Protein AF-U9UA71-F1 (afdb_monomer)

Nearest PDB structures (foldseek):
  8uw3-assembly1_A  TM=7.602E-01  e=2.898E-14  Homo sapiens
  8gh6-assembly1_A  TM=6.584E-01  e=1.765E-15  Bombyx mori
  8c8j-assembly1_A  TM=6.253E-01  e=2.533E-15  Homo sapiens
  8ibx-assembly1_C  TM=6.126E-01  e=7.474E-13  Bombyx mori
  8sxu-assembly1_A  TM=6.256E-01  e=3.796E-12  Homo sapiens

Secondary structure (DSSP, 8-state):
--------------S-EEE--TTS--EEE--HHHHHHHHHHHHHHHTPPP-PPPGGG-HHHHHHS----TTHHHHHGGGSPPPHHHHHHHHHTS-TTSPP-TT---HHHHHTS-HHHHHHHHHHHHHHHHHT---GGGG--EEEEEE-SS--TT-GGGEEEEEE--HHHHHHHHHHHHHHHHHHHHTT-S---B-SSSTT--SHHHHHHHHHHHHHHHHTT--EEEEEE-BSSPPPBS-SSHHHHHHHHHHHHHHHHHHHHTTT-SEEEEEEE-SBSS-GGG-EEEEEEE-EEEETTEEEE-BSSHHHHHHHHHHHHHHHHHTT--B-TTT-EEEEES--S-GGG-EEEETTTTEEEEBPSSPEEETTEEE-SS--HHHHHHHHHHHHHHHHHHHTTS---HHHHHHHIIIIIIHHHHHHHTT----HHHHHHHHHHHHHHHHHHTT--TTS-HHHHH-TTTT-PPPHHHHHHHHHHHHHHHHHTS-SHHHHHHHHHHHHHHHHTT--S-TTTS-HHHHHTTTTGGGG-HHHHHHHHHHHTT---PPPGGGGGGG--BS-SSBHHHHHHHTT-GGGGGGS---TTS---BGGGGBPGGGPBPPHHHHHHHTT--S-SPPPTTHHHH-

Radius of gyration: 29.02 Å; Cα contacts (8 Å, |Δi|>4): 864; chains: 1; bounding box: 75×70×88 Å

Sequence (627 aa):
LLSTQDVVKEHIIIDRAVISNENESVRLALDPNTIRNHAKDTFAGILRKRNTKPIEKDIFWSNIYRPKGEFTECMANLMDEITLEEWQQTLEQVNINLAPGPSGIGYTIIKHISDKSSSIILKIINLSLKIGVVPDQWKQSLIHPIPKLQKFDYILAITRPIALLNNIRKSVTKLLTNLLSTILTNNKVLRGLNFCGLKGENTAIPLRLMNDIIEDARENGKELWVPNLHRGDGIDQGDAISPLLWRIFYDPLLVAIQQACNQQQGYEMVNTWPLDIQDRSTWQQYSLRVPVIAYMDDTSYLNSSGDKIQVSINIATQFYHFHDVDINGKKSELMVINPKVSRDELYITIGRDNSKVQATDKEIRYLGCYFSSSNLRKRSIKRIKDIIEKFLNPIRRKCITVGHIAYLINHVLISRVVYVAQLMILSENEWNFLFTPVIKLVKQICGLPRSYPTLAIYHQYILEINNPWDQICANQITVFLYLINSNSLASRSIMIRCRTAQLRLAIHDNIFEHDSESLFLGHQEAKSNLSLHNIIIARKLNIIIQQDYINRSTWTISSGNMPIREIFITHRCLNLLRKIGTANSYPLIYASQLMLPYGHIMSWACYRFIAGLSAKGRIAKWFQLLT

InterPro domains:
  IPR000477 Reverse transcriptase domain [PF00078] (234-370)
  IPR000477 Reverse transcriptase domain [PS50878] (127-371)

Organism: Rhizophagus irregularis (strain DAOM 181602 / DAOM 197198 / MUCL 43194) (NCBI:txid747089)

Mean predicted aligned error: 9.26 Å

Foldseek 3Di:
DPPPDPPPQPQDDLQKAWDDDPPDDTDIDRDPVVSVVVLVVVVCVQVPDWPFADQCVDPLLCVLPPDPCPLVVLCVCLLPQDDLVLLLVLLVPDDQPDAAWPVRDTSVNVNPDDSVVSVVLSVLLSVCSVVVHHDPLQVDWDWRWGAAPDDPPNYSLRTDTATRGHVSNQSSLSSSLVSVLVSCVVVVVQVDLAQDSHPPGDPLQLVLLVLLLLLQCQVVLFKKKKKWWAWPHDFHHHHSCRLVVLSVLCRSLVVSQVVVCVVVAFRKQWAWAFLAQVDPVRIDIQMFGDQWHHHRRGIIGMGRDPVSNLVSQVSVQVSCVSRNIFIDLVLMAMAMASDPDDQVSQWHQHHPVRRIHGHDQAWDADPLETDGNDDCQVVLLVVLLVLVCVLCVVVLPDLDDLLVLLCCQAVPSLVSNLVHCLSAQDDLVSQCVSCVVVLVSSCVNVVHDPPPDPVQCCDPVHRVRPRSVVVNLCSNLVSLVVLCPDPGSSVSSLVSLQSLLCLLLLPQAALQQDDQVLLVVCSVVCNSGSSSSSSNSCVVVVNGDDDPPVCRSVRHHDDADAFLSVLCVVVVNSVCSNVPDSQSQNRDNHLCVQADPPGDGNDCLRVCVSSVHHSDDDDRPSSVSSD

pLDDT: mean 85.53, std 10.33, range [21.92, 96.19]

Structure (mmCIF, N/CA/C/O backbone):
data_AF-U9UA71-F1
#
_entry.id   AF-U9UA71-F1
#
loop_
_atom_site.group_PDB
_atom_site.id
_atom_site.type_symbol
_atom_site.label_atom_id
_atom_site.label_alt_id
_atom_site.label_comp_id
_atom_site.label_asym_id
_atom_site.label_entity_id
_atom_site.label_seq_id
_atom_site.pdbx_PDB_ins_code
_atom_site.Cartn_x
_atom_site.Cartn_y
_atom_site.Cartn_z
_atom_site.occupancy
_atom_site.B_iso_or_equiv
_atom_site.auth_seq_id
_atom_site.auth_comp_id
_atom_site.auth_asym_id
_atom_site.auth_atom_id
_atom_site.pdbx_PDB_model_num
ATOM 1 N N . LEU A 1 1 ? 8.269 -6.705 -6.387 1.00 25.73 1 LEU A N 1
ATOM 2 C CA . LEU A 1 1 ? 7.170 -7.683 -6.208 1.00 25.73 1 LEU A CA 1
ATOM 3 C C . LEU A 1 1 ? 6.651 -8.113 -7.578 1.00 25.73 1 LEU A C 1
ATOM 5 O O . LEU A 1 1 ? 5.598 -7.677 -8.024 1.00 25.73 1 LEU A O 1
ATOM 9 N N . LEU A 1 2 ? 7.437 -8.933 -8.282 1.00 21.92 2 LEU A N 1
ATOM 10 C CA . LEU A 1 2 ? 6.939 -9.665 -9.441 1.00 21.92 2 LEU A CA 1
ATOM 11 C C . LEU A 1 2 ? 6.062 -10.784 -8.891 1.00 21.92 2 LEU A C 1
ATOM 13 O O . LEU A 1 2 ? 6.517 -11.613 -8.112 1.00 21.92 2 LEU A O 1
ATOM 17 N N . SER A 1 3 ? 4.790 -10.746 -9.262 1.00 26.94 3 SER A N 1
ATOM 18 C CA . SER A 1 3 ? 3.844 -11.839 -9.101 1.00 26.94 3 SER A CA 1
ATOM 19 C C . SER A 1 3 ? 4.438 -13.105 -9.732 1.00 26.94 3 SER A C 1
ATOM 21 O O . SER A 1 3 ? 4.285 -13.325 -10.932 1.00 26.94 3 SER A O 1
ATOM 23 N N . THR A 1 4 ? 5.083 -13.950 -8.930 1.00 28.92 4 THR A N 1
ATOM 24 C CA . THR A 1 4 ? 5.284 -15.371 -9.224 1.00 28.92 4 THR A CA 1
ATOM 25 C C . THR A 1 4 ? 3.928 -16.059 -9.095 1.00 28.92 4 THR A C 1
ATOM 27 O O . THR A 1 4 ? 3.611 -16.748 -8.131 1.00 28.92 4 THR A O 1
ATOM 30 N N . GLN A 1 5 ? 3.052 -15.785 -10.058 1.00 34.22 5 GLN A N 1
ATOM 31 C CA . GLN A 1 5 ? 2.006 -16.733 -10.377 1.00 34.22 5 GLN A CA 1
ATOM 32 C C . GLN A 1 5 ? 2.647 -17.804 -11.243 1.00 34.22 5 GLN A C 1
ATOM 34 O O . GLN A 1 5 ? 3.275 -17.479 -12.250 1.00 34.22 5 GLN A O 1
ATOM 39 N N . ASP A 1 6 ? 2.451 -19.057 -10.842 1.00 36.44 6 ASP A N 1
ATOM 40 C CA . ASP A 1 6 ? 2.499 -20.227 -11.709 1.00 36.44 6 ASP A CA 1
ATOM 41 C C . ASP A 1 6 ? 1.503 -20.043 -12.863 1.00 36.44 6 ASP A C 1
ATOM 43 O O . ASP A 1 6 ? 0.400 -20.585 -12.880 1.00 36.44 6 ASP A O 1
ATOM 47 N N . VAL A 1 7 ? 1.880 -19.218 -13.828 1.00 38.47 7 VAL A N 1
ATOM 48 C CA . VAL A 1 7 ? 1.491 -19.412 -15.210 1.00 38.47 7 VAL A CA 1
ATOM 49 C C . VAL A 1 7 ? 2.597 -20.329 -15.704 1.00 38.47 7 VAL A C 1
ATOM 51 O O . VAL A 1 7 ? 3.768 -19.942 -15.680 1.00 38.47 7 VAL A O 1
ATOM 54 N N . VAL A 1 8 ? 2.259 -21.570 -16.074 1.00 38.03 8 VAL A N 1
ATOM 55 C CA . VAL A 1 8 ? 3.084 -22.340 -17.020 1.00 38.03 8 VAL A CA 1
ATOM 56 C C . VAL A 1 8 ? 3.591 -21.310 -18.016 1.00 38.03 8 VAL A C 1
ATOM 58 O O . VAL A 1 8 ? 2.751 -20.587 -18.540 1.00 38.03 8 VAL A O 1
ATOM 61 N N . LYS A 1 9 ? 4.908 -21.124 -18.181 1.00 43.19 9 LYS A N 1
ATOM 62 C CA . LYS A 1 9 ? 5.424 -20.206 -19.204 1.00 43.19 9 LYS A CA 1
ATOM 63 C C . LYS A 1 9 ? 4.925 -20.736 -20.547 1.00 43.19 9 LYS A C 1
ATOM 65 O O . LYS A 1 9 ? 5.610 -21.514 -21.200 1.00 43.19 9 LYS A O 1
ATOM 70 N N . GLU A 1 10 ? 3.707 -20.368 -20.924 1.00 49.72 10 GLU A N 1
ATOM 71 C CA . GLU A 1 10 ? 3.218 -20.428 -22.278 1.00 49.72 10 GLU A CA 1
ATOM 72 C C . GLU A 1 10 ? 4.137 -19.453 -22.990 1.00 49.72 10 GLU A C 1
ATOM 74 O O . GLU A 1 10 ? 3.990 -18.233 -22.894 1.00 49.72 10 GLU A O 1
ATOM 79 N N . HIS A 1 11 ? 5.195 -20.001 -23.582 1.00 58.19 11 HIS A N 1
ATOM 80 C CA . HIS A 1 11 ? 5.965 -19.270 -24.559 1.00 58.19 11 HIS A CA 1
ATOM 81 C C . HIS A 1 11 ? 4.956 -18.844 -25.619 1.00 58.19 11 HIS A C 1
ATOM 83 O O . HIS A 1 11 ? 4.398 -19.689 -26.317 1.00 58.19 11 HIS A O 1
ATOM 89 N N . ILE A 1 12 ? 4.654 -17.545 -25.664 1.00 69.31 12 ILE A N 1
ATOM 90 C CA . ILE A 1 12 ? 3.756 -17.002 -26.673 1.00 69.31 12 ILE A CA 1
ATOM 91 C C . ILE A 1 12 ? 4.470 -17.167 -28.005 1.00 69.31 12 ILE A C 1
ATOM 93 O O . ILE A 1 12 ? 5.437 -16.466 -28.302 1.00 69.31 12 ILE A O 1
ATOM 97 N N . ILE A 1 13 ? 3.983 -18.113 -28.795 1.00 74.69 13 ILE A N 1
ATOM 98 C CA . ILE A 1 13 ? 4.335 -18.242 -30.197 1.00 74.69 13 ILE A CA 1
ATOM 99 C C . ILE A 1 13 ? 3.250 -17.483 -30.952 1.00 74.69 13 ILE A C 1
ATOM 101 O O . ILE A 1 13 ? 2.081 -17.861 -30.917 1.00 74.69 13 ILE A O 1
ATOM 105 N N . ILE A 1 14 ? 3.623 -16.379 -31.600 1.00 79.88 14 ILE A N 1
ATOM 106 C CA . ILE A 1 14 ? 2.707 -15.638 -32.473 1.00 79.88 14 ILE A CA 1
ATOM 107 C C . ILE A 1 14 ? 2.703 -16.332 -33.843 1.00 79.88 14 ILE A C 1
ATOM 109 O O . ILE A 1 14 ? 3.270 -15.834 -34.811 1.00 79.88 14 ILE A O 1
ATOM 113 N N . ASP A 1 15 ? 2.111 -17.524 -33.895 1.00 79.69 15 ASP A N 1
ATOM 114 C CA . ASP A 1 15 ? 1.855 -18.283 -35.127 1.00 79.69 15 ASP A CA 1
ATOM 115 C C . ASP A 1 15 ? 0.443 -18.037 -35.681 1.00 79.69 15 ASP A C 1
ATOM 117 O O . ASP A 1 15 ? 0.147 -18.404 -36.816 1.00 79.69 15 ASP A O 1
ATOM 121 N N . ARG A 1 16 ? -0.423 -17.414 -34.871 1.00 84.56 16 ARG A N 1
ATOM 122 C CA . ARG A 1 16 ? -1.832 -17.102 -35.128 1.00 84.56 16 ARG A CA 1
ATOM 123 C C . ARG A 1 16 ? -2.214 -15.817 -34.398 1.00 84.56 16 ARG A C 1
ATOM 125 O O . ARG A 1 16 ? -1.666 -15.530 -33.332 1.00 84.56 16 ARG A O 1
ATOM 132 N N . ALA A 1 17 ? -3.169 -15.060 -34.939 1.00 83.12 17 ALA A N 1
ATOM 133 C CA . ALA A 1 17 ? -3.664 -13.841 -34.295 1.00 83.12 17 ALA A CA 1
ATOM 134 C C . ALA A 1 17 ? -5.162 -13.614 -34.534 1.00 83.12 17 ALA A C 1
ATOM 136 O O . ALA A 1 17 ? -5.637 -13.735 -35.661 1.00 83.12 17 ALA A O 1
ATOM 137 N N . VAL A 1 18 ? -5.905 -13.255 -33.488 1.00 84.50 18 VAL A N 1
ATOM 138 C CA . VAL A 1 18 ? -7.297 -12.801 -33.604 1.00 84.50 18 VAL A CA 1
ATOM 139 C C . VAL A 1 18 ? -7.306 -11.340 -34.041 1.00 84.50 18 VAL A C 1
ATOM 141 O O . VAL A 1 18 ? -6.740 -10.490 -33.359 1.00 84.50 18 VAL A O 1
ATOM 144 N N . ILE A 1 19 ? -7.976 -11.054 -35.157 1.00 82.44 19 ILE A N 1
ATOM 145 C CA . ILE A 1 19 ? -8.118 -9.708 -35.714 1.00 82.44 19 ILE A CA 1
ATOM 146 C C . ILE A 1 19 ? -9.597 -9.320 -35.665 1.00 82.44 19 ILE A C 1
ATOM 148 O O . ILE A 1 19 ? -10.458 -10.048 -36.166 1.00 82.44 19 ILE A O 1
ATOM 152 N N . SER A 1 20 ? -9.881 -8.167 -35.063 1.00 72.38 20 SER A N 1
ATOM 153 C CA . SER A 1 20 ? -11.198 -7.527 -35.062 1.00 72.38 20 SER A CA 1
ATOM 154 C C . SER A 1 20 ? -11.097 -6.182 -35.774 1.00 72.38 20 SER A C 1
ATOM 156 O O . SER A 1 20 ? -10.374 -5.304 -35.302 1.00 72.38 20 SER A O 1
ATOM 158 N N . ASN A 1 21 ? -11.817 -6.020 -36.881 1.00 65.94 21 ASN A N 1
ATOM 159 C CA . ASN A 1 21 ? -12.003 -4.720 -37.525 1.00 65.94 21 ASN A CA 1
ATOM 160 C C . ASN A 1 21 ? -13.296 -4.093 -36.993 1.00 65.94 21 ASN A C 1
ATOM 162 O O . ASN A 1 21 ? -14.248 -4.813 -36.708 1.00 65.94 21 ASN A O 1
ATOM 166 N N . GLU A 1 22 ? -13.356 -2.763 -36.898 1.00 53.44 22 GLU A N 1
ATOM 167 C CA . GLU A 1 22 ? -14.518 -2.040 -36.348 1.00 53.44 22 GLU A CA 1
ATOM 168 C C . GLU A 1 22 ? -15.838 -2.300 -37.114 1.00 53.44 22 GLU A C 1
ATOM 170 O O . GLU A 1 22 ? -16.905 -2.060 -36.561 1.00 53.44 22 GLU A O 1
ATOM 175 N N . ASN A 1 23 ? -15.774 -2.880 -38.326 1.00 51.94 23 ASN A N 1
ATOM 176 C CA . ASN A 1 23 ? -16.919 -3.181 -39.197 1.00 51.94 23 ASN A CA 1
ATOM 177 C C . ASN A 1 23 ? -17.053 -4.667 -39.638 1.00 51.94 23 ASN A C 1
ATOM 179 O O . ASN A 1 23 ? -17.907 -4.958 -40.470 1.00 51.94 23 ASN A O 1
ATOM 183 N N . GLU A 1 24 ? -16.260 -5.622 -39.120 1.00 55.31 24 GLU A N 1
ATOM 184 C CA . GLU A 1 24 ? -16.325 -7.047 -39.537 1.00 55.31 24 GLU A CA 1
ATOM 185 C C . GLU A 1 24 ? -16.278 -8.053 -38.371 1.00 55.31 24 GLU A C 1
ATOM 187 O O . GLU A 1 24 ? -15.798 -7.767 -37.274 1.00 55.31 24 GLU A O 1
ATOM 192 N N . SER A 1 25 ? -16.742 -9.280 -38.647 1.00 59.84 25 SER A N 1
ATOM 193 C CA . SER A 1 25 ? -16.668 -10.446 -37.758 1.00 59.84 25 SER A CA 1
ATOM 194 C C . SER A 1 25 ? -15.237 -10.752 -37.298 1.00 59.84 25 SER A C 1
ATOM 196 O O . SER A 1 25 ? -14.305 -10.766 -38.103 1.00 59.84 25 SER A O 1
ATOM 198 N N . VAL A 1 26 ? -15.081 -11.080 -36.013 1.00 78.44 26 VAL A N 1
ATOM 199 C CA . VAL A 1 26 ? -13.820 -11.540 -35.407 1.00 78.44 26 VAL A CA 1
ATOM 200 C C . VAL A 1 26 ? -13.277 -12.747 -36.179 1.00 78.44 26 VAL A C 1
ATOM 202 O O . VAL A 1 26 ? -13.952 -13.773 -36.264 1.00 78.44 26 VAL A O 1
ATOM 205 N N . ARG A 1 27 ? -12.054 -12.648 -36.719 1.00 85.56 27 ARG A N 1
ATOM 206 C CA . ARG A 1 27 ? -11.415 -13.735 -37.486 1.00 85.56 27 ARG A CA 1
ATOM 207 C C . ARG A 1 27 ? -10.056 -14.128 -36.916 1.00 85.56 27 ARG A C 1
ATOM 209 O O . ARG A 1 27 ? -9.328 -13.289 -36.389 1.00 85.56 27 ARG A O 1
ATOM 216 N N . LEU A 1 28 ? -9.691 -15.401 -37.072 1.00 87.50 28 LEU A N 1
ATOM 217 C CA . LEU A 1 28 ? -8.365 -15.919 -36.729 1.00 87.50 28 LEU A CA 1
ATOM 218 C C . LEU A 1 28 ? -7.468 -15.907 -37.976 1.00 87.50 28 LEU A C 1
ATOM 220 O O . LEU A 1 28 ? -7.750 -16.591 -38.957 1.00 87.50 28 LEU A O 1
ATOM 224 N N . ALA A 1 29 ? -6.393 -15.126 -37.949 1.00 85.50 29 ALA A N 1
ATOM 225 C CA . ALA A 1 29 ? -5.385 -15.097 -38.999 1.00 85.50 29 ALA A CA 1
ATOM 226 C C . ALA A 1 29 ? -4.363 -16.226 -38.804 1.00 85.50 29 ALA A C 1
ATOM 228 O O . ALA A 1 29 ? -3.832 -16.397 -37.706 1.00 85.50 29 ALA A O 1
ATOM 229 N N . LEU A 1 30 ? -4.086 -16.958 -39.888 1.00 87.19 30 LEU A N 1
ATOM 230 C CA . LEU A 1 30 ? -3.078 -18.027 -39.957 1.00 87.19 30 LEU A CA 1
ATOM 231 C C . LEU A 1 30 ? -1.904 -17.670 -40.892 1.00 87.19 30 LEU A C 1
ATOM 233 O O . LEU A 1 30 ? -0.856 -18.303 -40.836 1.00 87.19 30 LEU A O 1
ATOM 237 N N . ASP A 1 31 ? -2.075 -16.669 -41.764 1.00 88.44 31 ASP A N 1
ATOM 238 C CA . ASP A 1 31 ? -1.049 -16.243 -42.721 1.00 88.44 31 ASP A CA 1
ATOM 239 C C . ASP A 1 31 ? 0.079 -15.444 -42.027 1.00 88.44 31 ASP A C 1
ATOM 241 O O . ASP A 1 31 ? -0.206 -14.416 -41.397 1.00 88.44 31 ASP A O 1
ATOM 245 N N . PRO A 1 32 ? 1.359 -15.845 -42.169 1.00 88.19 32 PRO A N 1
ATOM 246 C CA . PRO A 1 32 ? 2.481 -15.196 -41.491 1.00 88.19 32 PRO A CA 1
ATOM 247 C C . PRO A 1 32 ? 2.638 -13.698 -41.782 1.00 88.19 32 PRO A C 1
ATOM 249 O O . PRO A 1 32 ? 3.053 -12.946 -40.897 1.00 88.19 32 PRO A O 1
ATOM 252 N N . ASN A 1 33 ? 2.323 -13.234 -42.996 1.00 88.50 33 ASN A N 1
ATOM 253 C CA . ASN A 1 33 ? 2.463 -11.818 -43.350 1.00 88.50 33 ASN A CA 1
ATOM 254 C C . ASN A 1 33 ? 1.367 -10.971 -42.700 1.00 88.50 33 ASN A C 1
ATOM 256 O O . ASN A 1 33 ? 1.653 -9.925 -42.115 1.00 88.50 33 ASN A O 1
ATOM 260 N N . THR A 1 34 ? 0.131 -11.466 -42.728 1.00 87.31 34 THR A N 1
ATOM 261 C CA . THR A 1 34 ? -1.018 -10.862 -42.049 1.00 87.31 34 THR A CA 1
ATOM 262 C C . THR A 1 34 ? -0.774 -10.766 -40.543 1.00 87.31 34 THR A C 1
ATOM 264 O O . THR A 1 34 ? -0.985 -9.711 -39.947 1.00 87.31 34 THR A O 1
ATOM 267 N N . ILE A 1 35 ? -0.262 -11.840 -39.934 1.00 86.81 35 ILE A N 1
ATOM 268 C CA . ILE A 1 35 ? 0.091 -11.881 -38.510 1.00 86.81 35 ILE A CA 1
ATOM 269 C C . ILE A 1 35 ? 1.199 -10.869 -38.191 1.00 86.81 35 ILE A C 1
ATOM 271 O O . ILE A 1 35 ? 1.078 -10.112 -37.228 1.00 86.81 35 ILE A O 1
ATOM 275 N N . ARG A 1 36 ? 2.265 -10.816 -39.005 1.00 87.19 36 ARG A N 1
ATOM 276 C CA . ARG A 1 36 ? 3.388 -9.884 -38.808 1.00 87.19 36 ARG A CA 1
ATOM 277 C C . ARG A 1 36 ? 2.933 -8.427 -38.868 1.00 87.19 36 ARG A C 1
ATOM 279 O O . ARG A 1 36 ? 3.326 -7.645 -38.003 1.00 87.19 36 ARG A O 1
ATOM 286 N N . ASN A 1 37 ? 2.112 -8.071 -39.855 1.00 88.38 37 ASN A N 1
ATOM 287 C CA . ASN A 1 37 ? 1.583 -6.714 -39.994 1.00 88.38 37 ASN A CA 1
ATOM 288 C C . ASN A 1 37 ? 0.678 -6.359 -38.812 1.00 88.38 37 ASN A C 1
ATOM 290 O O . ASN A 1 37 ? 0.905 -5.347 -38.158 1.00 88.38 37 ASN A O 1
ATOM 294 N N . HIS A 1 38 ? -0.245 -7.249 -38.443 1.00 87.62 38 HIS A N 1
ATOM 295 C CA . HIS A 1 38 ? -1.115 -7.027 -37.292 1.00 87.62 38 HIS A CA 1
ATOM 296 C C . HIS A 1 38 ? -0.329 -6.853 -35.980 1.00 87.62 38 HIS A C 1
ATOM 298 O O . HIS A 1 38 ? -0.637 -5.965 -35.185 1.00 87.62 38 HIS A O 1
ATOM 304 N N . ALA A 1 39 ? 0.720 -7.652 -35.757 1.00 86.31 39 ALA A N 1
ATOM 305 C CA . ALA A 1 39 ? 1.586 -7.509 -34.589 1.00 86.31 39 ALA A CA 1
ATOM 306 C C . ALA A 1 39 ? 2.361 -6.186 -34.598 1.00 86.31 39 ALA A C 1
ATOM 308 O O . ALA A 1 39 ? 2.414 -5.502 -33.574 1.00 86.31 39 ALA A O 1
ATOM 309 N N . LYS A 1 40 ? 2.921 -5.805 -35.753 1.00 86.62 40 LYS A N 1
ATOM 310 C CA . LYS A 1 40 ? 3.602 -4.519 -35.935 1.00 86.62 40 LYS A CA 1
ATOM 311 C C . LYS A 1 40 ? 2.667 -3.361 -35.600 1.00 86.62 40 LYS A C 1
ATOM 313 O O . LYS A 1 40 ? 3.038 -2.524 -34.784 1.00 86.62 40 LYS A O 1
ATOM 318 N N . ASP A 1 41 ? 1.467 -3.346 -36.168 1.00 87.00 41 ASP A N 1
ATOM 319 C CA . ASP A 1 41 ? 0.501 -2.263 -35.982 1.00 87.00 41 ASP A CA 1
ATOM 320 C C . ASP A 1 41 ? -0.003 -2.207 -34.535 1.00 87.00 41 ASP A C 1
ATOM 322 O O . ASP A 1 41 ? -0.065 -1.134 -33.936 1.00 87.00 41 ASP A O 1
ATOM 326 N N . THR A 1 42 ? -0.263 -3.368 -33.923 1.00 85.31 42 THR A N 1
ATOM 327 C CA . THR A 1 42 ? -0.691 -3.460 -32.519 1.00 85.31 42 THR A CA 1
ATOM 328 C C . THR A 1 42 ? 0.364 -2.884 -31.573 1.00 85.31 42 THR A C 1
ATOM 330 O O . THR A 1 42 ? 0.053 -2.036 -30.734 1.00 85.31 42 THR A O 1
ATOM 333 N N . PHE A 1 43 ? 1.626 -3.310 -31.692 1.00 84.81 43 PHE A N 1
ATOM 334 C CA . PHE A 1 43 ? 2.686 -2.823 -30.805 1.00 84.81 43 PHE A CA 1
ATOM 335 C C . PHE A 1 43 ? 3.106 -1.385 -31.124 1.00 84.81 43 PHE A C 1
ATOM 337 O O . PHE A 1 43 ? 3.399 -0.632 -30.195 1.00 84.81 43 PHE A O 1
ATOM 344 N N . ALA A 1 44 ? 3.074 -0.970 -32.395 1.00 83.62 44 ALA A N 1
ATOM 345 C CA . ALA A 1 44 ? 3.292 0.423 -32.781 1.00 83.62 44 ALA A CA 1
ATOM 346 C C . ALA A 1 44 ? 2.205 1.344 -32.210 1.00 83.62 44 ALA A C 1
ATOM 348 O O . ALA A 1 44 ? 2.525 2.431 -31.740 1.00 83.62 44 ALA A O 1
ATOM 349 N N . GLY A 1 45 ? 0.946 0.896 -32.180 1.00 80.88 45 GLY A N 1
ATOM 350 C CA . GLY A 1 45 ? -0.151 1.617 -31.537 1.00 80.88 45 GLY A CA 1
ATOM 351 C C . GLY A 1 45 ? 0.048 1.774 -30.027 1.00 80.88 45 GLY A C 1
ATOM 352 O O . GLY A 1 45 ? -0.160 2.861 -29.492 1.00 80.88 45 GLY A O 1
ATOM 353 N N . ILE A 1 46 ? 0.514 0.721 -29.344 1.00 78.06 46 ILE A N 1
ATOM 354 C CA . ILE A 1 46 ? 0.802 0.755 -27.898 1.00 78.06 46 ILE A CA 1
ATOM 355 C C . ILE A 1 46 ? 1.960 1.713 -27.577 1.00 78.06 46 ILE A C 1
ATOM 357 O O . ILE A 1 46 ? 1.873 2.477 -26.617 1.00 78.06 46 ILE A O 1
ATOM 361 N N . LEU A 1 47 ? 3.026 1.681 -28.382 1.00 77.69 47 LEU A N 1
ATOM 362 C CA . LEU A 1 47 ? 4.263 2.448 -28.177 1.00 77.69 47 LEU A CA 1
ATOM 363 C C . LEU A 1 47 ? 4.296 3.767 -28.963 1.00 77.69 47 LEU A C 1
ATOM 365 O O . LEU A 1 47 ? 5.359 4.362 -29.158 1.00 77.69 47 LEU A O 1
ATOM 369 N N . ARG A 1 48 ? 3.143 4.224 -29.459 1.00 83.75 48 ARG A N 1
ATOM 370 C CA . ARG A 1 48 ? 3.062 5.433 -30.278 1.00 83.75 48 ARG A CA 1
ATOM 371 C C . ARG A 1 48 ? 3.533 6.655 -29.495 1.00 83.75 48 ARG A C 1
ATOM 373 O O . ARG A 1 48 ? 3.261 6.804 -28.299 1.00 83.75 48 ARG A O 1
ATOM 380 N N . LYS A 1 49 ? 4.152 7.600 -30.205 1.00 82.00 49 LYS A N 1
ATOM 381 C CA . LYS A 1 49 ? 4.421 8.928 -29.652 1.00 82.00 49 LYS A CA 1
ATOM 382 C C . LYS A 1 49 ? 3.093 9.600 -29.281 1.00 82.00 49 LYS A C 1
ATOM 384 O O . LYS A 1 49 ? 2.142 9.597 -30.065 1.00 82.00 49 LYS A O 1
ATOM 389 N N . ARG A 1 50 ? 3.034 10.166 -28.076 1.00 84.06 50 ARG A N 1
ATOM 390 C CA . ARG A 1 50 ? 1.866 10.895 -27.563 1.00 84.06 50 ARG A CA 1
ATOM 391 C C . ARG A 1 50 ? 1.750 12.255 -28.236 1.00 84.06 50 ARG A C 1
ATOM 393 O O . ARG A 1 50 ? 2.762 12.932 -28.420 1.00 84.06 50 ARG A O 1
ATOM 400 N N . ASN A 1 51 ? 0.526 12.660 -28.572 1.00 86.19 51 ASN A N 1
ATOM 401 C CA . ASN A 1 51 ? 0.257 13.986 -29.122 1.00 86.19 51 ASN A CA 1
ATOM 402 C C . ASN A 1 51 ? -0.069 14.981 -27.996 1.00 86.19 51 ASN A C 1
ATOM 404 O O . ASN A 1 51 ? -1.225 15.350 -27.786 1.00 86.19 51 ASN A O 1
ATOM 408 N N . THR A 1 52 ? 0.951 15.361 -27.227 1.00 84.50 52 THR A N 1
ATOM 409 C CA . THR A 1 52 ? 0.795 16.263 -26.080 1.00 84.50 52 THR A CA 1
ATOM 410 C C . THR A 1 52 ? 0.434 17.674 -26.538 1.00 84.50 52 THR A C 1
ATOM 412 O O . THR A 1 52 ? 1.132 18.266 -27.363 1.00 84.50 52 THR A O 1
ATOM 415 N N . LYS A 1 53 ? -0.639 18.232 -25.981 1.00 83.88 53 LYS A N 1
ATOM 416 C CA . LYS A 1 53 ? -1.093 19.598 -26.256 1.00 83.88 53 LYS A CA 1
ATOM 417 C C . LYS A 1 53 ? -0.294 20.619 -25.430 1.00 83.88 53 LYS A C 1
ATOM 419 O O . LYS A 1 53 ? 0.111 20.298 -24.313 1.00 83.88 53 LYS A O 1
ATOM 424 N N . PRO A 1 54 ? -0.098 21.855 -25.930 1.00 79.25 54 PRO A N 1
ATOM 425 C CA . PRO A 1 54 ? 0.608 22.895 -25.186 1.00 79.25 54 PRO A CA 1
ATOM 426 C C . PRO A 1 54 ? -0.175 23.292 -23.926 1.00 79.25 54 PRO A C 1
ATOM 428 O O . PRO A 1 54 ? -1.305 23.776 -24.014 1.00 79.25 54 PRO A O 1
ATOM 431 N N . ILE A 1 55 ? 0.447 23.083 -22.763 1.00 75.94 55 ILE A N 1
ATOM 432 C CA . ILE A 1 55 ? -0.113 23.363 -21.428 1.00 75.94 55 ILE A CA 1
ATOM 433 C C . ILE A 1 55 ? -0.219 24.868 -21.140 1.00 75.94 55 ILE A C 1
ATOM 435 O O . ILE A 1 55 ? -1.076 25.287 -20.371 1.00 75.94 55 ILE A O 1
ATOM 439 N N . GLU A 1 56 ? 0.600 25.685 -21.805 1.00 70.19 56 GLU A N 1
ATOM 440 C CA . GLU A 1 56 ? 0.709 27.141 -21.608 1.00 70.19 56 GLU A CA 1
ATOM 441 C C . GLU A 1 56 ? -0.594 27.904 -21.889 1.00 70.19 56 GLU A C 1
ATOM 443 O O . GLU A 1 56 ? -0.765 29.033 -21.439 1.00 70.19 56 GLU A O 1
ATOM 448 N N . LYS A 1 57 ? -1.528 27.297 -22.632 1.00 75.06 57 LYS A N 1
ATOM 449 C CA . LYS A 1 57 ? -2.828 27.906 -22.946 1.00 75.06 57 LYS A CA 1
ATOM 450 C C . LYS A 1 57 ? -3.814 27.862 -21.778 1.00 75.06 57 LYS A C 1
ATOM 452 O O . LYS A 1 57 ? -4.797 28.596 -21.801 1.00 75.06 57 LYS A O 1
ATOM 457 N N . ASP A 1 58 ? -3.580 27.007 -20.785 1.00 86.56 58 ASP A N 1
ATOM 458 C CA . ASP A 1 58 ? -4.424 26.889 -19.601 1.00 86.56 58 ASP A CA 1
ATOM 459 C C . ASP A 1 58 ? -3.741 27.553 -18.400 1.00 86.56 58 ASP A C 1
ATOM 461 O O . ASP A 1 58 ? -2.644 27.171 -17.996 1.00 86.56 58 ASP A O 1
ATOM 465 N N . ILE A 1 59 ? -4.397 28.562 -17.819 1.00 87.56 59 ILE A N 1
ATOM 466 C CA . ILE A 1 59 ? -3.840 29.359 -16.714 1.00 87.56 59 ILE A CA 1
ATOM 467 C C . ILE A 1 59 ? -3.561 28.479 -15.487 1.00 87.56 59 ILE A C 1
ATOM 469 O O . ILE A 1 59 ? -2.551 28.665 -14.805 1.00 87.56 59 ILE A O 1
ATOM 473 N N . PHE A 1 60 ? -4.436 27.512 -15.199 1.00 88.81 60 PHE A N 1
ATOM 474 C CA . PHE A 1 60 ? -4.296 26.632 -14.045 1.00 88.81 60 PHE A CA 1
ATOM 475 C C . PHE A 1 60 ? -3.069 25.727 -14.199 1.00 88.81 60 PHE A C 1
ATOM 477 O O . PHE A 1 60 ? -2.196 25.729 -13.329 1.00 88.81 60 PHE A O 1
ATOM 484 N N . TRP A 1 61 ? -2.932 25.027 -15.327 1.00 89.75 61 TRP A N 1
ATOM 485 C CA . TRP A 1 61 ? -1.777 24.161 -15.576 1.00 89.75 61 TRP A CA 1
ATOM 486 C C . TRP A 1 61 ? -0.484 24.945 -15.789 1.00 89.75 61 TRP A C 1
ATOM 488 O O . TRP A 1 61 ? 0.556 24.534 -15.276 1.00 89.75 61 TRP A O 1
ATOM 498 N N . SER A 1 62 ? -0.528 26.105 -16.446 1.00 89.06 62 SER A N 1
ATOM 499 C CA . SER A 1 62 ? 0.643 26.977 -16.582 1.00 89.06 62 SER A CA 1
ATOM 500 C C . SER A 1 62 ? 1.209 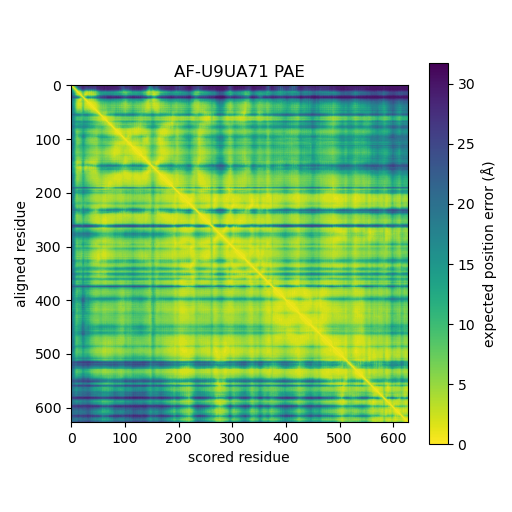27.389 -15.220 1.00 89.06 62 SER A C 1
ATOM 502 O O . SER A 1 62 ? 2.426 27.462 -15.060 1.00 89.06 62 SER A O 1
ATOM 504 N N . ASN A 1 63 ? 0.353 27.624 -14.220 1.00 89.12 63 ASN A N 1
ATOM 505 C CA . ASN A 1 63 ? 0.798 27.926 -12.860 1.00 89.12 63 ASN A CA 1
ATOM 506 C C . ASN A 1 63 ? 1.422 26.708 -12.162 1.00 89.12 63 ASN A C 1
ATOM 508 O O . ASN A 1 63 ? 2.416 26.860 -11.452 1.00 89.12 63 ASN A O 1
ATOM 512 N N . ILE A 1 64 ? 0.880 25.504 -12.379 1.00 89.19 64 ILE A N 1
ATOM 513 C CA . ILE A 1 64 ? 1.424 24.253 -11.823 1.00 89.19 64 ILE A CA 1
ATOM 514 C C . ILE A 1 64 ? 2.807 23.934 -12.408 1.00 89.19 64 ILE A C 1
ATOM 516 O O . ILE A 1 64 ? 3.712 23.562 -11.662 1.00 89.19 64 ILE A O 1
ATOM 520 N N . TYR A 1 65 ? 2.977 24.104 -13.721 1.00 88.56 65 TYR A N 1
ATOM 521 C CA . TYR A 1 65 ? 4.219 23.808 -14.444 1.00 88.56 65 TYR A CA 1
ATOM 522 C C . TYR A 1 65 ? 5.258 24.934 -14.385 1.00 88.56 65 TYR A C 1
ATOM 524 O O . TYR A 1 65 ? 6.370 24.767 -14.888 1.00 88.56 65 TYR A O 1
ATOM 532 N N . ARG A 1 66 ? 4.925 26.076 -13.771 1.00 88.44 66 ARG A N 1
ATOM 533 C CA . ARG A 1 66 ? 5.825 27.225 -13.690 1.00 88.44 66 ARG A CA 1
ATOM 534 C C . ARG A 1 66 ? 7.149 26.831 -13.012 1.00 88.44 66 ARG A C 1
ATOM 536 O O . ARG A 1 66 ? 7.122 26.359 -11.870 1.00 88.44 66 ARG A O 1
ATOM 543 N N . PRO A 1 67 ? 8.307 27.069 -13.658 1.00 87.25 67 PRO A N 1
ATOM 544 C CA . PRO A 1 67 ? 9.605 26.808 -13.049 1.00 87.25 67 PRO A CA 1
ATOM 545 C C . PRO A 1 67 ? 9.769 27.594 -11.746 1.00 87.25 67 PRO A C 1
ATOM 547 O O . PRO A 1 67 ? 9.547 28.804 -11.709 1.00 87.25 67 PRO A O 1
ATOM 550 N N . LYS A 1 68 ? 10.163 26.903 -10.672 1.00 80.44 68 LYS A N 1
ATOM 551 C CA . LYS A 1 68 ? 10.380 27.513 -9.348 1.00 80.44 68 LYS A CA 1
ATOM 552 C C . LYS A 1 68 ? 11.821 27.947 -9.095 1.00 80.44 68 LYS A C 1
ATOM 554 O O . LYS A 1 68 ? 12.054 28.701 -8.162 1.00 80.44 68 LYS A O 1
ATOM 559 N N . GLY A 1 69 ? 12.785 27.448 -9.870 1.00 83.94 69 GLY A N 1
ATOM 560 C CA . GLY A 1 69 ? 14.218 27.729 -9.696 1.00 83.94 69 GLY A CA 1
ATOM 561 C C . GLY A 1 69 ? 14.875 27.079 -8.466 1.00 83.94 69 GLY A C 1
ATOM 562 O O . GLY A 1 69 ? 16.072 26.820 -8.504 1.00 83.94 69 GLY A O 1
ATOM 563 N N . GLU A 1 70 ? 14.098 26.739 -7.432 1.00 87.38 70 GLU A N 1
ATOM 564 C CA . GLU A 1 70 ? 14.535 26.198 -6.128 1.00 87.38 70 GLU A CA 1
ATOM 565 C C . GLU A 1 70 ? 15.522 25.019 -6.211 1.00 87.38 70 GLU A C 1
ATOM 567 O O . GLU A 1 70 ? 16.426 24.915 -5.392 1.00 87.38 70 GLU A O 1
ATOM 572 N N . PHE A 1 71 ? 15.387 24.151 -7.217 1.00 86.69 71 PHE A N 1
ATOM 573 C CA . PHE A 1 71 ? 16.189 22.926 -7.355 1.00 86.69 71 PHE A CA 1
ATOM 574 C C . PHE A 1 71 ? 17.245 22.998 -8.464 1.00 86.69 71 PHE A C 1
ATOM 576 O O . PHE A 1 71 ? 17.775 21.971 -8.877 1.00 86.69 71 PHE A O 1
ATOM 583 N N . THR A 1 72 ? 17.532 24.191 -8.992 1.00 86.44 72 THR A N 1
ATOM 584 C CA . THR A 1 72 ? 18.471 24.345 -10.118 1.00 86.44 72 THR A CA 1
ATOM 585 C C . THR A 1 72 ? 19.888 23.936 -9.721 1.00 86.44 72 THR A C 1
ATOM 587 O O . THR A 1 72 ? 20.537 23.190 -10.446 1.00 86.44 72 THR A O 1
ATOM 590 N N . GLU A 1 73 ? 20.343 24.367 -8.543 1.00 85.94 73 GLU A N 1
ATOM 591 C CA . GLU A 1 73 ? 21.697 24.096 -8.052 1.00 85.94 73 GLU A CA 1
ATOM 592 C C . GLU A 1 73 ? 21.919 22.604 -7.774 1.00 85.94 73 GLU A C 1
ATOM 594 O O . GLU A 1 73 ? 22.887 22.020 -8.250 1.00 85.94 73 GLU A O 1
ATOM 599 N N . CYS A 1 74 ? 20.979 21.941 -7.092 1.00 84.88 74 CYS A N 1
ATOM 600 C CA . CYS A 1 74 ? 21.125 20.520 -6.766 1.00 84.88 74 CYS A CA 1
ATOM 601 C C . CYS A 1 74 ? 21.001 19.585 -7.983 1.00 84.88 74 CYS A C 1
ATOM 603 O O . CYS A 1 74 ? 21.379 18.419 -7.891 1.00 84.88 74 CYS A O 1
ATOM 605 N N . MET A 1 75 ? 20.492 20.086 -9.114 1.00 86.81 75 MET A N 1
ATOM 606 C CA . MET A 1 75 ? 20.423 19.368 -10.390 1.00 86.81 75 MET A CA 1
ATOM 607 C C . MET A 1 75 ? 21.613 19.656 -11.313 1.00 86.81 75 MET A C 1
ATOM 609 O O . MET A 1 75 ? 21.778 18.936 -12.297 1.00 86.81 75 MET A O 1
ATOM 613 N N . ALA A 1 76 ? 22.439 20.668 -11.017 1.00 83.00 76 ALA A N 1
ATOM 614 C CA . ALA A 1 76 ? 23.529 21.104 -11.893 1.00 83.00 76 ALA A CA 1
ATOM 615 C C . ALA A 1 76 ? 24.534 19.974 -12.175 1.00 83.00 76 ALA A C 1
ATOM 617 O O . ALA A 1 76 ? 24.898 19.743 -13.326 1.00 83.00 76 ALA A O 1
ATOM 618 N N . ASN A 1 77 ? 24.870 19.204 -11.139 1.00 78.44 77 ASN A N 1
ATOM 619 C CA . ASN A 1 77 ? 25.884 18.149 -11.194 1.00 78.44 77 ASN A CA 1
ATOM 620 C C . ASN A 1 77 ? 25.364 16.827 -11.793 1.00 78.44 77 ASN A C 1
ATOM 622 O O . ASN A 1 77 ? 26.100 15.852 -11.894 1.00 78.44 77 ASN A O 1
ATOM 626 N N . LEU A 1 78 ? 24.084 16.742 -12.189 1.00 81.81 78 LEU A N 1
ATOM 627 C CA . LEU A 1 78 ? 23.528 15.518 -12.789 1.00 81.81 78 LEU A CA 1
ATOM 628 C C . LEU A 1 78 ? 24.193 15.174 -14.133 1.00 81.81 78 LEU A C 1
ATOM 630 O O . LEU A 1 78 ? 24.187 14.014 -14.543 1.00 81.81 78 LEU A O 1
ATOM 634 N N . MET A 1 79 ? 24.721 16.189 -14.818 1.00 79.38 79 MET A N 1
ATOM 635 C CA . MET A 1 79 ? 25.353 16.075 -16.133 1.00 79.38 79 MET A CA 1
ATOM 636 C C . MET A 1 79 ? 26.886 16.056 -16.065 1.00 79.38 79 MET A C 1
ATOM 638 O O . MET A 1 79 ? 27.530 16.133 -17.114 1.00 79.38 79 MET A O 1
ATOM 642 N N . ASP A 1 80 ? 27.460 15.958 -14.863 1.00 84.88 80 ASP A N 1
ATOM 643 C CA . ASP A 1 80 ? 28.904 15.823 -14.679 1.00 84.88 80 ASP A CA 1
ATOM 644 C C . ASP A 1 80 ? 29.421 14.514 -15.297 1.00 84.88 80 ASP A C 1
ATOM 646 O O . ASP A 1 80 ? 28.668 13.570 -15.565 1.00 84.88 80 ASP A O 1
ATOM 650 N N . GLU A 1 81 ? 30.728 14.460 -15.565 1.00 87.12 81 GLU A N 1
ATOM 651 C CA . GLU A 1 81 ? 31.340 13.267 -16.142 1.00 87.12 81 GLU A CA 1
ATOM 652 C C . GLU A 1 81 ? 31.234 12.077 -15.185 1.00 87.12 81 GLU A C 1
ATOM 654 O O . GLU A 1 81 ? 31.715 12.119 -14.055 1.00 87.12 81 GLU A O 1
ATOM 659 N N . ILE A 1 82 ? 30.658 10.980 -15.681 1.00 91.00 82 ILE A N 1
ATOM 660 C CA . ILE A 1 82 ? 30.550 9.733 -14.930 1.00 91.00 82 ILE A CA 1
ATOM 661 C C . ILE A 1 82 ? 31.943 9.136 -14.757 1.00 91.00 82 ILE A C 1
ATOM 663 O O . ILE A 1 82 ? 32.677 8.925 -15.734 1.00 91.00 82 ILE A O 1
ATOM 667 N N . THR A 1 83 ? 32.273 8.806 -13.513 1.00 91.75 83 THR A N 1
ATOM 668 C CA . THR A 1 83 ? 33.555 8.216 -13.130 1.00 91.75 83 THR A CA 1
ATOM 669 C C . THR A 1 83 ? 33.586 6.696 -13.332 1.00 91.75 83 THR A C 1
ATOM 671 O O . THR A 1 83 ? 32.559 6.015 -13.424 1.00 91.75 83 THR A O 1
ATOM 674 N N . LEU A 1 84 ? 34.797 6.127 -13.381 1.00 90.19 84 LEU A N 1
ATOM 675 C CA . LEU A 1 84 ? 34.978 4.672 -13.445 1.00 90.19 84 LEU A CA 1
ATOM 676 C C . LEU A 1 84 ? 34.429 3.968 -12.199 1.00 90.19 84 LEU A C 1
ATOM 678 O O . LEU A 1 84 ? 33.857 2.886 -12.317 1.00 90.19 84 LEU A O 1
ATOM 682 N N . GLU A 1 85 ? 34.564 4.601 -11.036 1.0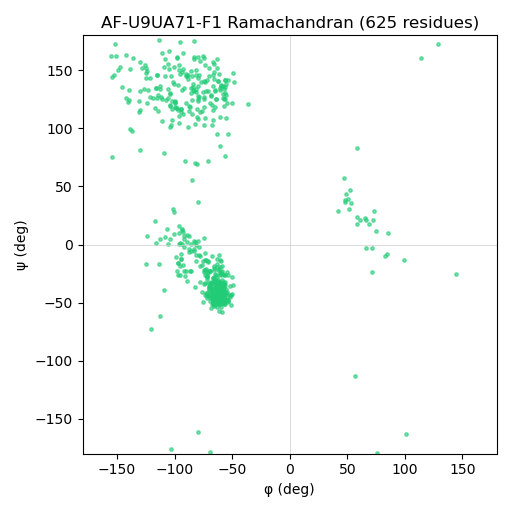0 90.75 85 GLU A N 1
ATOM 683 C CA . GLU A 1 85 ? 34.082 4.066 -9.768 1.00 90.75 85 GLU A CA 1
ATOM 684 C C . GLU A 1 85 ? 32.550 3.957 -9.753 1.00 90.75 85 GLU A C 1
ATOM 686 O O . GLU A 1 85 ? 32.014 2.881 -9.493 1.00 90.75 85 GLU A O 1
ATOM 691 N N . GLU A 1 86 ? 31.828 5.018 -10.130 1.00 90.94 86 GLU A N 1
ATOM 692 C CA . GLU A 1 86 ? 30.357 5.001 -10.213 1.00 90.94 86 GLU A CA 1
ATOM 693 C C . GLU A 1 86 ? 29.842 3.947 -11.201 1.00 90.94 86 GLU A C 1
ATOM 695 O O . GLU A 1 86 ? 28.818 3.288 -10.972 1.00 90.94 86 GLU A O 1
ATOM 700 N N . TRP A 1 87 ? 30.564 3.764 -12.308 1.00 91.56 87 TRP A N 1
ATOM 701 C CA . TRP A 1 87 ? 30.272 2.720 -13.281 1.00 91.56 87 TRP A CA 1
ATOM 702 C C . TRP A 1 87 ? 30.451 1.321 -12.691 1.00 91.56 87 TRP A C 1
ATOM 704 O O . TRP A 1 87 ? 29.527 0.508 -12.770 1.00 91.56 87 TRP A O 1
ATOM 714 N N . GLN A 1 88 ? 31.592 1.046 -12.056 1.00 90.06 88 GLN A N 1
ATOM 715 C CA . GLN A 1 88 ? 31.873 -0.246 -11.425 1.00 90.06 88 GLN A CA 1
ATOM 716 C C . GLN A 1 88 ? 30.862 -0.561 -10.311 1.00 90.06 88 GLN A C 1
ATOM 718 O O . GLN A 1 88 ? 30.240 -1.625 -10.341 1.00 90.06 88 GLN A O 1
ATOM 723 N N . GLN A 1 89 ? 30.589 0.394 -9.415 1.00 91.00 89 GLN A N 1
ATOM 724 C CA . GLN A 1 89 ? 29.572 0.261 -8.363 1.00 91.00 89 GLN A CA 1
ATOM 725 C C . GLN A 1 89 ? 28.179 -0.032 -8.940 1.00 91.00 89 GLN A C 1
ATOM 727 O O . GLN A 1 89 ? 27.409 -0.823 -8.388 1.00 91.00 89 GLN A O 1
ATOM 732 N N . THR A 1 90 ? 27.832 0.576 -10.079 1.00 90.81 90 THR A N 1
ATOM 733 C CA . THR A 1 90 ? 26.563 0.283 -10.755 1.00 90.81 90 THR A CA 1
ATOM 734 C C . THR A 1 90 ? 26.533 -1.151 -11.283 1.00 90.81 90 THR A C 1
ATOM 736 O O . THR A 1 90 ? 25.525 -1.837 -11.107 1.00 90.81 90 THR A O 1
ATOM 739 N N . LEU A 1 91 ? 27.616 -1.628 -11.905 1.00 89.25 91 LEU A N 1
ATOM 740 C CA . LEU A 1 91 ? 27.702 -2.989 -12.447 1.00 89.25 91 LEU A CA 1
ATOM 741 C C . LEU A 1 91 ? 27.638 -4.074 -11.366 1.00 89.25 91 LEU A C 1
ATOM 743 O O . LEU A 1 91 ? 27.106 -5.158 -11.619 1.00 89.25 91 LEU A O 1
ATOM 747 N N . GLU A 1 92 ? 28.115 -3.796 -10.153 1.00 88.88 92 GLU A N 1
ATOM 748 C CA . GLU A 1 92 ? 27.993 -4.716 -9.019 1.00 88.88 92 GLU A CA 1
ATOM 749 C C . GLU A 1 92 ? 26.537 -5.004 -8.640 1.00 88.88 92 GLU A C 1
ATOM 751 O O . GLU A 1 92 ? 26.211 -6.136 -8.279 1.00 88.88 92 GLU A O 1
ATOM 756 N N . GLN A 1 93 ? 25.654 -4.013 -8.792 1.00 85.62 93 GLN A N 1
ATOM 757 C CA . GLN A 1 93 ? 24.229 -4.108 -8.455 1.00 85.62 93 GLN A CA 1
ATOM 758 C C . GLN A 1 93 ? 23.397 -4.850 -9.510 1.00 85.62 93 GLN A C 1
ATOM 760 O O . GLN A 1 93 ? 22.208 -5.110 -9.296 1.00 85.62 93 GLN A O 1
ATOM 765 N N . VAL A 1 94 ? 23.971 -5.156 -10.675 1.00 85.00 94 VAL A N 1
ATOM 766 C CA . VAL A 1 94 ? 23.223 -5.753 -11.779 1.00 85.00 94 VAL A CA 1
ATOM 767 C C . VAL A 1 94 ? 23.122 -7.272 -11.636 1.00 85.00 94 VAL A C 1
ATOM 769 O O . VAL A 1 94 ? 24.096 -7.972 -11.366 1.00 85.00 94 VAL A O 1
ATOM 772 N N . ASN A 1 95 ? 21.923 -7.807 -11.882 1.00 84.00 95 ASN A N 1
ATOM 773 C CA . ASN A 1 95 ? 21.693 -9.246 -11.913 1.00 84.00 95 ASN A CA 1
ATOM 774 C C . ASN A 1 95 ? 22.234 -9.861 -13.216 1.00 84.00 95 ASN A C 1
ATOM 776 O O . ASN A 1 95 ? 21.709 -9.611 -14.304 1.00 84.00 95 ASN A O 1
ATOM 780 N N . ILE A 1 96 ? 23.252 -10.711 -13.078 1.00 87.31 96 ILE A N 1
ATOM 781 C CA . ILE A 1 96 ? 23.959 -11.357 -14.191 1.00 87.31 96 ILE A CA 1
ATOM 782 C C . ILE A 1 96 ? 23.099 -12.337 -15.004 1.00 87.31 96 ILE A C 1
ATOM 784 O O . ILE A 1 96 ? 23.414 -12.595 -16.161 1.00 87.31 96 ILE A O 1
ATOM 788 N N . ASN A 1 97 ? 21.996 -12.838 -14.439 1.00 83.75 97 ASN A N 1
ATOM 789 C CA . ASN A 1 97 ? 21.143 -13.858 -15.061 1.00 83.75 97 ASN A CA 1
ATOM 790 C C . ASN A 1 97 ? 20.048 -13.273 -15.976 1.00 83.75 97 ASN A C 1
ATOM 792 O O . ASN A 1 97 ? 19.150 -13.996 -16.409 1.00 83.75 97 ASN A O 1
ATOM 796 N N . LEU A 1 98 ? 20.063 -11.962 -16.238 1.00 83.56 98 LEU A N 1
ATOM 797 C CA . LEU A 1 98 ? 19.076 -11.313 -17.103 1.00 83.56 98 LEU A CA 1
ATOM 798 C C . LEU A 1 98 ? 19.416 -11.484 -18.591 1.00 83.56 98 LEU A C 1
ATOM 800 O O . LEU A 1 98 ? 20.579 -11.469 -18.992 1.00 83.56 98 LEU A O 1
ATOM 804 N N . ALA A 1 99 ? 18.370 -11.604 -19.412 1.00 84.44 99 ALA A N 1
ATOM 805 C CA . ALA A 1 99 ? 18.492 -11.801 -20.854 1.00 84.44 99 ALA A CA 1
ATOM 806 C C . ALA A 1 99 ? 19.122 -10.581 -21.562 1.00 84.44 99 ALA A C 1
ATOM 808 O O . ALA A 1 99 ? 18.817 -9.442 -21.191 1.00 84.44 99 ALA A O 1
ATOM 809 N N . PRO A 1 100 ? 19.967 -10.793 -22.589 1.00 87.56 100 PRO A N 1
ATOM 810 C CA . PRO A 1 100 ? 20.523 -9.712 -23.393 1.00 87.56 100 PRO A CA 1
ATOM 811 C C . PRO A 1 100 ? 19.491 -9.104 -24.351 1.00 87.56 100 PRO A C 1
ATOM 813 O O . PRO A 1 100 ? 18.533 -9.753 -24.769 1.00 87.56 100 PRO A O 1
ATOM 816 N N . GLY A 1 101 ? 19.716 -7.841 -24.714 1.00 86.38 101 GLY A N 1
ATOM 817 C CA . GLY A 1 101 ? 19.007 -7.172 -25.806 1.00 86.38 101 GLY A CA 1
ATOM 818 C C . GLY A 1 101 ? 19.552 -7.536 -27.198 1.00 86.38 101 GLY A C 1
ATOM 819 O O . GLY A 1 101 ? 20.287 -8.514 -27.335 1.00 86.38 101 GLY A O 1
ATOM 820 N N . PRO A 1 102 ? 19.261 -6.717 -28.231 1.00 86.12 102 PRO A N 1
ATOM 821 C CA . PRO A 1 102 ? 19.638 -6.987 -29.625 1.00 86.12 102 PRO A CA 1
ATOM 822 C C . PRO A 1 102 ? 21.129 -7.269 -29.870 1.00 86.12 102 PRO A C 1
ATOM 824 O O . PRO A 1 102 ? 21.469 -7.951 -30.828 1.00 86.12 102 PRO A O 1
ATOM 827 N N . SER A 1 103 ? 22.025 -6.755 -29.020 1.00 86.38 103 SER A N 1
ATOM 828 C CA . SER A 1 103 ? 23.473 -6.958 -29.156 1.00 86.38 103 SER A CA 1
ATOM 829 C C . SER A 1 103 ? 23.957 -8.349 -28.739 1.00 86.38 103 SER A C 1
ATOM 831 O O . SER A 1 103 ? 25.113 -8.675 -28.983 1.00 86.38 103 SER A O 1
ATOM 833 N N . GLY A 1 104 ? 23.137 -9.140 -28.037 1.00 86.75 104 GLY A N 1
ATOM 834 C CA . GLY A 1 104 ? 23.549 -10.430 -27.468 1.00 86.75 104 GLY A CA 1
ATOM 835 C C . GLY A 1 104 ? 24.505 -10.334 -26.268 1.00 86.75 104 GLY A C 1
ATOM 836 O O . GLY A 1 104 ? 24.824 -11.352 -25.659 1.00 86.75 104 GLY A O 1
ATOM 837 N N . ILE A 1 105 ? 24.934 -9.129 -25.871 1.00 88.12 105 ILE A N 1
ATOM 838 C CA . ILE A 1 105 ? 25.891 -8.931 -24.773 1.00 88.12 105 ILE A CA 1
ATOM 839 C C . ILE A 1 105 ? 25.171 -9.030 -23.421 1.00 88.12 105 ILE A C 1
ATOM 841 O O . ILE A 1 105 ? 24.411 -8.140 -23.028 1.00 88.12 105 ILE A O 1
ATOM 845 N N . GLY A 1 106 ? 25.419 -10.120 -22.694 1.00 90.06 106 GLY A N 1
ATOM 846 C CA . GLY A 1 106 ? 24.911 -10.349 -21.339 1.00 90.06 106 GLY A CA 1
ATOM 847 C C . GLY A 1 106 ? 25.630 -9.522 -20.266 1.00 90.06 106 GLY A C 1
ATOM 848 O O . GLY A 1 106 ? 26.762 -9.078 -20.455 1.00 90.06 106 GLY A O 1
ATOM 849 N N . TYR A 1 107 ? 24.995 -9.352 -19.103 1.00 90.06 107 TYR A N 1
ATOM 850 C CA . TYR A 1 107 ? 25.621 -8.678 -17.956 1.00 90.06 107 TYR A CA 1
ATOM 851 C C . TYR A 1 107 ? 26.822 -9.435 -17.385 1.00 90.06 107 TYR A C 1
ATOM 853 O O . TYR A 1 107 ? 27.715 -8.811 -16.819 1.00 90.06 107 TYR A O 1
ATOM 861 N N . THR A 1 108 ? 26.878 -10.756 -17.575 1.00 89.81 108 THR A N 1
ATOM 862 C CA . THR A 1 108 ? 28.060 -11.574 -17.273 1.00 89.81 108 THR A CA 1
ATOM 863 C C . THR A 1 108 ? 29.301 -11.038 -17.977 1.00 89.81 108 THR A C 1
ATOM 865 O O . THR A 1 108 ? 30.317 -10.828 -17.326 1.00 89.81 108 THR A O 1
ATOM 868 N N . ILE A 1 109 ? 29.202 -10.749 -19.276 1.00 89.69 109 ILE A N 1
ATOM 869 C CA . ILE A 1 109 ? 30.306 -10.201 -20.069 1.00 89.69 109 ILE A CA 1
ATOM 870 C C . ILE A 1 109 ? 30.640 -8.794 -19.578 1.00 89.69 109 ILE A C 1
ATOM 872 O O . ILE A 1 109 ? 31.793 -8.526 -19.270 1.00 89.69 109 ILE A O 1
ATOM 876 N N . ILE A 1 110 ? 29.631 -7.924 -19.435 1.00 88.94 110 ILE A N 1
ATOM 877 C CA . ILE A 1 110 ? 29.820 -6.521 -19.021 1.00 88.94 110 ILE A CA 1
ATOM 878 C C . ILE A 1 110 ? 30.533 -6.424 -17.667 1.00 88.94 110 ILE A C 1
ATOM 880 O O . ILE A 1 110 ? 31.365 -5.545 -17.491 1.00 88.94 110 ILE A O 1
ATOM 884 N N . LYS A 1 111 ? 30.250 -7.328 -16.723 1.00 88.88 111 LYS A N 1
ATOM 885 C CA . LYS A 1 111 ? 30.884 -7.327 -15.397 1.00 88.88 111 LYS A CA 1
ATOM 886 C C . LYS A 1 111 ? 32.353 -7.780 -15.413 1.00 88.88 111 LYS A C 1
ATOM 888 O O . LYS A 1 111 ? 33.080 -7.453 -14.486 1.00 88.88 111 LYS A O 1
ATOM 893 N N . HIS A 1 112 ? 32.787 -8.510 -16.442 1.00 88.06 112 HIS A N 1
ATOM 894 C CA . HIS A 1 112 ? 34.149 -9.055 -16.553 1.00 88.06 112 HIS A CA 1
ATOM 895 C C . HIS A 1 112 ? 35.010 -8.346 -17.608 1.00 88.06 112 HIS A C 1
ATOM 897 O O . HIS A 1 112 ? 36.119 -8.795 -17.900 1.00 88.06 112 HIS A O 1
ATOM 903 N N . ILE A 1 113 ? 34.523 -7.260 -18.214 1.00 88.69 113 ILE A N 1
ATOM 904 C CA . ILE A 1 113 ? 35.350 -6.475 -19.134 1.00 88.69 113 ILE A CA 1
ATOM 905 C C . ILE A 1 113 ? 36.494 -5.799 -18.369 1.00 88.69 113 ILE A C 1
ATOM 907 O O . ILE A 1 113 ? 36.337 -5.381 -17.225 1.00 88.69 113 ILE A O 1
ATOM 911 N N . SER A 1 114 ? 37.648 -5.664 -19.020 1.00 89.94 114 SER A N 1
ATOM 912 C CA . SER A 1 114 ? 38.810 -4.996 -18.430 1.00 89.94 114 SER A CA 1
ATOM 913 C C . SER A 1 114 ? 38.566 -3.502 -18.200 1.00 89.94 114 SER A C 1
ATOM 915 O O . SER A 1 114 ? 37.821 -2.870 -18.953 1.00 89.94 114 SER A O 1
ATOM 917 N N . ASP A 1 115 ? 39.283 -2.897 -17.250 1.00 88.31 115 ASP A N 1
ATOM 918 C CA . ASP A 1 115 ? 39.197 -1.452 -16.976 1.00 88.31 115 ASP A CA 1
ATOM 919 C C . ASP A 1 115 ? 39.493 -0.593 -18.209 1.00 88.31 115 ASP A C 1
ATOM 921 O O . ASP A 1 115 ? 38.842 0.425 -18.440 1.00 88.31 115 ASP A O 1
ATOM 925 N N . LYS A 1 116 ? 40.411 -1.045 -19.075 1.00 90.25 116 LYS A N 1
ATOM 926 C CA . LYS A 1 116 ? 40.677 -0.394 -20.367 1.00 90.25 116 LYS A CA 1
ATOM 927 C C . LYS A 1 116 ? 39.417 -0.353 -21.235 1.00 90.25 116 LYS A C 1
ATOM 929 O O . LYS A 1 116 ? 39.106 0.691 -21.802 1.00 90.25 116 LYS A O 1
ATOM 934 N N . SER A 1 117 ? 38.667 -1.450 -21.302 1.00 88.94 117 SER A N 1
ATOM 935 C CA . SER A 1 117 ? 37.417 -1.527 -22.070 1.00 88.94 117 SER A CA 1
ATOM 936 C C . SER A 1 117 ? 36.311 -0.687 -21.429 1.00 88.94 117 SER A C 1
ATOM 938 O O . SER A 1 117 ? 35.635 0.066 -22.129 1.00 88.94 117 SER A O 1
ATOM 940 N N . SER A 1 118 ? 36.176 -0.741 -20.099 1.00 90.25 118 SER A N 1
ATOM 941 C CA . SER A 1 118 ? 35.263 0.122 -19.336 1.00 90.25 118 SER A CA 1
ATOM 942 C C . SER A 1 118 ? 35.547 1.603 -19.578 1.00 90.25 118 SER A C 1
ATOM 944 O O . SER A 1 118 ? 34.614 2.371 -19.787 1.00 90.25 118 SER A O 1
ATOM 946 N N . SER A 1 119 ? 36.821 2.002 -19.649 1.00 90.38 119 SER A N 1
ATOM 947 C CA . SER A 1 119 ? 37.209 3.388 -19.929 1.00 90.38 119 SER A CA 1
ATOM 948 C C . SER A 1 119 ? 36.754 3.860 -21.315 1.00 90.38 119 SER A C 1
ATOM 950 O O . SER A 1 119 ? 36.332 5.002 -21.476 1.00 90.38 119 SER A O 1
ATOM 952 N N . ILE A 1 120 ? 36.784 2.978 -22.320 1.00 91.88 120 ILE A N 1
ATOM 953 C CA . ILE A 1 120 ? 36.305 3.284 -23.674 1.00 91.88 120 ILE A CA 1
ATOM 954 C C . ILE A 1 120 ? 34.782 3.428 -23.668 1.00 91.88 120 ILE A C 1
ATOM 956 O O . ILE A 1 120 ? 34.257 4.392 -24.224 1.00 91.88 120 ILE A O 1
ATOM 960 N N . ILE A 1 121 ? 34.075 2.506 -23.008 1.00 90.88 121 ILE A N 1
ATOM 961 C CA . ILE A 1 121 ? 32.615 2.577 -22.863 1.00 90.88 121 ILE A CA 1
ATOM 962 C C . ILE A 1 121 ? 32.219 3.881 -22.161 1.00 90.88 121 ILE A C 1
ATOM 964 O O . ILE A 1 121 ? 31.350 4.592 -22.655 1.00 90.88 121 ILE A O 1
ATOM 968 N N . LEU A 1 122 ? 32.898 4.245 -21.074 1.00 92.81 122 LEU A N 1
ATOM 969 C CA . LEU A 1 122 ? 32.666 5.492 -20.344 1.00 92.81 122 LEU A CA 1
ATOM 970 C C . LEU A 1 122 ? 32.902 6.738 -21.190 1.00 92.81 122 LEU A C 1
ATOM 972 O O . LEU A 1 122 ? 32.078 7.645 -21.160 1.00 92.81 122 LEU A O 1
ATOM 976 N N . LYS A 1 123 ? 33.958 6.769 -22.011 1.00 92.88 123 LYS A N 1
ATOM 977 C CA . LYS A 1 123 ? 34.170 7.873 -22.961 1.00 92.88 123 LYS A CA 1
ATOM 978 C C . LYS A 1 123 ? 32.983 8.039 -23.908 1.00 92.88 123 LYS A C 1
ATOM 980 O O . LYS A 1 123 ? 32.552 9.164 -24.140 1.00 92.88 123 LYS A O 1
ATOM 985 N N . ILE A 1 124 ? 32.427 6.938 -24.419 1.00 92.19 124 ILE A N 1
ATOM 986 C CA . ILE A 1 124 ? 31.230 6.972 -25.276 1.00 92.19 124 ILE A CA 1
ATOM 987 C C . ILE A 1 124 ? 30.018 7.485 -24.488 1.00 92.19 124 ILE A C 1
ATOM 989 O O . ILE A 1 124 ? 29.252 8.291 -25.013 1.00 92.19 124 ILE A O 1
ATOM 993 N N . ILE A 1 125 ? 29.847 7.048 -23.237 1.00 92.25 125 ILE A N 1
ATOM 994 C CA . ILE A 1 125 ? 28.742 7.472 -22.366 1.00 92.25 125 ILE A CA 1
ATOM 995 C C . ILE A 1 125 ? 28.820 8.974 -22.080 1.00 92.25 125 ILE A C 1
ATOM 997 O O . ILE A 1 125 ? 27.861 9.689 -22.357 1.00 92.25 125 ILE A O 1
ATOM 1001 N N . ASN A 1 126 ? 29.958 9.459 -21.583 1.00 92.94 126 ASN A N 1
ATOM 1002 C CA . ASN A 1 126 ? 30.152 10.867 -21.237 1.00 92.94 126 ASN A CA 1
ATOM 1003 C C . ASN A 1 126 ? 30.043 11.762 -22.474 1.00 92.94 126 ASN A C 1
ATOM 1005 O O . ASN A 1 126 ? 29.396 12.807 -22.425 1.00 92.94 126 ASN A O 1
ATOM 1009 N N . LEU A 1 127 ? 30.570 11.316 -23.621 1.00 93.19 127 LEU A N 1
ATOM 1010 C CA . LEU A 1 127 ? 30.354 12.012 -24.886 1.00 93.19 127 LEU A CA 1
ATOM 1011 C C . LEU A 1 127 ? 28.861 12.076 -25.237 1.00 93.19 127 LEU A C 1
ATOM 1013 O O . LEU A 1 127 ? 28.377 13.149 -25.586 1.00 93.19 127 LEU A O 1
ATOM 1017 N N . SER A 1 128 ? 28.131 10.962 -25.095 1.00 92.25 128 SER A N 1
ATOM 1018 C CA . SER A 1 128 ? 26.689 10.896 -25.375 1.00 92.25 128 SER A CA 1
ATOM 1019 C C . SER A 1 128 ? 25.884 11.857 -24.497 1.00 92.25 128 SER A C 1
ATOM 1021 O O . SER A 1 128 ? 24.976 12.519 -24.997 1.00 92.25 128 SER A O 1
ATOM 1023 N N . LEU A 1 129 ? 26.229 11.964 -23.209 1.00 89.00 129 LEU A N 1
ATOM 1024 C CA . LEU A 1 129 ? 25.600 12.895 -22.266 1.00 89.00 129 LEU A CA 1
ATOM 1025 C C . LEU A 1 129 ? 25.893 14.354 -22.624 1.00 89.00 129 LEU A C 1
ATOM 1027 O O . LEU A 1 129 ? 24.981 15.177 -22.615 1.00 89.00 129 LEU A O 1
ATOM 1031 N N . LYS A 1 130 ? 27.137 14.658 -23.005 1.00 89.62 130 LYS A N 1
ATOM 1032 C CA . LYS A 1 130 ? 27.575 16.012 -23.363 1.00 89.62 130 LYS A CA 1
ATOM 1033 C C . LYS A 1 130 ? 26.922 16.537 -24.642 1.00 89.62 130 LYS A C 1
ATOM 1035 O O . LYS A 1 130 ? 26.583 17.714 -24.709 1.00 89.62 130 LYS A O 1
ATOM 1040 N N . ILE A 1 131 ? 26.772 15.689 -25.663 1.00 91.94 131 ILE A N 1
ATOM 1041 C CA . ILE A 1 131 ? 26.245 16.103 -26.979 1.00 91.94 131 ILE A CA 1
ATOM 1042 C C . ILE A 1 131 ? 24.757 15.783 -27.174 1.00 91.94 131 ILE A C 1
ATOM 1044 O O . ILE A 1 131 ? 24.167 16.212 -28.161 1.00 91.94 131 ILE A O 1
ATOM 1048 N N . GLY A 1 132 ? 24.149 14.998 -26.278 1.00 89.50 132 GLY A N 1
ATOM 1049 C CA . GLY A 1 132 ? 22.748 14.579 -26.378 1.00 89.50 132 GLY A CA 1
ATOM 1050 C C . GLY A 1 132 ? 22.466 13.536 -27.470 1.00 89.50 132 GLY A C 1
ATOM 1051 O O . GLY A 1 132 ? 21.323 13.402 -27.909 1.00 89.50 132 GLY A O 1
ATOM 1052 N N . VAL A 1 133 ? 23.479 12.788 -27.925 1.00 90.88 133 VAL A N 1
ATOM 1053 C CA . VAL A 1 133 ? 23.349 11.762 -28.977 1.00 90.88 133 VAL A CA 1
ATOM 1054 C C . VAL A 1 133 ? 23.783 10.409 -28.433 1.00 90.88 133 VAL A C 1
ATOM 1056 O O . VAL A 1 133 ? 24.889 10.268 -27.932 1.00 90.88 133 VAL A O 1
ATOM 1059 N N . VAL A 1 134 ? 22.925 9.396 -28.575 1.00 91.88 134 VAL A N 1
ATOM 1060 C CA . VAL A 1 134 ? 23.221 8.007 -28.182 1.00 91.88 134 VAL A CA 1
ATOM 1061 C C . VAL A 1 134 ? 23.489 7.123 -29.405 1.00 91.88 134 VAL A C 1
ATOM 1063 O O . VAL A 1 134 ? 22.945 7.407 -30.480 1.00 91.88 134 VAL A O 1
ATOM 1066 N N . PRO A 1 135 ? 24.241 6.014 -29.254 1.00 91.06 135 PRO A N 1
ATOM 1067 C CA . PRO A 1 135 ? 24.442 5.044 -30.328 1.00 91.06 135 PRO A CA 1
ATOM 1068 C C . PRO A 1 135 ? 23.119 4.533 -30.915 1.00 91.06 135 PRO A C 1
ATOM 1070 O O . PRO A 1 135 ? 22.174 4.251 -30.177 1.00 91.06 135 PRO A O 1
ATOM 1073 N N . ASP A 1 136 ? 23.049 4.325 -32.231 1.00 90.50 136 ASP A N 1
ATOM 1074 C CA . ASP A 1 136 ? 21.805 3.881 -32.883 1.00 90.50 136 ASP A CA 1
ATOM 1075 C C . ASP A 1 136 ? 21.323 2.514 -32.388 1.00 90.50 136 ASP A C 1
ATOM 1077 O O . ASP A 1 136 ? 20.124 2.292 -32.227 1.00 90.50 136 ASP A O 1
ATOM 1081 N N . GLN A 1 137 ? 22.250 1.626 -32.020 1.00 87.69 137 GLN A N 1
ATOM 1082 C CA . GLN A 1 137 ? 21.922 0.345 -31.389 1.00 87.69 137 GLN A CA 1
ATOM 1083 C C . GLN A 1 137 ? 21.160 0.507 -30.064 1.00 87.69 137 GLN A C 1
ATOM 1085 O O . GLN A 1 137 ? 20.415 -0.386 -29.668 1.00 87.69 137 GLN A O 1
ATOM 1090 N N . TRP A 1 138 ? 21.324 1.630 -29.357 1.00 89.00 138 TRP A N 1
ATOM 1091 C CA . TRP A 1 138 ? 20.593 1.900 -28.116 1.00 89.00 138 TRP A CA 1
ATOM 1092 C C . TRP A 1 138 ? 19.157 2.344 -28.377 1.00 89.00 138 TRP A C 1
ATOM 1094 O O . TRP A 1 138 ? 18.329 2.242 -27.475 1.00 89.00 138 TRP A O 1
ATOM 1104 N N . LYS A 1 139 ? 18.841 2.797 -29.595 1.00 88.19 139 LYS A N 1
ATOM 1105 C CA . LYS A 1 139 ? 17.484 3.167 -30.024 1.00 88.19 139 LYS A CA 1
ATOM 1106 C C . LYS A 1 139 ? 16.656 1.945 -30.444 1.00 88.19 139 LYS A C 1
ATOM 1108 O O . LYS A 1 139 ? 15.453 2.064 -30.646 1.00 88.19 139 LYS A O 1
ATOM 1113 N N . GLN A 1 140 ? 17.284 0.774 -30.554 1.00 88.12 140 GLN A N 1
ATOM 1114 C CA . GLN A 1 140 ? 16.645 -0.481 -30.941 1.00 88.12 140 GLN A CA 1
ATOM 1115 C C . GLN A 1 140 ? 16.254 -1.318 -29.714 1.00 88.12 140 GLN A C 1
ATOM 1117 O O . GLN A 1 140 ? 16.907 -1.279 -28.669 1.00 88.12 140 GLN A O 1
ATOM 1122 N N . SER A 1 141 ? 15.188 -2.108 -29.846 1.00 88.12 141 SER A N 1
ATOM 1123 C CA . SER A 1 141 ? 14.737 -3.048 -28.816 1.00 88.12 141 SER A CA 1
ATOM 1124 C C . SER A 1 141 ? 14.110 -4.288 -29.447 1.00 88.12 141 SER A C 1
ATOM 1126 O O . SER A 1 141 ? 13.584 -4.217 -30.558 1.00 88.12 141 SER A O 1
ATOM 1128 N N . LEU A 1 142 ? 14.160 -5.419 -28.741 1.00 88.00 142 LEU A N 1
ATOM 1129 C CA . LEU A 1 142 ? 13.396 -6.615 -29.103 1.00 88.00 142 LEU A CA 1
ATOM 1130 C C . LEU A 1 142 ? 12.146 -6.685 -28.231 1.00 88.00 142 LEU A C 1
ATOM 1132 O O . LEU A 1 142 ? 12.254 -6.694 -27.005 1.00 88.00 142 LEU A O 1
ATOM 1136 N N . ILE A 1 143 ? 10.966 -6.753 -28.846 1.00 86.12 143 ILE A N 1
ATOM 1137 C CA . ILE A 1 143 ? 9.709 -6.877 -28.103 1.00 86.12 143 ILE A CA 1
ATOM 1138 C C . ILE A 1 143 ? 9.426 -8.346 -27.823 1.00 86.12 143 ILE A C 1
ATOM 1140 O O . ILE A 1 143 ? 9.231 -9.140 -28.740 1.00 86.12 143 ILE A O 1
ATOM 1144 N N . HIS A 1 144 ? 9.376 -8.688 -26.540 1.00 85.56 144 HIS A N 1
ATOM 1145 C CA . HIS A 1 144 ? 9.010 -10.008 -26.058 1.00 85.56 144 HIS A CA 1
ATOM 1146 C C . HIS A 1 144 ? 7.644 -9.946 -25.352 1.00 85.56 144 HIS A C 1
ATOM 1148 O O . HIS A 1 144 ? 7.547 -9.394 -24.252 1.00 85.56 144 HIS A O 1
ATOM 1154 N N . PRO A 1 145 ? 6.566 -10.461 -25.967 1.00 83.44 145 PRO A N 1
ATOM 1155 C CA . PRO A 1 145 ? 5.238 -10.436 -25.370 1.00 83.44 145 PRO A CA 1
ATOM 1156 C C . PRO A 1 145 ? 5.133 -11.440 -24.215 1.00 83.44 145 PRO A C 1
ATOM 1158 O O . PRO A 1 145 ? 5.485 -12.608 -24.353 1.00 83.44 145 PRO A O 1
ATOM 1161 N N . ILE A 1 146 ? 4.598 -10.994 -23.078 1.00 81.12 146 ILE A N 1
ATOM 1162 C CA . ILE A 1 146 ? 4.278 -11.847 -21.923 1.00 81.12 146 ILE A CA 1
ATOM 1163 C C . ILE A 1 146 ? 2.763 -11.823 -21.698 1.00 81.12 146 ILE A C 1
ATOM 1165 O O . ILE A 1 146 ? 2.179 -10.734 -21.709 1.00 81.12 146 ILE A O 1
ATOM 1169 N N . PRO A 1 147 ? 2.093 -12.966 -21.467 1.00 76.31 147 PRO A N 1
ATOM 1170 C CA . PRO A 1 147 ? 0.650 -12.970 -21.261 1.00 76.31 147 PRO A CA 1
ATOM 1171 C C . PRO A 1 147 ? 0.271 -12.153 -20.016 1.00 76.31 147 PRO A C 1
ATOM 1173 O O . PRO A 1 147 ? 0.952 -12.169 -18.982 1.00 76.31 147 PRO A O 1
ATOM 1176 N N . LYS A 1 148 ? -0.835 -11.402 -20.099 1.00 74.69 148 LYS A N 1
ATOM 1177 C CA . LYS A 1 148 ? -1.513 -10.883 -18.899 1.00 74.69 148 LYS A CA 1
ATOM 1178 C C . LYS A 1 148 ? -2.156 -12.065 -18.153 1.00 74.69 148 LYS A C 1
ATOM 1180 O O . LYS A 1 148 ? -2.045 -13.210 -18.554 1.00 74.69 148 LYS A O 1
ATOM 1185 N N . LEU A 1 149 ? -2.845 -11.802 -17.042 1.00 63.47 149 LEU A N 1
ATOM 1186 C CA . LEU A 1 149 ? -3.485 -12.848 -16.217 1.00 63.47 149 LEU A CA 1
ATOM 1187 C C . LEU A 1 149 ? -4.569 -13.673 -16.950 1.00 63.47 149 LEU A C 1
ATOM 1189 O O . LEU A 1 149 ? -5.096 -14.627 -16.386 1.00 63.47 149 LEU A O 1
ATOM 1193 N N . GLN A 1 150 ? -4.948 -13.262 -18.157 1.00 65.56 150 GLN A N 1
ATOM 1194 C CA . GLN A 1 150 ? -5.948 -13.905 -19.003 1.00 65.56 150 GLN A CA 1
ATOM 1195 C C . GLN A 1 150 ? -5.243 -14.885 -19.950 1.00 65.56 150 GLN A C 1
ATOM 1197 O O . GLN A 1 150 ? -4.087 -14.660 -20.308 1.00 65.56 150 GLN A O 1
ATOM 1202 N N . LYS A 1 151 ? -5.932 -15.956 -20.361 1.00 67.94 151 LYS A N 1
ATOM 1203 C CA . LYS A 1 151 ? -5.419 -16.866 -21.397 1.00 67.94 151 LYS A CA 1
ATOM 1204 C C . LYS A 1 151 ? -5.141 -16.079 -22.670 1.00 67.94 151 LYS A C 1
ATOM 1206 O O . LYS A 1 151 ? -5.960 -15.241 -23.014 1.00 67.94 151 LYS A O 1
ATOM 1211 N N . PHE A 1 152 ? -4.012 -16.331 -23.335 1.00 74.31 152 PHE A N 1
ATOM 1212 C CA . PHE A 1 152 ? -3.578 -15.541 -24.491 1.00 74.31 152 PHE A CA 1
ATOM 1213 C C . PHE A 1 152 ? -4.576 -15.576 -25.657 1.00 74.31 152 PHE A C 1
ATOM 1215 O O . PHE A 1 152 ? -4.717 -14.561 -26.332 1.00 74.31 152 PHE A O 1
ATOM 1222 N N . ASP A 1 153 ? -5.246 -16.711 -25.895 1.00 79.25 153 ASP A N 1
ATOM 1223 C CA . ASP A 1 153 ? -6.303 -16.906 -26.907 1.00 79.25 153 ASP A CA 1
ATOM 1224 C C . ASP A 1 153 ? -6.010 -16.245 -28.278 1.00 79.25 153 ASP A C 1
ATOM 1226 O O . ASP A 1 153 ? -6.916 -15.852 -29.008 1.00 79.25 153 ASP A O 1
ATOM 1230 N N . TYR A 1 154 ? -4.723 -16.115 -28.631 1.00 81.56 154 TYR A N 1
ATOM 1231 C CA . TYR A 1 154 ? -4.203 -15.434 -29.824 1.00 81.56 154 TYR A CA 1
ATOM 1232 C C . TYR A 1 154 ? -4.579 -13.944 -29.957 1.00 81.56 154 TYR A C 1
ATOM 1234 O O . TYR A 1 154 ? -4.455 -13.361 -31.033 1.00 81.56 154 TYR A O 1
ATOM 1242 N N . ILE A 1 155 ? -5.005 -13.294 -28.872 1.00 80.69 155 ILE A N 1
ATOM 1243 C CA . ILE A 1 155 ? -5.331 -11.866 -28.833 1.00 80.69 155 ILE A CA 1
ATOM 1244 C C . ILE A 1 155 ? -4.084 -11.089 -28.387 1.00 80.69 155 ILE A C 1
ATOM 1246 O O . ILE A 1 155 ? -3.654 -11.144 -27.234 1.00 80.69 155 ILE A O 1
ATOM 1250 N N . LEU A 1 156 ? -3.492 -10.295 -29.280 1.00 80.56 156 LEU A N 1
ATOM 1251 C CA . LEU A 1 156 ? -2.261 -9.558 -28.958 1.00 80.56 156 LEU A CA 1
ATOM 1252 C C . LEU A 1 156 ? -2.465 -8.491 -27.869 1.00 80.56 156 LEU A C 1
ATOM 1254 O O . LEU A 1 156 ? -1.577 -8.273 -27.041 1.00 80.56 156 LEU A O 1
ATOM 1258 N N . ALA A 1 157 ? -3.656 -7.889 -27.789 1.00 76.62 157 ALA A N 1
ATOM 1259 C CA . ALA A 1 157 ? -3.994 -6.857 -26.804 1.00 76.62 157 ALA A CA 1
ATOM 1260 C C . ALA A 1 157 ? -3.923 -7.339 -25.336 1.00 76.62 157 ALA A C 1
ATOM 1262 O O . ALA A 1 157 ? -3.746 -6.533 -24.409 1.00 76.62 157 ALA A O 1
ATOM 1263 N N . ILE A 1 158 ? -4.021 -8.652 -25.096 1.00 77.06 158 ILE A N 1
ATOM 1264 C CA . ILE A 1 158 ? -3.911 -9.238 -23.752 1.00 77.06 158 ILE A CA 1
ATOM 1265 C C . ILE A 1 158 ? -2.491 -9.699 -23.406 1.00 77.06 158 ILE A C 1
ATOM 1267 O O . ILE A 1 158 ? -2.274 -10.321 -22.368 1.00 77.06 158 ILE A O 1
ATOM 1271 N N . THR A 1 159 ? -1.501 -9.299 -24.202 1.00 81.94 159 THR A N 1
ATOM 1272 C CA . THR A 1 159 ? -0.077 -9.423 -23.872 1.00 81.94 159 THR A CA 1
ATOM 1273 C C . THR A 1 159 ? 0.486 -8.116 -23.307 1.00 81.94 159 THR A C 1
ATOM 1275 O O . THR A 1 159 ? -0.106 -7.039 -23.440 1.00 81.94 159 THR A O 1
ATOM 1278 N N . ARG A 1 160 ? 1.617 -8.208 -22.606 1.00 78.19 160 ARG A N 1
ATOM 1279 C CA . ARG A 1 160 ? 2.479 -7.081 -22.241 1.00 78.19 160 ARG A CA 1
ATOM 1280 C C . ARG A 1 160 ? 3.709 -7.107 -23.147 1.00 78.19 160 ARG A C 1
ATOM 1282 O O . ARG A 1 160 ? 4.439 -8.096 -23.082 1.00 78.19 160 ARG A O 1
ATOM 1289 N N . PRO A 1 161 ? 3.963 -6.067 -23.954 1.00 85.25 161 PRO A N 1
ATOM 1290 C CA . PRO A 1 161 ? 5.206 -5.972 -24.704 1.00 85.25 161 PRO A CA 1
ATOM 1291 C C . PRO A 1 161 ? 6.354 -5.609 -23.752 1.00 85.25 161 PRO A C 1
ATOM 1293 O O . PRO A 1 161 ? 6.413 -4.486 -23.257 1.00 85.25 161 PRO A O 1
ATOM 1296 N N . ILE A 1 162 ? 7.260 -6.551 -23.477 1.00 84.44 162 ILE A N 1
ATOM 1297 C CA . ILE A 1 162 ? 8.504 -6.263 -22.753 1.00 84.44 162 ILE A CA 1
ATOM 1298 C C . ILE A 1 162 ? 9.584 -5.905 -23.763 1.00 84.44 162 ILE A C 1
ATOM 1300 O O . ILE A 1 162 ? 9.915 -6.718 -24.622 1.00 84.44 162 ILE A O 1
ATOM 1304 N N . ALA A 1 163 ? 10.165 -4.716 -23.646 1.00 86.38 163 ALA A N 1
ATOM 1305 C CA . ALA A 1 163 ? 11.284 -4.307 -24.479 1.00 86.38 163 ALA A CA 1
ATOM 1306 C C . ALA A 1 163 ? 12.604 -4.821 -23.879 1.00 86.38 163 ALA A C 1
ATOM 1308 O O . ALA A 1 163 ? 13.048 -4.376 -22.816 1.00 86.38 163 ALA A O 1
ATOM 1309 N N . LEU A 1 164 ? 13.260 -5.757 -24.565 1.00 87.62 164 LEU A N 1
ATOM 1310 C CA . LEU A 1 164 ? 14.637 -6.143 -24.273 1.00 87.62 164 LEU A CA 1
ATOM 1311 C C . LEU A 1 164 ? 15.570 -5.110 -24.906 1.00 87.62 164 LEU A C 1
ATOM 1313 O O . LEU A 1 164 ? 15.683 -5.006 -26.130 1.00 87.62 164 LEU A O 1
ATOM 1317 N N . LEU A 1 165 ? 16.206 -4.319 -24.047 1.00 89.44 165 LEU A N 1
ATOM 1318 C CA . LEU A 1 165 ? 17.122 -3.243 -24.416 1.00 89.44 165 LEU A CA 1
ATOM 1319 C C . LEU A 1 165 ? 18.573 -3.710 -24.317 1.00 89.44 165 LEU A C 1
ATOM 1321 O O . LEU A 1 165 ? 18.880 -4.679 -23.626 1.00 89.44 165 LEU A O 1
ATOM 1325 N N . ASN A 1 166 ? 19.478 -2.988 -24.978 1.00 90.31 166 ASN A N 1
ATOM 1326 C CA . ASN A 1 166 ? 20.912 -3.219 -24.832 1.00 90.31 166 ASN A CA 1
ATOM 1327 C C . ASN A 1 166 ? 21.328 -3.109 -23.351 1.00 90.31 166 ASN A C 1
ATOM 1329 O O . ASN A 1 166 ? 21.003 -2.132 -22.675 1.00 90.31 166 ASN A O 1
ATOM 1333 N N . ASN A 1 167 ? 22.060 -4.102 -22.847 1.00 90.81 167 ASN A N 1
ATOM 1334 C CA . ASN A 1 167 ? 22.443 -4.156 -21.440 1.00 90.81 167 ASN A CA 1
ATOM 1335 C C . ASN A 1 167 ? 23.395 -3.022 -21.032 1.00 90.81 167 ASN A C 1
ATOM 1337 O O . ASN A 1 167 ? 23.287 -2.544 -19.908 1.00 90.81 167 ASN A O 1
ATOM 1341 N N . ILE A 1 168 ? 24.247 -2.527 -21.941 1.00 90.00 168 ILE A N 1
ATOM 1342 C CA . ILE A 1 168 ? 25.093 -1.349 -21.684 1.00 90.00 168 ILE A CA 1
ATOM 1343 C C . ILE A 1 168 ? 24.207 -0.112 -21.496 1.00 90.00 168 ILE A C 1
ATOM 1345 O O . ILE A 1 168 ? 24.350 0.579 -20.491 1.00 90.00 168 ILE A O 1
ATOM 1349 N N . ARG A 1 169 ? 23.222 0.112 -22.385 1.00 90.75 169 ARG A N 1
ATOM 1350 C CA . ARG A 1 169 ? 22.214 1.180 -22.217 1.00 90.75 169 ARG A CA 1
ATOM 1351 C C . ARG A 1 169 ? 21.536 1.065 -20.853 1.00 90.75 169 ARG A C 1
ATOM 1353 O O . ARG A 1 169 ? 21.433 2.060 -20.150 1.00 90.75 169 ARG A O 1
ATOM 1360 N N . LYS A 1 170 ? 21.093 -0.137 -20.472 1.00 90.00 170 LYS A N 1
ATOM 1361 C CA . LYS A 1 170 ? 20.414 -0.368 -19.187 1.00 90.00 170 LYS A CA 1
ATOM 1362 C C . LYS A 1 170 ? 21.310 -0.098 -17.979 1.00 90.00 170 LYS A C 1
ATOM 1364 O O . LYS A 1 170 ? 20.809 0.375 -16.965 1.00 90.00 170 LYS A O 1
ATOM 1369 N N . SER A 1 171 ? 22.606 -0.399 -18.063 1.00 91.06 171 SER A N 1
ATOM 1370 C CA . SER A 1 171 ? 23.565 -0.047 -17.010 1.00 91.06 171 SER A CA 1
ATOM 1371 C C . SER A 1 171 ? 23.699 1.469 -16.874 1.00 91.06 171 SER A C 1
ATOM 1373 O O . SER A 1 171 ? 23.657 1.987 -15.763 1.00 91.06 171 SER A O 1
ATOM 1375 N N . VAL A 1 172 ? 23.762 2.194 -17.993 1.00 90.81 172 VAL A N 1
ATOM 1376 C CA . VAL A 1 172 ? 23.824 3.664 -17.990 1.00 90.81 172 VAL A CA 1
ATOM 1377 C C . VAL A 1 172 ? 22.543 4.277 -17.445 1.00 90.81 172 VAL A C 1
ATOM 1379 O O . VAL A 1 172 ? 22.595 5.113 -16.550 1.00 90.81 172 VAL A O 1
ATOM 1382 N N . THR A 1 173 ? 21.375 3.841 -17.917 1.00 91.19 173 THR A N 1
ATOM 1383 C CA . THR A 1 173 ? 20.105 4.365 -17.405 1.00 91.19 173 THR A CA 1
ATOM 1384 C C . THR A 1 173 ? 19.910 4.013 -15.938 1.00 91.19 173 THR A C 1
ATOM 1386 O O . THR A 1 173 ? 19.377 4.834 -15.197 1.00 91.19 173 THR A O 1
ATOM 1389 N N . LYS A 1 174 ? 20.386 2.851 -15.471 1.00 90.69 174 LYS A N 1
ATOM 1390 C CA . LYS A 1 174 ? 20.413 2.498 -14.046 1.00 90.69 174 LYS A CA 1
ATOM 1391 C C . LYS A 1 174 ? 21.301 3.447 -13.235 1.00 90.69 174 LYS A C 1
ATOM 1393 O O . LYS A 1 174 ? 20.855 3.890 -12.178 1.00 90.69 174 LYS A O 1
ATOM 1398 N N . LEU A 1 175 ? 22.490 3.786 -13.732 1.00 91.38 175 LEU A N 1
ATOM 1399 C CA . LEU A 1 175 ? 23.394 4.756 -13.106 1.00 91.38 175 LEU A CA 1
ATOM 1400 C C . LEU A 1 175 ? 22.718 6.128 -12.991 1.00 91.38 175 LEU A C 1
ATOM 1402 O O . LEU A 1 175 ? 22.555 6.642 -11.886 1.00 91.38 175 LEU A O 1
ATOM 1406 N N . LEU A 1 176 ? 22.204 6.660 -14.103 1.00 90.38 176 LEU A N 1
ATOM 1407 C CA . LEU A 1 176 ? 21.486 7.940 -14.126 1.00 90.38 176 LEU A CA 1
ATOM 1408 C C . LEU A 1 176 ? 20.252 7.926 -13.214 1.00 90.38 176 LEU A C 1
ATOM 1410 O O . LEU A 1 176 ? 19.978 8.896 -12.513 1.00 90.38 176 LEU A O 1
ATOM 1414 N N . THR A 1 177 ? 19.524 6.806 -13.168 1.00 91.06 177 THR A N 1
ATOM 1415 C CA . THR A 1 177 ? 18.383 6.628 -12.256 1.00 91.06 177 THR A CA 1
ATOM 1416 C C . THR A 1 177 ? 18.829 6.688 -10.801 1.00 91.06 177 THR A C 1
ATOM 1418 O O . THR A 1 177 ? 18.145 7.290 -9.979 1.00 91.06 177 THR A O 1
ATOM 1421 N N . ASN A 1 178 ? 19.960 6.064 -10.459 1.00 89.25 178 ASN A N 1
ATOM 1422 C CA . ASN A 1 178 ? 20.495 6.076 -9.103 1.00 89.25 178 ASN A CA 1
ATOM 1423 C C . ASN A 1 178 ? 20.905 7.499 -8.681 1.00 89.25 178 ASN A C 1
ATOM 1425 O O . ASN A 1 178 ? 20.558 7.902 -7.567 1.00 89.25 178 ASN A O 1
ATOM 1429 N N . LEU A 1 179 ? 21.572 8.255 -9.562 1.00 89.00 179 LEU A N 1
ATOM 1430 C CA . LEU A 1 179 ? 21.936 9.660 -9.335 1.00 89.00 179 LEU A CA 1
ATOM 1431 C C . LEU A 1 179 ? 20.689 10.534 -9.155 1.00 89.00 179 LEU A C 1
ATOM 1433 O O . LEU A 1 179 ? 20.481 11.115 -8.087 1.00 89.00 179 LEU A O 1
ATOM 1437 N N . LEU A 1 180 ? 19.793 10.534 -10.146 1.00 90.44 180 LEU A N 1
ATOM 1438 C CA . LEU A 1 180 ? 18.576 11.344 -10.128 1.00 90.44 180 LEU A CA 1
ATOM 1439 C C . LEU A 1 180 ? 17.671 10.989 -8.941 1.00 90.44 180 LEU A C 1
ATOM 1441 O O . LEU A 1 180 ? 17.178 11.876 -8.251 1.00 90.44 180 LEU A O 1
ATOM 1445 N N . SER A 1 181 ? 17.489 9.700 -8.635 1.00 90.38 181 SER A N 1
ATOM 1446 C CA . SER A 1 181 ? 16.704 9.274 -7.471 1.00 90.38 181 SER A CA 1
ATOM 1447 C C . SER A 1 181 ? 17.289 9.798 -6.160 1.00 90.38 181 SER A C 1
ATOM 1449 O O . SER A 1 181 ? 16.521 10.078 -5.240 1.00 90.38 181 SER A O 1
ATOM 1451 N N . THR A 1 182 ? 18.613 9.919 -6.054 1.00 89.38 182 THR A N 1
ATOM 1452 C CA . THR A 1 182 ? 19.282 10.411 -4.843 1.00 89.38 182 THR A CA 1
ATOM 1453 C C . THR A 1 182 ? 19.050 11.913 -4.684 1.00 89.38 182 THR A C 1
ATOM 1455 O O . THR A 1 182 ? 18.606 12.342 -3.620 1.00 89.38 182 THR A O 1
ATOM 1458 N N . ILE A 1 183 ? 19.207 12.692 -5.761 1.00 90.00 183 ILE A N 1
ATOM 1459 C CA . ILE A 1 183 ? 18.915 14.135 -5.769 1.00 90.00 183 ILE A CA 1
ATOM 1460 C C . ILE A 1 183 ? 17.443 14.396 -5.421 1.00 90.00 183 ILE A C 1
ATOM 1462 O O . ILE A 1 183 ? 17.153 15.191 -4.526 1.00 90.00 183 ILE A O 1
ATOM 1466 N N . LEU A 1 184 ? 16.511 13.697 -6.081 1.00 90.44 184 LEU A N 1
ATOM 1467 C CA . LEU A 1 184 ? 15.072 13.873 -5.862 1.00 90.44 184 LEU A CA 1
ATOM 1468 C C . LEU A 1 184 ? 14.653 13.549 -4.421 1.00 90.44 184 LEU A C 1
ATOM 1470 O O . LEU A 1 184 ? 13.785 14.231 -3.874 1.00 90.44 184 LEU A O 1
ATOM 1474 N N . THR A 1 185 ? 15.267 12.530 -3.810 1.00 88.50 185 THR A N 1
ATOM 1475 C CA . THR A 1 185 ? 14.956 12.103 -2.436 1.00 88.50 185 THR A CA 1
ATOM 1476 C C . THR A 1 185 ? 15.541 13.069 -1.407 1.00 88.50 185 THR A C 1
ATOM 1478 O O . THR A 1 185 ? 14.810 13.536 -0.535 1.00 88.50 185 THR A O 1
ATOM 1481 N N . ASN A 1 186 ? 16.829 13.412 -1.526 1.00 88.81 186 ASN A N 1
ATOM 1482 C CA . ASN A 1 186 ? 17.527 14.259 -0.554 1.00 88.81 186 ASN A CA 1
ATOM 1483 C C . ASN A 1 186 ? 16.952 15.679 -0.514 1.00 88.81 186 ASN A C 1
ATOM 1485 O O . ASN A 1 186 ? 16.788 16.248 0.562 1.00 88.81 186 ASN A O 1
ATOM 1489 N N . ASN A 1 187 ? 16.581 16.219 -1.678 1.00 88.31 187 ASN A N 1
ATOM 1490 C CA . ASN A 1 187 ? 16.046 17.575 -1.801 1.00 88.31 187 ASN A CA 1
ATOM 1491 C C . ASN A 1 187 ? 14.509 17.631 -1.751 1.00 88.31 187 ASN A C 1
ATOM 1493 O O . ASN A 1 187 ? 13.942 18.712 -1.867 1.00 88.31 187 ASN A O 1
ATOM 1497 N N . LYS A 1 188 ? 13.817 16.487 -1.594 1.00 87.81 188 LYS A N 1
ATOM 1498 C CA . LYS A 1 188 ? 12.341 16.386 -1.563 1.00 87.81 188 LYS A CA 1
ATOM 1499 C C . LYS A 1 188 ? 11.659 17.132 -2.724 1.00 87.81 188 LYS A C 1
ATOM 1501 O O . LYS A 1 188 ? 10.657 17.820 -2.535 1.00 87.81 188 LYS A O 1
ATOM 1506 N N . VAL A 1 189 ? 12.211 16.977 -3.929 1.00 88.88 189 VAL A N 1
ATOM 1507 C CA . VAL A 1 189 ? 11.796 17.724 -5.133 1.00 88.88 189 VAL A CA 1
ATOM 1508 C C . VAL A 1 189 ? 10.346 17.418 -5.518 1.00 88.88 189 VAL A C 1
ATOM 1510 O O . VAL A 1 189 ? 9.584 18.316 -5.871 1.00 88.88 189 VAL A O 1
ATOM 1513 N N . LEU A 1 190 ? 9.959 16.141 -5.443 1.00 88.62 190 LEU A N 1
ATOM 1514 C CA . LEU A 1 190 ? 8.613 15.673 -5.776 1.00 88.62 190 LEU A CA 1
ATOM 1515 C C . LEU A 1 190 ? 7.696 15.818 -4.559 1.00 88.62 190 LEU A C 1
ATOM 1517 O O . LEU A 1 190 ? 8.038 15.365 -3.464 1.00 88.62 190 LEU A O 1
ATOM 1521 N N . ARG A 1 191 ? 6.519 16.428 -4.743 1.00 74.44 191 ARG A N 1
ATOM 1522 C CA . ARG A 1 191 ? 5.640 16.830 -3.626 1.00 74.44 191 ARG A CA 1
ATOM 1523 C C . ARG A 1 191 ? 4.750 15.707 -3.078 1.00 74.44 191 ARG A C 1
ATOM 1525 O O . ARG A 1 191 ? 4.017 15.929 -2.118 1.00 74.44 191 ARG A O 1
ATOM 1532 N N . GLY A 1 192 ? 4.863 14.488 -3.607 1.00 71.50 192 GLY A N 1
ATOM 1533 C CA . GLY A 1 192 ? 4.438 13.261 -2.921 1.00 71.50 192 GLY A CA 1
ATOM 1534 C C . GLY A 1 192 ? 3.084 12.689 -3.354 1.00 71.50 192 GLY A C 1
ATOM 1535 O O . GLY A 1 192 ? 2.576 12.989 -4.427 1.00 71.50 192 GLY A O 1
ATOM 1536 N N . LEU A 1 193 ? 2.532 11.795 -2.519 1.00 83.00 193 LEU A N 1
ATOM 1537 C CA . LEU A 1 193 ? 1.336 10.955 -2.750 1.00 83.00 193 LEU A CA 1
ATOM 1538 C C . LEU A 1 193 ? 1.449 9.885 -3.850 1.00 83.00 193 LEU A C 1
ATOM 1540 O O . LEU A 1 193 ? 0.530 9.080 -3.981 1.00 83.00 193 LEU A O 1
ATOM 1544 N N . ASN A 1 194 ? 2.574 9.814 -4.571 1.00 90.06 194 ASN A N 1
ATOM 1545 C CA . ASN A 1 194 ? 2.987 8.617 -5.304 1.00 90.06 194 ASN A CA 1
ATOM 1546 C C . ASN A 1 194 ? 4.020 7.842 -4.481 1.00 90.06 194 ASN A C 1
ATOM 1548 O O . ASN A 1 194 ? 5.100 8.362 -4.213 1.00 90.06 194 ASN A O 1
ATOM 1552 N N . PHE A 1 195 ? 3.689 6.614 -4.090 1.00 87.50 195 PHE A N 1
ATOM 1553 C CA . PHE A 1 195 ? 4.510 5.781 -3.203 1.00 87.50 195 PHE A CA 1
ATOM 1554 C C . PHE A 1 195 ? 5.311 4.718 -3.969 1.00 87.50 195 PHE A C 1
ATOM 1556 O O . PHE A 1 195 ? 5.534 3.612 -3.470 1.00 87.50 195 PHE A O 1
ATOM 1563 N N . CYS A 1 196 ? 5.685 5.019 -5.214 1.00 86.94 196 CYS A N 1
ATOM 1564 C CA . CYS A 1 196 ? 6.529 4.162 -6.031 1.00 86.94 196 CYS A CA 1
ATOM 1565 C C . CYS A 1 196 ? 7.568 4.972 -6.825 1.00 86.94 196 CYS A C 1
ATOM 1567 O O . CYS A 1 196 ? 7.325 6.104 -7.252 1.00 86.94 196 CYS A O 1
ATOM 1569 N N . GLY A 1 197 ? 8.717 4.351 -7.102 1.00 80.88 197 GLY A N 1
ATOM 1570 C CA . GLY A 1 197 ? 9.742 4.875 -8.011 1.00 80.88 197 GLY A CA 1
ATOM 1571 C C . GLY A 1 197 ? 10.925 5.571 -7.336 1.00 80.88 197 GLY A C 1
ATOM 1572 O O . GLY A 1 197 ? 11.942 5.748 -8.001 1.00 80.88 197 GLY A O 1
ATOM 1573 N N . LEU A 1 198 ? 10.846 5.902 -6.041 1.00 84.75 198 LEU A N 1
ATOM 1574 C CA . LEU A 1 198 ? 11.996 6.363 -5.249 1.00 84.75 198 LEU A CA 1
ATOM 1575 C C . LEU A 1 198 ? 12.444 5.305 -4.232 1.00 84.75 198 LEU A C 1
ATOM 1577 O O . LEU A 1 198 ? 11.707 4.379 -3.881 1.00 84.75 198 LEU A O 1
ATOM 1581 N N . LYS A 1 199 ? 13.692 5.432 -3.768 1.00 78.75 199 LYS A N 1
ATOM 1582 C CA . LYS A 1 199 ? 14.275 4.542 -2.755 1.00 78.75 199 LYS A CA 1
ATOM 1583 C C . LYS A 1 199 ? 13.490 4.636 -1.438 1.00 78.75 199 LYS A C 1
ATOM 1585 O O . LYS A 1 199 ? 13.101 5.718 -1.015 1.00 78.75 199 LYS A O 1
ATOM 1590 N N . GLY A 1 200 ? 13.295 3.494 -0.777 1.00 76.50 200 GLY A N 1
ATOM 1591 C CA . GLY A 1 200 ? 12.631 3.405 0.532 1.00 76.50 200 GLY A CA 1
ATOM 1592 C C . GLY A 1 200 ? 11.102 3.332 0.487 1.00 76.50 200 GLY A C 1
ATOM 1593 O O . GLY A 1 200 ? 10.477 3.046 1.505 1.00 76.50 200 GLY A O 1
ATOM 1594 N N . GLU A 1 201 ? 10.488 3.522 -0.679 1.00 84.25 201 GLU A N 1
ATOM 1595 C CA . GLU A 1 201 ? 9.040 3.427 -0.821 1.00 84.25 201 GLU A CA 1
ATOM 1596 C C . GLU A 1 201 ? 8.560 2.001 -1.064 1.00 84.25 201 GLU A C 1
ATOM 1598 O O . GLU A 1 201 ? 9.230 1.163 -1.671 1.00 84.25 201 GLU A O 1
ATOM 1603 N N . ASN A 1 202 ? 7.356 1.720 -0.585 1.00 86.38 202 ASN A N 1
ATOM 1604 C CA . ASN A 1 202 ? 6.764 0.398 -0.632 1.00 86.38 202 ASN A CA 1
ATOM 1605 C C . ASN A 1 202 ? 5.235 0.495 -0.671 1.00 86.38 202 ASN A C 1
ATOM 1607 O O . ASN A 1 202 ? 4.641 1.560 -0.505 1.00 86.38 202 ASN A O 1
ATOM 1611 N N . THR A 1 203 ? 4.582 -0.648 -0.870 1.00 91.12 203 THR A N 1
ATOM 1612 C CA . THR A 1 203 ? 3.117 -0.721 -0.916 1.00 91.12 203 THR A CA 1
ATOM 1613 C C . THR A 1 203 ? 2.463 -0.564 0.458 1.00 91.12 203 THR A C 1
ATOM 1615 O O . THR A 1 203 ? 1.253 -0.382 0.519 1.00 91.12 203 THR A O 1
ATOM 1618 N N . ALA A 1 204 ? 3.213 -0.647 1.563 1.00 91.44 204 ALA A N 1
ATOM 1619 C CA . ALA A 1 204 ? 2.634 -0.644 2.905 1.00 91.44 204 ALA A CA 1
ATOM 1620 C C . ALA A 1 204 ? 2.027 0.717 3.266 1.00 91.44 204 ALA A C 1
ATOM 1622 O O . ALA A 1 204 ? 0.934 0.750 3.821 1.00 91.44 204 ALA A O 1
ATOM 1623 N N . ILE A 1 205 ? 2.677 1.829 2.897 1.00 92.19 205 ILE A N 1
ATOM 1624 C CA . ILE A 1 205 ? 2.167 3.188 3.154 1.00 92.19 205 ILE A CA 1
ATOM 1625 C C . ILE A 1 205 ? 0.785 3.417 2.508 1.00 92.19 205 ILE A C 1
ATOM 1627 O O . ILE A 1 205 ? -0.157 3.711 3.248 1.00 92.19 205 ILE A O 1
ATOM 1631 N N . PRO A 1 206 ? 0.601 3.263 1.178 1.00 94.50 206 PRO A N 1
ATOM 1632 C CA . PRO A 1 206 ? -0.696 3.509 0.545 1.00 94.50 206 PRO A CA 1
ATOM 1633 C C . PRO A 1 206 ? -1.773 2.513 0.994 1.00 94.50 206 PRO A C 1
ATOM 1635 O O . PRO A 1 206 ? -2.917 2.910 1.211 1.00 94.50 206 PRO A O 1
ATOM 1638 N N . LEU A 1 207 ? -1.416 1.237 1.194 1.00 94.75 207 LEU A N 1
ATOM 1639 C CA . LEU A 1 207 ? -2.349 0.219 1.690 1.00 94.75 207 LEU A CA 1
ATOM 1640 C C . LEU A 1 207 ? -2.836 0.530 3.106 1.00 94.75 207 LEU A C 1
ATOM 1642 O O . LEU A 1 207 ? -4.034 0.439 3.379 1.00 94.75 207 LEU A O 1
ATOM 1646 N N . ARG A 1 208 ? -1.917 0.914 3.999 1.00 94.75 208 ARG A N 1
ATOM 1647 C CA . ARG A 1 208 ? -2.243 1.286 5.376 1.00 94.75 208 ARG A CA 1
ATOM 1648 C C . ARG A 1 208 ? -3.128 2.524 5.415 1.00 94.75 208 ARG A C 1
ATOM 1650 O O . ARG A 1 208 ? -4.145 2.512 6.100 1.00 94.75 208 ARG A O 1
ATOM 1657 N N . LEU A 1 209 ? -2.766 3.555 4.655 1.00 94.94 209 LEU A N 1
ATOM 1658 C CA . LEU A 1 209 ? -3.503 4.812 4.615 1.00 94.94 209 LEU A CA 1
ATOM 1659 C C . LEU A 1 209 ? -4.934 4.614 4.100 1.00 94.94 209 LEU A C 1
ATOM 1661 O O . LEU A 1 209 ? -5.881 5.104 4.711 1.00 94.94 209 LEU A O 1
ATOM 1665 N N . MET A 1 210 ? -5.102 3.838 3.024 1.00 94.88 210 MET A N 1
ATOM 1666 C CA . MET A 1 210 ? -6.422 3.477 2.505 1.00 94.88 210 MET A CA 1
ATOM 1667 C C . MET A 1 210 ? -7.246 2.700 3.544 1.00 94.88 210 MET A C 1
ATOM 1669 O O . MET A 1 210 ? -8.423 3.004 3.730 1.00 94.88 210 MET A O 1
ATOM 1673 N N . ASN A 1 211 ? -6.637 1.739 4.251 1.00 94.62 211 ASN A N 1
ATOM 1674 C CA . ASN A 1 211 ? -7.319 0.987 5.307 1.00 94.62 211 ASN A CA 1
ATOM 1675 C C . ASN A 1 211 ? -7.784 1.892 6.455 1.00 94.62 211 ASN A C 1
ATOM 1677 O O . ASN A 1 211 ? -8.954 1.846 6.824 1.00 94.62 211 ASN A O 1
ATOM 1681 N N . ASP A 1 212 ? -6.894 2.738 6.979 1.00 95.12 212 ASP A N 1
ATOM 1682 C CA . ASP A 1 212 ? -7.194 3.629 8.104 1.00 95.12 212 ASP A CA 1
ATOM 1683 C C . ASP A 1 212 ? -8.312 4.629 7.759 1.00 95.12 212 ASP A C 1
ATOM 1685 O O . ASP A 1 212 ? -9.183 4.881 8.589 1.00 95.12 212 ASP A O 1
ATOM 1689 N N . ILE A 1 213 ? -8.325 5.161 6.530 1.00 95.31 213 ILE A N 1
ATOM 1690 C CA . ILE A 1 213 ? -9.370 6.071 6.031 1.00 95.31 213 ILE A CA 1
ATOM 1691 C C . ILE A 1 213 ? -10.722 5.361 5.907 1.00 95.31 213 ILE A C 1
ATOM 1693 O O . ILE A 1 213 ? -11.748 5.898 6.323 1.00 95.31 213 ILE A O 1
ATOM 1697 N N . ILE A 1 214 ? -10.737 4.143 5.360 1.00 93.38 214 ILE A N 1
ATOM 1698 C CA . ILE A 1 214 ? -11.955 3.335 5.217 1.00 93.38 214 ILE A CA 1
ATOM 1699 C C . ILE A 1 214 ? -12.523 2.949 6.587 1.00 93.38 214 ILE A C 1
ATOM 1701 O O . ILE A 1 214 ? -13.737 3.010 6.793 1.00 93.38 214 ILE A O 1
ATOM 1705 N N . GLU A 1 215 ? -11.665 2.539 7.520 1.00 91.88 215 GLU A N 1
ATOM 1706 C CA . GLU A 1 215 ? -12.054 2.239 8.898 1.00 91.88 215 GLU A CA 1
ATOM 1707 C C . GLU A 1 215 ? -12.606 3.482 9.607 1.00 91.88 215 GLU A C 1
ATOM 1709 O O . GLU A 1 215 ? -13.685 3.414 10.195 1.00 91.88 215 GLU A O 1
ATOM 1714 N N . ASP A 1 216 ? -11.925 4.626 9.493 1.00 93.25 216 ASP A N 1
ATOM 1715 C CA . ASP A 1 216 ? -12.373 5.898 10.066 1.00 93.25 216 ASP A CA 1
ATOM 1716 C C . ASP A 1 216 ? -13.740 6.332 9.523 1.00 93.25 216 ASP A C 1
ATOM 1718 O O . ASP A 1 216 ? -14.616 6.722 10.299 1.00 93.25 216 ASP A O 1
ATOM 1722 N N . ALA A 1 217 ? -13.952 6.213 8.209 1.00 92.81 217 ALA A N 1
ATOM 1723 C CA . ALA A 1 217 ? -15.216 6.570 7.576 1.00 92.81 217 ALA A CA 1
ATOM 1724 C C . ALA A 1 217 ? -16.364 5.709 8.104 1.00 92.81 217 ALA A C 1
ATOM 1726 O O . ALA A 1 217 ? -17.389 6.236 8.539 1.00 92.81 217 ALA A O 1
ATOM 1727 N N . ARG A 1 218 ? -16.173 4.382 8.129 1.00 89.75 218 ARG A N 1
ATOM 1728 C CA . ARG A 1 218 ? -17.173 3.420 8.619 1.00 89.75 218 ARG A CA 1
ATOM 1729 C C . ARG A 1 218 ? -17.554 3.676 10.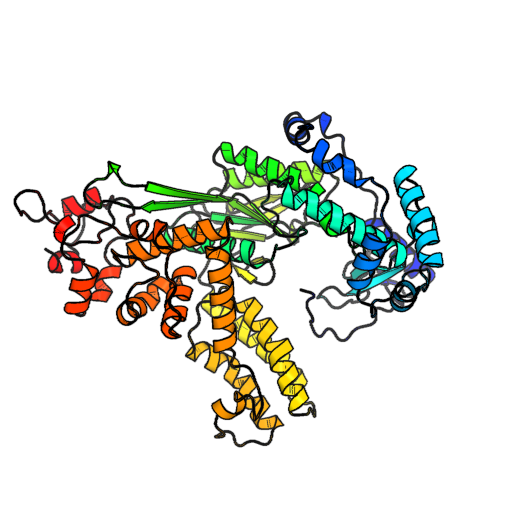066 1.00 89.75 218 ARG A C 1
ATOM 1731 O O . ARG A 1 218 ? -18.737 3.708 10.382 1.00 89.75 218 ARG A O 1
ATOM 1738 N N . GLU A 1 219 ? -16.566 3.845 10.933 1.00 86.25 219 GLU A N 1
ATOM 1739 C CA . GLU A 1 219 ? -16.812 3.990 12.364 1.00 86.25 219 GLU A CA 1
ATOM 1740 C C . GLU A 1 219 ? -17.479 5.315 12.725 1.00 86.25 219 GLU A C 1
ATOM 1742 O O . GLU A 1 219 ? -18.318 5.351 13.619 1.00 86.25 219 GLU A O 1
ATOM 1747 N N . ASN A 1 220 ? -17.121 6.397 12.031 1.00 86.56 220 ASN A N 1
ATOM 1748 C CA . ASN A 1 220 ? -17.666 7.724 12.303 1.00 86.56 220 ASN A CA 1
ATOM 1749 C C . ASN A 1 220 ? -18.915 8.046 11.466 1.00 86.56 220 ASN A C 1
ATOM 1751 O O . ASN A 1 220 ? -19.389 9.180 11.499 1.00 86.56 220 ASN A O 1
ATOM 1755 N N . GLY A 1 221 ? -19.424 7.095 10.672 1.00 88.44 221 GLY A N 1
ATOM 1756 C CA . GLY A 1 221 ? -20.564 7.329 9.781 1.00 88.44 221 GLY A CA 1
ATOM 1757 C C . GLY A 1 221 ? -20.305 8.409 8.721 1.00 88.44 221 GLY A C 1
ATOM 1758 O O . GLY A 1 221 ? -21.251 9.000 8.202 1.00 88.44 221 GLY A O 1
ATOM 1759 N N . LYS A 1 222 ? -19.035 8.710 8.417 1.00 91.19 222 LYS A N 1
ATOM 1760 C CA . LYS A 1 222 ? -18.664 9.717 7.418 1.00 91.19 222 LYS A CA 1
ATOM 1761 C C . LYS A 1 222 ? -18.795 9.122 6.025 1.00 91.19 222 LYS A C 1
ATOM 1763 O O . LYS A 1 222 ? -18.368 7.992 5.785 1.00 91.19 222 LYS A O 1
ATOM 1768 N N . GLU A 1 223 ? -19.363 9.907 5.122 1.00 94.56 223 GLU A N 1
ATOM 1769 C CA . GLU A 1 223 ? -19.396 9.578 3.704 1.00 94.56 223 GLU A CA 1
ATOM 1770 C C . GLU A 1 223 ? -17.973 9.602 3.131 1.00 94.56 223 GLU A C 1
ATOM 1772 O O . GLU A 1 223 ? -17.189 10.505 3.439 1.00 94.56 223 GLU A O 1
ATOM 1777 N N . LEU A 1 224 ? -17.633 8.603 2.318 1.00 95.06 224 LEU A N 1
ATOM 1778 C CA . LEU A 1 224 ? -16.345 8.504 1.636 1.00 95.06 224 LEU A CA 1
ATOM 1779 C C . LEU A 1 224 ? -16.544 7.944 0.228 1.00 95.06 224 LEU A C 1
ATOM 1781 O O . LEU A 1 224 ? -17.074 6.849 0.058 1.00 95.06 224 LEU A O 1
ATOM 1785 N N . TRP A 1 225 ? -16.040 8.671 -0.759 1.00 95.38 225 TRP A N 1
ATOM 1786 C CA . TRP A 1 225 ? -15.992 8.297 -2.165 1.00 95.38 225 TRP A CA 1
ATOM 1787 C C . TRP A 1 225 ? -14.560 7.913 -2.538 1.00 95.38 225 TRP A C 1
ATOM 1789 O O . TRP A 1 225 ? -13.630 8.689 -2.305 1.00 95.38 225 TRP A O 1
ATOM 1799 N N . VAL A 1 226 ? -14.394 6.717 -3.108 1.00 95.38 226 VAL A N 1
ATOM 1800 C CA . VAL A 1 226 ? -13.105 6.124 -3.490 1.00 95.38 226 VAL A CA 1
ATOM 1801 C C . VAL A 1 226 ? -13.162 5.613 -4.932 1.00 95.38 226 VAL A C 1
ATOM 1803 O O . VAL A 1 226 ? -13.400 4.421 -5.159 1.00 95.38 226 VAL A O 1
ATOM 1806 N N . PRO A 1 227 ? -12.994 6.485 -5.939 1.00 93.88 227 PRO A N 1
ATOM 1807 C CA . PRO A 1 227 ? -12.779 6.034 -7.303 1.00 93.88 227 PRO A CA 1
ATOM 1808 C C . PRO A 1 227 ? -11.329 5.585 -7.503 1.00 93.88 227 PRO A C 1
ATOM 1810 O O . PRO A 1 227 ? -10.382 6.322 -7.217 1.00 93.88 227 PRO A O 1
ATOM 1813 N N . ASN A 1 228 ? -11.171 4.369 -8.017 1.00 92.06 228 ASN A N 1
ATOM 1814 C CA . ASN A 1 228 ? -9.905 3.781 -8.426 1.00 92.06 228 ASN A CA 1
ATOM 1815 C C . ASN A 1 228 ? -9.816 3.821 -9.956 1.00 92.06 228 ASN A C 1
ATOM 1817 O O . ASN A 1 228 ? -10.461 3.029 -10.657 1.00 92.06 228 ASN A O 1
ATOM 1821 N N . LEU A 1 229 ? -9.061 4.791 -10.471 1.00 88.19 229 LEU A N 1
ATOM 1822 C CA . LEU A 1 229 ? -8.956 5.026 -11.904 1.00 88.19 229 LEU A CA 1
ATOM 1823 C C . LEU A 1 229 ? -7.879 4.140 -12.512 1.00 88.19 229 LEU A C 1
ATOM 1825 O O . LEU A 1 229 ? -6.764 4.059 -12.004 1.00 88.19 229 LEU A O 1
ATOM 1829 N N . HIS A 1 230 ? -8.214 3.527 -13.643 1.00 80.94 230 HIS A N 1
ATOM 1830 C CA . HIS A 1 230 ? -7.280 2.708 -14.403 1.00 80.94 230 HIS A CA 1
ATOM 1831 C C . HIS A 1 230 ? -7.003 3.351 -15.753 1.00 80.94 230 HIS A C 1
ATOM 1833 O O . HIS A 1 230 ? -7.921 3.656 -16.521 1.00 80.94 230 HIS A O 1
ATOM 1839 N N . ARG A 1 231 ? -5.722 3.507 -16.077 1.00 75.00 231 ARG A N 1
ATOM 1840 C CA . ARG A 1 231 ? -5.292 3.988 -17.387 1.00 75.00 231 ARG A CA 1
ATOM 1841 C C . ARG A 1 231 ? -5.567 2.935 -18.470 1.00 75.00 231 ARG A C 1
ATOM 1843 O O . ARG A 1 231 ? -5.478 1.727 -18.236 1.00 75.00 231 ARG A O 1
ATOM 1850 N N . GLY A 1 232 ? -5.922 3.394 -19.669 1.00 60.56 232 GLY A N 1
ATOM 1851 C CA . GLY A 1 232 ? -6.074 2.542 -20.852 1.00 60.56 232 GLY A CA 1
ATOM 1852 C C . GLY A 1 232 ? -4.742 1.998 -21.367 1.00 60.56 232 GLY A C 1
ATOM 1853 O O . GLY A 1 232 ? -4.669 0.833 -21.765 1.00 60.56 232 GLY A O 1
ATOM 1854 N N . ASP A 1 233 ? -3.690 2.809 -21.263 1.00 66.69 233 ASP A N 1
ATOM 1855 C CA . ASP A 1 233 ? -2.387 2.553 -21.868 1.00 66.69 233 ASP A CA 1
ATOM 1856 C C . ASP A 1 233 ? -1.299 2.193 -20.855 1.00 66.69 233 ASP A C 1
ATOM 1858 O O . ASP A 1 233 ? -1.248 2.736 -19.752 1.00 66.69 233 ASP A O 1
ATOM 1862 N N . GLY A 1 234 ? -0.396 1.298 -21.256 1.00 62.41 234 GLY A N 1
ATOM 1863 C CA . GLY A 1 234 ? 0.735 0.875 -20.432 1.00 62.41 234 GLY A CA 1
ATOM 1864 C C . GLY A 1 234 ? 1.885 1.885 -20.403 1.00 62.41 234 GLY A C 1
ATOM 1865 O O . GLY A 1 234 ? 2.041 2.708 -21.302 1.00 62.41 234 GLY A O 1
ATOM 1866 N N . ILE A 1 235 ? 2.706 1.793 -19.357 1.00 69.31 235 ILE A N 1
ATOM 1867 C CA . ILE A 1 235 ? 4.037 2.413 -19.289 1.00 69.31 235 ILE A CA 1
ATOM 1868 C C . ILE A 1 235 ? 5.024 1.525 -20.058 1.00 69.31 235 ILE A C 1
ATOM 1870 O O . ILE A 1 235 ? 4.925 0.298 -19.973 1.00 69.31 235 ILE A O 1
ATOM 1874 N N . ASP A 1 236 ? 5.989 2.128 -20.755 1.00 69.19 236 ASP A N 1
ATOM 1875 C CA . ASP A 1 236 ? 7.055 1.405 -21.455 1.00 69.19 236 ASP A CA 1
ATOM 1876 C C . ASP A 1 236 ? 7.844 0.506 -20.490 1.00 69.19 236 ASP A C 1
ATOM 1878 O O . ASP A 1 236 ? 8.457 0.973 -19.523 1.00 69.19 236 ASP A O 1
ATOM 1882 N N . GLN A 1 237 ? 7.835 -0.803 -20.753 1.00 73.25 237 GLN A N 1
ATOM 1883 C CA . GLN A 1 237 ? 8.424 -1.815 -19.874 1.00 73.25 237 GLN A CA 1
ATOM 1884 C C . GLN A 1 237 ? 9.778 -2.274 -20.410 1.00 73.25 237 GLN A C 1
ATOM 1886 O O . GLN A 1 237 ? 9.860 -2.786 -21.524 1.00 73.25 237 GLN A O 1
ATOM 1891 N N . GLY A 1 238 ? 10.832 -2.164 -19.598 1.00 76.38 238 GLY A N 1
ATOM 1892 C CA . GLY A 1 238 ? 12.138 -2.753 -19.920 1.00 76.38 238 GLY A CA 1
ATOM 1893 C C . GLY A 1 238 ? 13.347 -1.934 -19.478 1.00 76.38 238 GLY A C 1
ATOM 1894 O O . GLY A 1 238 ? 14.408 -2.518 -19.230 1.00 76.38 238 GLY A O 1
ATOM 1895 N N . ASP A 1 239 ? 13.183 -0.617 -19.333 1.00 82.56 239 ASP A N 1
ATOM 1896 C CA . ASP A 1 239 ? 14.233 0.305 -18.892 1.00 82.56 239 ASP A CA 1
ATOM 1897 C C . ASP A 1 239 ? 14.166 0.574 -17.378 1.00 82.56 239 ASP A C 1
ATOM 1899 O O . ASP A 1 239 ? 13.090 0.589 -16.779 1.00 82.56 239 ASP A O 1
ATOM 1903 N N . ALA A 1 240 ? 15.326 0.787 -16.754 1.00 80.75 240 ALA A N 1
ATOM 1904 C CA . ALA A 1 240 ? 15.440 1.063 -15.323 1.00 80.75 240 ALA A CA 1
ATOM 1905 C C . ALA A 1 240 ? 14.933 2.466 -14.949 1.00 80.75 240 ALA A C 1
ATOM 1907 O O . ALA A 1 240 ? 14.476 2.660 -13.824 1.00 80.75 240 ALA A O 1
ATOM 1908 N N . ILE A 1 241 ? 14.989 3.416 -15.891 1.00 87.50 241 ILE A N 1
ATOM 1909 C CA . ILE A 1 241 ? 14.623 4.821 -15.664 1.00 87.50 241 ILE A CA 1
ATOM 1910 C C . ILE A 1 241 ? 13.127 5.104 -15.864 1.00 87.50 241 ILE A C 1
ATOM 1912 O O . ILE A 1 241 ? 12.603 6.051 -15.278 1.00 87.50 241 ILE A O 1
ATOM 1916 N N . SER A 1 242 ? 12.409 4.273 -16.634 1.00 87.44 242 SER A N 1
ATOM 1917 C CA . SER A 1 242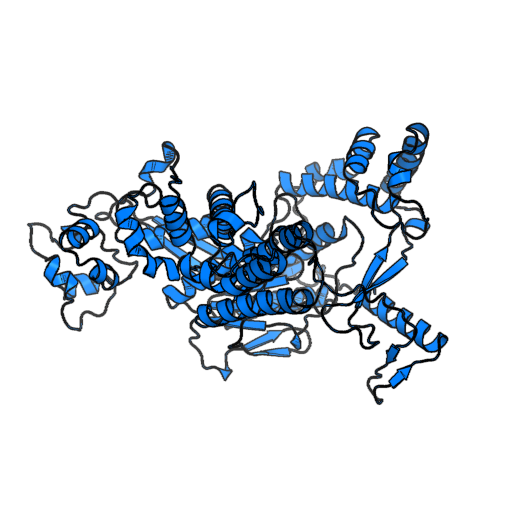 ? 10.987 4.488 -16.956 1.00 87.44 242 SER A CA 1
ATOM 1918 C C . SER A 1 242 ? 10.093 4.722 -15.728 1.00 87.44 242 SER A C 1
ATOM 1920 O O . SER A 1 242 ? 9.286 5.651 -15.770 1.00 87.44 242 SER A O 1
ATOM 1922 N N . PRO A 1 243 ? 10.226 3.964 -14.616 1.00 87.88 243 PRO A N 1
ATOM 1923 C CA . PRO A 1 243 ? 9.430 4.204 -13.411 1.00 87.88 243 PRO A CA 1
ATOM 1924 C C . PRO A 1 243 ? 9.653 5.600 -12.808 1.00 87.88 243 PRO A C 1
ATOM 1926 O O . PRO A 1 243 ? 8.710 6.236 -12.340 1.00 87.88 243 PRO A O 1
ATOM 1929 N N . LEU A 1 244 ? 10.894 6.095 -12.834 1.00 89.75 244 LEU A N 1
ATOM 1930 C CA . LEU A 1 244 ? 11.235 7.406 -12.287 1.00 89.75 244 LEU A CA 1
ATOM 1931 C C . LEU A 1 244 ? 10.717 8.539 -13.180 1.00 89.75 244 LEU A C 1
ATOM 1933 O O . LEU A 1 244 ? 10.137 9.496 -12.673 1.00 89.75 244 LEU A O 1
ATOM 1937 N N . LEU A 1 245 ? 10.850 8.403 -14.504 1.00 90.19 245 LEU A N 1
ATOM 1938 C CA . LEU A 1 245 ? 10.286 9.366 -15.459 1.00 90.19 245 LEU A CA 1
ATOM 1939 C C . LEU A 1 245 ? 8.764 9.436 -15.360 1.00 90.19 245 LEU A C 1
ATOM 1941 O O . LEU A 1 245 ? 8.208 10.530 -15.378 1.00 90.19 245 LEU A O 1
ATOM 1945 N N . TRP A 1 246 ? 8.093 8.290 -15.200 1.00 88.44 246 TRP A N 1
ATOM 1946 C CA . TRP A 1 246 ? 6.651 8.261 -14.965 1.00 88.44 246 TRP A CA 1
ATOM 1947 C C . TRP A 1 246 ? 6.277 9.054 -13.719 1.00 88.44 246 TRP A C 1
ATOM 1949 O O . TRP A 1 246 ? 5.356 9.866 -13.746 1.00 88.44 246 TRP A O 1
ATOM 1959 N N . ARG A 1 247 ? 7.020 8.858 -12.630 1.00 89.56 247 ARG A N 1
ATOM 1960 C CA . ARG A 1 247 ? 6.780 9.589 -11.391 1.00 89.56 247 ARG A CA 1
ATOM 1961 C C . ARG A 1 247 ? 6.926 11.101 -11.580 1.00 89.56 247 ARG A C 1
ATOM 1963 O O . ARG A 1 247 ? 6.063 11.838 -11.118 1.00 89.56 247 ARG A O 1
ATOM 1970 N N . ILE A 1 248 ? 7.976 11.548 -12.269 1.00 91.56 248 ILE A N 1
ATOM 1971 C CA . ILE A 1 248 ? 8.205 12.971 -12.573 1.00 91.56 248 ILE A CA 1
ATOM 1972 C C . ILE A 1 248 ? 7.070 13.524 -13.442 1.00 91.56 248 ILE A C 1
ATOM 1974 O O . ILE A 1 248 ? 6.541 14.593 -13.158 1.00 91.56 248 ILE A O 1
ATOM 1978 N N . PHE A 1 249 ? 6.661 12.777 -14.468 1.00 90.31 249 PHE A N 1
ATOM 1979 C CA . PHE A 1 249 ? 5.541 13.131 -15.338 1.00 90.31 249 PHE A CA 1
ATOM 1980 C C . PHE A 1 249 ? 4.219 13.267 -14.570 1.00 90.31 249 PHE A C 1
ATOM 1982 O O . PHE A 1 249 ? 3.417 14.145 -14.877 1.00 90.31 249 PHE A O 1
ATOM 1989 N N . TYR A 1 250 ? 3.991 12.399 -13.584 1.00 91.06 250 TYR A N 1
ATOM 1990 C CA . TYR A 1 250 ? 2.729 12.307 -12.856 1.00 91.06 250 TYR A CA 1
ATOM 1991 C C . TYR A 1 250 ? 2.622 13.282 -11.671 1.00 91.06 250 TYR A C 1
ATOM 1993 O O . TYR A 1 250 ? 1.514 13.633 -11.266 1.00 91.06 250 TYR A O 1
ATOM 2001 N N . ASP A 1 251 ? 3.749 13.751 -11.122 1.00 92.19 251 ASP A N 1
ATOM 2002 C CA . ASP A 1 251 ? 3.789 14.657 -9.961 1.00 92.19 251 ASP A CA 1
ATOM 2003 C C . ASP A 1 251 ? 2.960 15.949 -10.150 1.00 92.19 251 ASP A C 1
ATOM 2005 O O . ASP A 1 251 ? 2.183 16.268 -9.248 1.00 92.19 251 ASP A O 1
ATOM 2009 N N . PRO A 1 252 ? 2.982 16.646 -11.311 1.00 92.06 252 PRO A N 1
ATOM 2010 C CA . PRO A 1 252 ? 2.142 17.822 -11.549 1.00 92.06 252 PRO A CA 1
ATOM 2011 C C . PRO A 1 252 ? 0.643 17.581 -11.337 1.00 92.06 252 PRO A C 1
ATOM 2013 O O . PRO A 1 252 ? -0.034 18.443 -10.777 1.00 92.06 252 PRO A O 1
ATOM 2016 N N . LEU A 1 253 ? 0.114 16.412 -11.723 1.00 92.06 253 LEU A N 1
ATOM 2017 C CA . LEU A 1 253 ? -1.289 16.065 -11.471 1.00 92.06 253 LEU A CA 1
ATOM 2018 C C . LEU A 1 253 ? -1.564 15.956 -9.968 1.00 92.06 253 LEU A C 1
ATOM 2020 O O . LEU A 1 253 ? -2.547 16.504 -9.470 1.00 92.06 253 LEU A O 1
ATOM 2024 N N . LEU A 1 254 ? -0.688 15.273 -9.231 1.00 92.19 254 LEU A N 1
ATOM 2025 C CA . LEU A 1 254 ? -0.834 15.112 -7.785 1.00 92.19 254 LEU A CA 1
ATOM 2026 C C . LEU A 1 254 ? -0.714 16.453 -7.058 1.00 92.19 254 LEU A C 1
ATOM 2028 O O . LEU A 1 254 ? -1.460 16.697 -6.110 1.00 92.19 254 LEU A O 1
ATOM 2032 N N . VAL A 1 255 ? 0.169 17.340 -7.520 1.00 90.69 255 VAL A N 1
ATOM 2033 C CA . VAL A 1 255 ? 0.290 18.714 -7.018 1.00 90.69 255 VAL A CA 1
ATOM 2034 C C . VAL A 1 255 ? -0.975 19.516 -7.306 1.00 90.69 255 VAL A C 1
ATOM 2036 O O . VAL A 1 255 ? -1.464 20.192 -6.405 1.00 90.69 255 VAL A O 1
ATOM 2039 N N . ALA A 1 256 ? -1.531 19.426 -8.515 1.00 90.75 256 ALA A N 1
ATOM 2040 C CA . ALA A 1 256 ? -2.762 20.116 -8.893 1.00 90.75 256 ALA A CA 1
ATOM 2041 C C . ALA A 1 256 ? -3.944 19.701 -8.004 1.00 90.75 256 ALA A C 1
ATOM 2043 O O . ALA A 1 256 ? -4.657 20.556 -7.475 1.00 90.75 256 ALA A O 1
ATOM 2044 N N . ILE A 1 257 ? -4.098 18.396 -7.759 1.00 90.44 257 ILE A N 1
ATOM 2045 C CA . ILE A 1 257 ? -5.114 17.863 -6.844 1.00 90.44 257 ILE A CA 1
ATOM 2046 C C . ILE A 1 257 ? -4.873 18.391 -5.426 1.00 90.44 257 ILE A C 1
ATOM 2048 O O . ILE A 1 257 ? -5.791 18.923 -4.811 1.00 90.44 257 ILE A O 1
ATOM 2052 N N . GLN A 1 258 ? -3.639 18.313 -4.916 1.00 87.06 258 GLN A N 1
ATOM 2053 C CA . GLN A 1 258 ? -3.292 18.808 -3.578 1.00 87.06 258 GLN A CA 1
ATOM 2054 C C . GLN A 1 258 ? -3.504 20.320 -3.414 1.00 87.06 258 GLN A C 1
ATOM 2056 O O . GLN A 1 258 ? -3.920 20.767 -2.350 1.00 87.06 258 GLN A O 1
ATOM 2061 N N . GLN A 1 259 ? -3.248 21.131 -4.440 1.00 83.81 259 GLN A N 1
ATOM 2062 C CA . GLN A 1 259 ? -3.505 22.571 -4.377 1.00 83.81 259 GLN A CA 1
ATOM 2063 C C . GLN A 1 259 ? -5.004 22.875 -4.378 1.00 83.81 259 GLN A C 1
ATOM 2065 O O . GLN A 1 259 ? -5.445 23.736 -3.615 1.00 83.81 259 GLN A O 1
ATOM 2070 N N . ALA A 1 260 ? -5.803 22.110 -5.128 1.00 73.31 260 ALA A N 1
ATOM 2071 C CA . ALA A 1 260 ? -7.258 22.151 -5.004 1.00 73.31 260 ALA A CA 1
ATOM 2072 C C . ALA A 1 260 ? -7.725 21.753 -3.582 1.00 73.31 260 ALA A C 1
ATOM 2074 O O . ALA A 1 260 ? -8.757 22.223 -3.107 1.00 73.31 260 ALA A O 1
ATOM 2075 N N . CYS A 1 261 ? -6.946 20.969 -2.824 1.00 57.88 261 CYS A N 1
ATOM 2076 C CA . CYS A 1 261 ? -7.253 20.615 -1.427 1.00 57.88 261 CYS A CA 1
ATOM 2077 C C . CYS A 1 261 ? -7.156 21.754 -0.426 1.00 57.88 261 CYS A C 1
ATOM 2079 O O . CYS A 1 261 ? -7.854 21.706 0.597 1.00 57.88 261 CYS A O 1
ATOM 2081 N N . ASN A 1 262 ? -6.392 22.802 -0.735 1.00 58.28 262 ASN A N 1
ATOM 2082 C CA . ASN A 1 262 ? -6.421 24.035 0.050 1.00 58.28 262 ASN A CA 1
ATOM 2083 C C . ASN A 1 262 ? -7.810 24.713 -0.012 1.00 58.28 262 ASN A C 1
ATOM 2085 O O . ASN A 1 262 ? -8.119 25.539 0.838 1.00 58.28 262 ASN A O 1
ATOM 2089 N N . GLN A 1 263 ? -8.690 24.284 -0.932 1.00 60.50 263 GLN A N 1
ATOM 2090 C CA . GLN A 1 263 ? -10.109 24.656 -1.033 1.00 60.50 263 GLN A CA 1
ATOM 2091 C C . GLN A 1 263 ? -11.075 23.587 -0.455 1.00 60.50 263 GLN A C 1
ATOM 2093 O O . GLN A 1 263 ? -12.219 23.482 -0.885 1.00 60.50 263 GLN A O 1
ATOM 2098 N N . GLN A 1 264 ? -10.653 22.776 0.528 1.00 67.81 264 GLN A N 1
ATOM 2099 C CA . GLN A 1 264 ? -11.466 21.714 1.169 1.00 67.81 264 GLN A CA 1
ATOM 2100 C C . GLN A 1 264 ? -11.745 20.438 0.343 1.00 67.81 264 GLN A C 1
ATOM 2102 O O . GLN A 1 264 ? -12.769 19.776 0.564 1.00 67.81 264 GLN A O 1
ATOM 2107 N N . GLN A 1 265 ? -10.851 20.061 -0.576 1.00 78.00 265 GLN A N 1
ATOM 2108 C CA . GLN A 1 265 ? -10.884 18.752 -1.255 1.00 78.00 265 GLN A CA 1
ATOM 2109 C C . GLN A 1 265 ? -10.092 17.692 -0.470 1.00 78.00 265 GLN A C 1
ATOM 2111 O O . GLN A 1 265 ? -9.045 18.001 0.094 1.00 78.00 265 GLN A O 1
ATOM 2116 N N . GLY A 1 266 ? -10.552 16.440 -0.474 1.00 88.81 266 GLY A N 1
ATOM 2117 C CA . GLY A 1 266 ? -9.900 15.312 0.199 1.00 88.81 266 GLY A CA 1
ATOM 2118 C C . GLY A 1 266 ? -10.710 14.729 1.357 1.00 88.81 266 GLY A C 1
ATOM 2119 O O . GLY A 1 266 ? -11.591 15.390 1.906 1.00 88.81 266 GLY A O 1
ATOM 2120 N N . TYR A 1 267 ? -10.405 13.494 1.757 1.00 93.50 267 TYR A N 1
ATOM 2121 C CA . TYR A 1 267 ? -10.964 12.919 2.983 1.00 93.50 267 TYR A CA 1
ATOM 2122 C C . TYR A 1 267 ? -10.170 13.395 4.203 1.00 93.50 267 TYR A C 1
ATOM 2124 O O . TYR A 1 267 ? -8.939 13.359 4.190 1.00 93.50 267 TYR A O 1
ATOM 2132 N N . GLU A 1 268 ? -10.866 13.824 5.260 1.00 93.56 268 GLU A N 1
ATOM 2133 C CA . GLU A 1 268 ? -10.247 14.326 6.488 1.00 93.56 268 GLU A CA 1
ATOM 2134 C C . GLU A 1 268 ? -10.530 13.422 7.696 1.00 93.56 268 GLU A C 1
ATOM 2136 O O . GLU A 1 268 ? -11.663 13.295 8.187 1.00 93.56 268 GLU A O 1
ATOM 2141 N N . MET A 1 269 ? -9.452 12.836 8.209 1.00 93.62 269 MET A N 1
ATOM 2142 C CA . MET A 1 269 ? -9.411 12.190 9.514 1.00 93.62 269 MET A CA 1
ATOM 2143 C C . MET A 1 269 ? -9.150 13.255 10.575 1.00 93.62 269 MET A C 1
ATOM 2145 O O . MET A 1 269 ? -8.244 14.072 10.417 1.00 93.62 269 MET A O 1
ATOM 2149 N N . VAL A 1 270 ? -9.928 13.237 11.656 1.00 92.12 270 VAL A N 1
ATOM 2150 C CA . VAL A 1 270 ? -9.812 14.203 12.755 1.00 92.12 270 VAL A CA 1
ATOM 2151 C C . VAL A 1 270 ? -9.983 13.475 14.076 1.00 92.12 270 VAL A C 1
ATOM 2153 O O . VAL A 1 270 ? -10.939 12.719 14.245 1.00 92.12 270 VAL A O 1
ATOM 2156 N N . ASN A 1 271 ? -9.092 13.754 15.018 1.00 91.81 271 ASN A N 1
ATOM 2157 C CA . ASN A 1 271 ? -9.222 13.379 16.415 1.00 91.81 271 ASN A CA 1
ATOM 2158 C C . ASN A 1 271 ? -8.963 14.610 17.289 1.00 91.81 271 ASN A C 1
ATOM 2160 O O . ASN A 1 271 ? -7.985 15.324 17.078 1.00 91.81 271 ASN A O 1
ATOM 2164 N N . THR A 1 272 ? -9.841 14.849 18.258 1.00 90.50 272 THR A N 1
ATOM 2165 C CA . THR A 1 272 ? -9.646 15.886 19.273 1.00 90.50 272 THR A CA 1
ATOM 2166 C C . THR A 1 272 ? -9.128 15.217 20.535 1.00 90.50 272 THR A C 1
ATOM 2168 O O . THR A 1 272 ? -9.796 14.347 21.092 1.00 90.50 272 THR A O 1
ATOM 2171 N N . TRP A 1 273 ? -7.925 15.595 20.945 1.00 90.69 273 TRP A N 1
ATOM 2172 C CA . TRP A 1 273 ? -7.203 15.006 22.059 1.00 90.69 273 TRP A CA 1
ATOM 2173 C C . TRP A 1 273 ? -7.284 15.903 23.299 1.00 90.69 273 TRP A C 1
ATOM 2175 O O . TRP A 1 273 ? -6.771 17.025 23.255 1.00 90.69 273 TRP A O 1
ATOM 2185 N N . PRO A 1 274 ? -7.900 15.438 24.397 1.00 90.12 274 PRO A N 1
ATOM 2186 C CA . PRO A 1 274 ? -7.945 16.183 25.647 1.00 90.12 274 PRO A CA 1
ATOM 2187 C C . PRO A 1 274 ? -6.647 15.965 26.437 1.00 90.12 274 PRO A C 1
ATOM 2189 O O . PRO A 1 274 ? -6.465 14.902 27.022 1.00 90.12 274 PRO A O 1
ATOM 2192 N N . LEU A 1 275 ? -5.736 16.947 26.453 1.00 87.19 275 LEU A N 1
ATOM 2193 C CA . LEU A 1 275 ? -4.564 16.891 27.342 1.00 87.19 275 LEU A CA 1
ATOM 2194 C C . LEU A 1 275 ? -5.010 16.967 28.805 1.00 87.19 275 LEU A C 1
ATOM 2196 O O . LEU A 1 275 ? -4.701 16.069 29.579 1.00 87.19 275 LEU A O 1
ATOM 2200 N N . ASP A 1 276 ? -5.802 17.986 29.141 1.00 87.12 276 ASP A N 1
ATOM 2201 C CA . ASP A 1 276 ? -6.533 18.090 30.401 1.00 87.12 276 ASP A CA 1
ATOM 2202 C C . ASP A 1 276 ? -8.028 17.860 30.137 1.00 87.12 276 ASP A C 1
ATOM 2204 O O . ASP A 1 276 ? -8.650 18.517 29.294 1.00 87.12 276 ASP A O 1
ATOM 2208 N N . ILE A 1 277 ? -8.627 16.897 30.841 1.00 85.12 277 ILE A N 1
ATOM 2209 C CA . ILE A 1 277 ? -10.033 16.545 30.624 1.00 85.12 277 ILE A CA 1
ATOM 2210 C C . ILE A 1 277 ? -11.015 17.605 31.152 1.00 85.12 277 ILE A C 1
ATOM 2212 O O . ILE A 1 277 ? -12.152 17.676 30.677 1.00 85.12 277 ILE A O 1
ATOM 2216 N N . GLN A 1 278 ? -10.594 18.417 32.125 1.00 82.25 278 GLN A N 1
ATOM 2217 C CA . GLN A 1 278 ? -11.394 19.479 32.733 1.00 82.25 278 GLN A CA 1
ATOM 2218 C C . GLN A 1 278 ? -11.240 20.812 31.989 1.00 82.25 278 GLN A C 1
ATOM 2220 O O . GLN A 1 278 ? -12.202 21.576 31.913 1.00 82.25 278 GLN A O 1
ATOM 2225 N N . ASP A 1 279 ? -10.074 21.071 31.390 1.00 84.69 279 ASP A N 1
ATOM 2226 C CA . ASP A 1 279 ? -9.802 22.303 30.645 1.00 84.69 279 ASP A CA 1
ATOM 2227 C C . ASP A 1 279 ? -9.849 22.104 29.121 1.00 84.69 279 ASP A C 1
ATOM 2229 O O . ASP A 1 279 ? -8.892 21.656 28.484 1.00 84.69 279 ASP A O 1
ATOM 2233 N N . ARG A 1 280 ? -10.959 22.536 28.506 1.00 84.06 280 ARG A N 1
ATOM 2234 C CA . ARG A 1 280 ? -11.155 22.497 27.046 1.00 84.06 280 ARG A CA 1
ATOM 2235 C C . ARG A 1 280 ? -10.148 23.335 26.256 1.00 84.06 280 ARG A C 1
ATOM 2237 O O . ARG A 1 280 ? -9.980 23.073 25.068 1.00 84.06 280 ARG A O 1
ATOM 2244 N N . SER A 1 281 ? -9.495 24.327 26.864 1.00 86.12 281 SER A N 1
ATOM 2245 C CA . SER A 1 281 ? -8.494 25.153 26.178 1.00 86.12 281 SER A CA 1
ATOM 2246 C C . SER A 1 281 ? -7.217 24.372 25.845 1.00 86.12 281 SER A C 1
ATOM 2248 O O . SER A 1 281 ? -6.523 24.695 24.883 1.00 86.12 281 SER A O 1
ATOM 2250 N N . THR A 1 282 ? -6.952 23.287 26.578 1.00 87.50 282 THR A N 1
ATOM 2251 C CA . THR A 1 282 ? -5.794 22.406 26.363 1.00 87.50 282 THR A CA 1
ATOM 2252 C C . THR A 1 282 ? -6.022 21.367 25.261 1.00 87.50 282 THR A C 1
ATOM 2254 O O . THR A 1 282 ? -5.110 20.613 24.915 1.00 87.50 282 THR A O 1
ATOM 2257 N N . TRP A 1 283 ? -7.238 21.279 24.711 1.00 89.81 283 TRP A N 1
ATOM 2258 C CA . TRP A 1 283 ? -7.591 20.231 23.759 1.00 89.81 283 TRP A CA 1
ATOM 2259 C C . TRP A 1 283 ? -6.951 20.496 22.400 1.00 89.81 283 TRP A C 1
ATOM 2261 O O . TRP A 1 283 ? -7.124 21.553 21.795 1.00 89.81 283 TRP A O 1
ATOM 2271 N N . GLN A 1 284 ? -6.239 19.498 21.887 1.00 90.94 284 GLN A N 1
ATOM 2272 C CA . GLN A 1 284 ? -5.505 19.596 20.631 1.00 90.94 284 GLN A CA 1
ATOM 2273 C C . GLN A 1 284 ? -6.215 18.833 19.519 1.00 90.94 284 GLN A C 1
ATOM 2275 O O . GLN A 1 284 ? -6.598 17.676 19.685 1.00 90.94 284 GLN A O 1
ATOM 2280 N N . GLN A 1 285 ? -6.352 19.451 18.349 1.00 91.12 285 GLN A N 1
ATOM 2281 C CA . GLN A 1 285 ? -6.928 18.794 17.180 1.00 91.12 285 GLN A CA 1
ATOM 2282 C C . GLN A 1 285 ? -5.828 18.197 16.298 1.00 91.12 285 GLN A C 1
ATOM 2284 O O . GLN A 1 285 ? -5.019 18.906 15.705 1.00 91.12 285 GLN A O 1
ATOM 2289 N N . TYR A 1 286 ? -5.842 16.876 16.159 1.00 92.12 286 TYR A N 1
ATOM 2290 C CA . TYR A 1 286 ? -5.005 16.144 15.220 1.00 92.12 286 TYR A CA 1
ATOM 2291 C C . TYR A 1 286 ? -5.809 15.846 13.960 1.00 92.12 286 TYR A C 1
ATOM 2293 O O . TYR A 1 286 ? -6.780 15.090 14.005 1.00 92.12 286 TYR A O 1
ATOM 2301 N N . SER A 1 287 ? -5.397 16.414 12.826 1.00 92.62 287 SER A N 1
ATOM 2302 C CA . SER A 1 287 ? -6.034 16.156 11.536 1.00 92.62 287 SER A CA 1
ATOM 2303 C C . SER A 1 287 ? -5.057 15.663 10.472 1.00 92.62 287 SER A C 1
ATOM 2305 O O . SER A 1 287 ? -3.849 15.939 10.483 1.00 92.62 287 SER A O 1
ATOM 2307 N N . LEU A 1 288 ? -5.597 14.885 9.541 1.00 93.06 288 LEU A N 1
ATOM 2308 C CA . LEU A 1 288 ? -4.915 14.405 8.351 1.00 93.06 288 LEU A CA 1
ATOM 2309 C C . LEU A 1 288 ? -5.897 14.452 7.188 1.00 93.06 288 LEU A C 1
ATOM 2311 O O . LEU A 1 288 ? -6.948 13.813 7.232 1.00 93.06 288 LEU A O 1
ATOM 2315 N N . ARG A 1 289 ? -5.525 15.174 6.132 1.00 92.44 289 ARG A N 1
ATOM 2316 C CA . ARG A 1 289 ? -6.301 15.254 4.899 1.00 92.44 289 ARG A CA 1
ATOM 2317 C C . ARG A 1 289 ? -5.558 14.560 3.770 1.00 92.44 289 ARG A C 1
ATOM 2319 O O . ARG A 1 289 ? -4.395 14.869 3.521 1.00 92.44 289 ARG A O 1
ATOM 2326 N N . VAL A 1 290 ? -6.234 13.633 3.097 1.00 92.94 290 VAL A N 1
ATOM 2327 C CA . VAL A 1 290 ? -5.668 12.858 1.988 1.00 92.94 290 VAL A CA 1
ATOM 2328 C C . VAL A 1 290 ? -6.625 12.915 0.802 1.00 92.94 290 VAL A C 1
ATOM 2330 O O . VAL A 1 290 ? -7.750 12.426 0.912 1.00 92.94 290 VAL A O 1
ATOM 2333 N N . PRO A 1 291 ? -6.210 13.512 -0.324 1.00 92.75 291 PRO A N 1
ATOM 2334 C CA . PRO A 1 291 ? -7.068 13.619 -1.501 1.00 92.75 291 PRO A CA 1
ATOM 2335 C C . PRO A 1 291 ? -6.838 12.544 -2.553 1.00 92.75 291 PRO A C 1
ATOM 2337 O O . PRO A 1 291 ? -7.740 12.224 -3.322 1.00 92.75 291 PRO A O 1
ATOM 2340 N N . VAL A 1 292 ? -5.629 11.992 -2.599 1.00 93.31 292 VAL A N 1
ATOM 2341 C CA . VAL A 1 292 ? -5.225 11.007 -3.595 1.00 93.31 292 VAL A CA 1
ATOM 2342 C C . VAL A 1 292 ? -4.133 10.112 -3.024 1.00 93.31 292 VAL A C 1
ATOM 2344 O O . VAL A 1 292 ? -3.312 10.546 -2.217 1.00 93.31 292 VAL A O 1
ATOM 2347 N N . ILE A 1 293 ? -4.147 8.849 -3.433 1.00 93.56 293 ILE A N 1
ATOM 2348 C CA . ILE A 1 293 ? -3.131 7.846 -3.137 1.00 93.56 293 ILE A CA 1
ATOM 2349 C C . ILE A 1 293 ? -2.769 7.184 -4.466 1.00 93.56 293 ILE A C 1
ATOM 2351 O O . ILE A 1 293 ? -3.604 6.517 -5.080 1.00 93.56 293 ILE A O 1
ATOM 2355 N N . ALA A 1 294 ? -1.532 7.374 -4.914 1.00 92.25 294 ALA A N 1
ATOM 2356 C CA . ALA A 1 294 ? -1.018 6.811 -6.154 1.00 92.25 294 ALA A CA 1
ATOM 2357 C C . ALA A 1 294 ? 0.119 5.818 -5.889 1.00 92.25 294 ALA A C 1
ATOM 2359 O O . ALA A 1 294 ? 0.936 5.983 -4.980 1.00 92.25 294 ALA A O 1
ATOM 2360 N N . TYR A 1 295 ? 0.193 4.791 -6.724 1.00 90.81 295 TYR A N 1
ATOM 2361 C CA . TYR A 1 295 ? 1.338 3.897 -6.812 1.00 90.81 295 TYR A CA 1
ATOM 2362 C C . TYR A 1 295 ? 1.592 3.618 -8.292 1.00 90.81 295 TYR A C 1
ATOM 2364 O O . TYR A 1 295 ? 0.899 2.813 -8.906 1.00 90.81 295 TYR A O 1
ATOM 2372 N N . MET A 1 296 ? 2.568 4.321 -8.872 1.00 87.56 296 MET A N 1
ATOM 2373 C CA . MET A 1 296 ? 2.724 4.415 -10.331 1.00 87.56 296 MET A CA 1
ATOM 2374 C C . MET A 1 296 ? 1.456 4.951 -11.006 1.00 87.56 296 MET A C 1
ATOM 2376 O O . MET A 1 296 ? 1.161 6.134 -10.849 1.00 87.56 296 MET A O 1
ATOM 2380 N N . ASP A 1 297 ? 0.768 4.129 -11.796 1.00 83.06 297 ASP A N 1
ATOM 2381 C CA . ASP A 1 297 ? -0.459 4.443 -12.522 1.00 83.06 297 ASP A CA 1
ATOM 2382 C C . ASP A 1 297 ? -1.725 4.125 -11.713 1.00 83.06 297 ASP A C 1
ATOM 2384 O O . ASP A 1 297 ? -2.733 4.816 -11.876 1.00 83.06 297 ASP A O 1
ATOM 2388 N N . ASP A 1 298 ? -1.665 3.160 -10.788 1.00 87.25 298 ASP A N 1
ATOM 2389 C CA . ASP A 1 298 ? -2.785 2.798 -9.914 1.00 87.25 298 ASP A CA 1
ATOM 2390 C C . ASP A 1 298 ? -3.091 3.950 -8.942 1.00 87.25 298 ASP A C 1
ATOM 2392 O O . ASP A 1 298 ? -2.389 4.163 -7.944 1.00 87.25 298 ASP A O 1
ATOM 2396 N N . THR A 1 299 ? -4.154 4.705 -9.234 1.00 91.12 299 THR A N 1
ATOM 2397 C CA . THR A 1 299 ? -4.494 5.938 -8.515 1.00 91.12 299 THR A CA 1
ATOM 2398 C C . THR A 1 299 ? -5.904 5.887 -7.952 1.00 91.12 299 THR A C 1
ATOM 2400 O O . THR A 1 299 ? -6.890 5.773 -8.681 1.00 91.12 299 THR A O 1
ATOM 2403 N N . SER A 1 300 ? -5.994 6.038 -6.633 1.00 93.62 300 SER A N 1
ATOM 2404 C CA . SER A 1 300 ? -7.252 6.142 -5.902 1.00 93.62 300 SER A CA 1
ATOM 2405 C C . SER A 1 300 ? -7.433 7.549 -5.348 1.00 93.62 300 SER A C 1
ATOM 2407 O O . SER A 1 300 ? -6.574 8.056 -4.627 1.00 93.62 300 SER A O 1
ATOM 2409 N N . TYR A 1 301 ? -8.561 8.174 -5.668 1.00 94.19 301 TYR A N 1
ATOM 2410 C CA . TYR A 1 301 ? -8.929 9.494 -5.155 1.00 94.19 301 TYR A CA 1
ATOM 2411 C C . TYR A 1 301 ? -9.847 9.330 -3.947 1.00 94.19 301 TYR A C 1
ATOM 2413 O O . TYR A 1 301 ? -10.506 8.303 -3.802 1.00 94.19 301 TYR A O 1
ATOM 2421 N N . LEU A 1 302 ? -9.866 10.315 -3.054 1.00 94.56 302 LEU A N 1
ATOM 2422 C CA . LEU A 1 302 ? -10.550 10.217 -1.768 1.00 94.56 302 LEU A CA 1
ATOM 2423 C C . LEU A 1 302 ? -11.249 11.534 -1.451 1.00 94.56 302 LEU A C 1
ATOM 2425 O O . LEU A 1 302 ? -10.606 12.579 -1.403 1.00 94.56 302 LEU A O 1
ATOM 2429 N N . ASN A 1 303 ? -12.558 11.503 -1.204 1.00 93.81 303 ASN A N 1
ATOM 2430 C CA . ASN A 1 303 ? -13.298 12.692 -0.776 1.00 93.81 303 ASN A CA 1
ATOM 2431 C C . ASN A 1 303 ? -14.559 12.322 0.009 1.00 93.81 303 ASN A C 1
ATOM 2433 O O . ASN A 1 303 ? -15.032 11.193 -0.070 1.00 93.81 303 ASN A O 1
ATOM 2437 N N . SER A 1 304 ? -15.118 13.271 0.755 1.00 91.12 304 SER A N 1
ATOM 2438 C CA . SER A 1 304 ? -16.310 13.059 1.589 1.00 91.12 304 SER A CA 1
ATOM 2439 C C . SER A 1 304 ? -17.632 13.464 0.924 1.00 91.12 304 SER A C 1
ATOM 2441 O O . SER A 1 304 ? -18.658 13.531 1.596 1.00 91.12 304 SER A O 1
ATOM 2443 N N . SER A 1 305 ? -17.614 13.767 -0.378 1.00 90.75 305 SER A N 1
ATOM 2444 C CA . SER A 1 305 ? -18.776 14.214 -1.158 1.00 90.75 305 SER A CA 1
ATOM 2445 C C . SER A 1 305 ? -18.604 13.879 -2.645 1.00 90.75 305 SER A C 1
ATOM 2447 O O . SER A 1 305 ? -17.491 13.986 -3.171 1.00 90.75 305 SER A O 1
ATOM 2449 N N . GLY A 1 306 ? -19.719 13.528 -3.301 1.00 90.06 306 GLY A N 1
ATOM 2450 C CA . GLY A 1 306 ? -19.831 13.280 -4.745 1.00 90.06 306 GLY A CA 1
ATOM 2451 C C . GLY A 1 306 ? -19.370 14.465 -5.605 1.00 90.06 306 GLY A C 1
ATOM 2452 O O . GLY A 1 306 ? -18.511 14.320 -6.473 1.00 90.06 306 GLY A O 1
ATOM 2453 N N . ASP A 1 307 ? -19.847 15.672 -5.302 1.00 89.38 307 ASP A N 1
ATOM 2454 C CA . ASP A 1 307 ? -19.491 16.875 -6.070 1.00 89.38 307 ASP A CA 1
ATOM 2455 C C . ASP A 1 307 ? -17.999 17.187 -5.952 1.00 89.38 307 ASP A C 1
ATOM 2457 O O . ASP A 1 307 ? -17.305 17.460 -6.935 1.00 89.38 307 ASP A O 1
ATOM 2461 N N . LYS A 1 308 ? -17.469 17.085 -4.727 1.00 90.75 308 LYS A N 1
ATOM 2462 C CA . LYS A 1 308 ? -16.053 17.344 -4.470 1.00 90.75 308 LYS A CA 1
ATOM 2463 C C . LYS A 1 308 ? -15.162 16.313 -5.159 1.00 90.75 308 LYS A C 1
ATOM 2465 O O . LYS A 1 308 ? -14.120 16.697 -5.690 1.00 90.75 308 LYS A O 1
ATOM 2470 N N . ILE A 1 309 ? -15.540 15.029 -5.172 1.00 92.56 309 ILE A N 1
ATOM 2471 C CA . ILE A 1 309 ? -14.759 14.013 -5.886 1.00 92.56 309 ILE A CA 1
ATOM 2472 C C . ILE A 1 309 ? -14.809 14.246 -7.400 1.00 92.56 309 ILE A C 1
ATOM 2474 O O . ILE A 1 309 ? -13.768 14.146 -8.044 1.00 92.56 309 ILE A O 1
ATOM 2478 N N . GLN A 1 310 ? -15.951 14.653 -7.965 1.00 93.12 310 GLN A N 1
ATOM 2479 C CA . GLN A 1 310 ? -16.060 14.925 -9.400 1.00 93.12 310 GLN A CA 1
ATOM 2480 C C . GLN A 1 310 ? -15.128 16.063 -9.843 1.00 93.12 310 GLN A C 1
ATOM 2482 O O . GLN A 1 310 ? -14.507 15.962 -10.897 1.00 93.12 310 GLN A O 1
ATOM 2487 N N . VAL A 1 311 ? -14.927 17.096 -9.018 1.00 91.44 311 VAL A N 1
ATOM 2488 C CA . VAL A 1 311 ? -13.932 18.152 -9.293 1.00 91.44 311 VAL A CA 1
ATOM 2489 C C . VAL A 1 311 ? -12.511 17.580 -9.401 1.00 91.44 311 VAL A C 1
ATOM 2491 O O . VAL A 1 311 ? -11.805 17.882 -10.362 1.00 91.44 311 VAL A O 1
ATOM 2494 N N . SER A 1 312 ? -12.097 16.707 -8.473 1.00 91.62 312 SER A N 1
ATOM 2495 C CA . SER A 1 312 ? -10.785 16.034 -8.542 1.00 91.62 312 SER A CA 1
ATOM 2496 C C . SER A 1 312 ? -10.637 15.181 -9.812 1.00 91.62 312 SER A C 1
ATOM 2498 O O . SER A 1 312 ? -9.582 15.168 -10.449 1.00 91.62 312 SER A O 1
ATOM 2500 N N . ILE A 1 313 ? -11.708 14.490 -10.203 1.00 92.38 313 ILE A N 1
ATOM 2501 C CA . ILE A 1 313 ? -11.758 13.656 -11.409 1.00 92.38 313 ILE A CA 1
ATOM 2502 C C . ILE A 1 313 ? -11.726 14.502 -12.689 1.00 92.38 313 ILE A C 1
ATOM 2504 O O . ILE A 1 313 ? -11.094 14.102 -13.669 1.00 92.38 313 ILE A O 1
ATOM 2508 N N . ASN A 1 314 ? -12.333 15.688 -12.684 1.00 91.50 314 ASN A N 1
ATOM 2509 C CA . ASN A 1 314 ? -12.279 16.625 -13.805 1.00 91.50 314 ASN A CA 1
ATOM 2510 C C . ASN A 1 314 ? -10.852 17.145 -14.021 1.00 91.50 314 ASN A C 1
ATOM 2512 O O . ASN A 1 314 ? -10.383 17.147 -15.158 1.00 91.50 314 ASN A O 1
ATOM 2516 N N . ILE A 1 315 ? -10.128 17.488 -12.945 1.00 91.31 315 ILE A N 1
ATOM 2517 C CA . ILE A 1 315 ? -8.703 17.868 -13.014 1.00 91.31 315 ILE A CA 1
ATOM 2518 C C . ILE A 1 315 ? -7.882 16.729 -13.635 1.00 91.31 315 ILE A C 1
ATOM 2520 O O . ILE A 1 315 ? -7.099 16.955 -14.559 1.00 91.31 315 ILE A O 1
ATOM 2524 N N . ALA A 1 316 ? -8.092 15.490 -13.181 1.00 91.38 316 ALA A N 1
ATOM 2525 C CA . ALA A 1 316 ? -7.415 14.324 -13.744 1.00 91.38 316 ALA A CA 1
ATOM 2526 C C . ALA A 1 316 ? -7.749 14.119 -15.228 1.00 91.38 316 ALA A C 1
ATOM 2528 O O . ALA A 1 316 ? -6.853 13.936 -16.047 1.00 91.38 316 ALA A O 1
ATOM 2529 N N . THR A 1 317 ? -9.027 14.204 -15.596 1.00 90.62 317 THR A N 1
ATOM 2530 C CA . THR A 1 317 ? -9.487 14.065 -16.985 1.00 90.62 317 THR A CA 1
ATOM 2531 C C . THR A 1 317 ? -8.863 15.128 -17.886 1.00 90.62 317 THR A C 1
ATOM 2533 O O . THR A 1 317 ? -8.411 14.810 -18.986 1.00 90.62 317 THR A O 1
ATOM 2536 N N . GLN A 1 318 ? -8.757 16.367 -17.404 1.00 90.00 318 GLN A N 1
ATOM 2537 C CA . GLN A 1 318 ? -8.100 17.454 -18.122 1.00 90.00 318 GLN A CA 1
ATOM 2538 C C . GLN A 1 318 ? -6.600 17.180 -18.316 1.00 90.00 318 GLN A C 1
ATOM 2540 O O . GLN A 1 318 ? -6.097 17.296 -19.434 1.00 90.00 318 GLN A O 1
ATOM 2545 N N . PHE A 1 319 ? -5.897 16.745 -17.266 1.00 90.75 319 PHE A N 1
ATOM 2546 C CA . PHE A 1 319 ? -4.483 16.360 -17.339 1.00 90.75 319 PHE A CA 1
ATOM 2547 C C . PHE A 1 319 ? -4.243 15.258 -18.375 1.00 90.75 319 PHE A C 1
ATOM 2549 O O . PHE A 1 319 ? -3.396 15.387 -19.259 1.00 90.75 319 PHE A O 1
ATOM 2556 N N . TYR A 1 320 ? -5.022 14.179 -18.303 1.00 89.25 320 TYR A N 1
ATOM 2557 C CA . TYR A 1 320 ? -4.911 13.070 -19.242 1.00 89.25 320 TYR A CA 1
ATOM 2558 C C . TYR A 1 320 ? -5.248 13.500 -20.675 1.00 89.25 320 TYR A C 1
ATOM 2560 O O . TYR A 1 320 ? -4.588 13.073 -21.622 1.00 89.25 320 TYR A O 1
ATOM 2568 N N . HIS A 1 321 ? -6.200 14.419 -20.852 1.00 88.06 321 HIS A N 1
ATOM 2569 C CA . HIS A 1 321 ? -6.503 14.998 -22.154 1.00 88.06 321 HIS A CA 1
ATOM 2570 C C . HIS A 1 321 ? -5.322 15.788 -22.741 1.00 88.06 321 HIS A C 1
ATOM 2572 O O . HIS A 1 321 ? -5.009 15.594 -23.918 1.00 88.06 321 HIS A O 1
ATOM 2578 N N . PHE A 1 322 ? -4.651 16.629 -21.943 1.00 88.38 322 PHE A N 1
ATOM 2579 C CA . PHE A 1 322 ? -3.462 17.376 -22.375 1.00 88.38 322 PHE A CA 1
ATOM 2580 C C . PHE A 1 322 ? -2.318 16.457 -22.798 1.00 88.38 322 PHE A C 1
ATOM 2582 O O . PHE A 1 322 ? -1.645 16.735 -23.788 1.00 88.38 322 PHE A O 1
ATOM 2589 N N . HIS A 1 323 ? -2.134 15.342 -22.092 1.00 88.25 323 HIS A N 1
ATOM 2590 C CA . HIS A 1 323 ? -1.027 14.413 -22.330 1.00 88.25 323 HIS A CA 1
ATOM 2591 C C . HIS A 1 323 ? -1.349 13.268 -23.294 1.00 88.25 323 HIS A C 1
ATOM 2593 O O . HIS A 1 323 ? -0.564 12.329 -23.431 1.00 88.25 323 HIS A O 1
ATOM 2599 N N . ASP A 1 324 ? -2.494 13.346 -23.974 1.00 87.50 324 ASP A N 1
ATOM 2600 C CA . ASP A 1 324 ? -2.983 12.319 -24.894 1.00 87.50 324 ASP A CA 1
ATOM 2601 C C . ASP A 1 324 ? -3.014 10.914 -24.274 1.00 87.50 324 ASP A C 1
ATOM 2603 O O . ASP A 1 324 ? -2.532 9.934 -24.844 1.00 87.50 324 ASP A O 1
ATOM 2607 N N . VAL A 1 325 ? -3.547 10.840 -23.057 1.00 85.75 325 VAL A N 1
ATOM 2608 C CA . VAL A 1 325 ? -3.723 9.621 -22.273 1.00 85.75 325 VAL A CA 1
ATOM 2609 C C . VAL A 1 325 ? -5.207 9.311 -22.123 1.00 85.75 325 VAL A C 1
ATOM 2611 O O . VAL A 1 325 ? -5.988 10.183 -21.746 1.00 85.75 325 VAL A O 1
ATOM 2614 N N . ASP A 1 326 ? -5.578 8.050 -22.338 1.00 80.25 326 ASP A N 1
ATOM 2615 C CA . ASP A 1 326 ? -6.951 7.595 -22.135 1.00 80.25 326 ASP A CA 1
ATOM 2616 C C . ASP A 1 326 ? -7.141 6.942 -20.759 1.00 80.25 326 ASP A C 1
ATOM 2618 O O . ASP A 1 326 ? -6.322 6.138 -20.293 1.00 80.25 326 ASP A O 1
ATOM 2622 N N . ILE A 1 327 ? -8.258 7.275 -20.110 1.00 81.75 327 ILE A N 1
ATOM 2623 C CA . ILE A 1 327 ? -8.734 6.616 -18.889 1.00 81.75 327 ILE A CA 1
ATOM 2624 C C . ILE A 1 327 ? -9.712 5.523 -19.305 1.00 81.75 327 ILE A C 1
ATOM 2626 O O . ILE A 1 327 ? -10.614 5.752 -20.107 1.00 81.75 327 ILE A O 1
ATOM 2630 N N . ASN A 1 328 ? -9.563 4.326 -18.751 1.00 82.06 328 ASN A N 1
ATOM 2631 C CA . ASN A 1 328 ? -10.441 3.217 -19.075 1.00 82.06 328 ASN A CA 1
ATOM 2632 C C . ASN A 1 328 ? -11.674 3.207 -18.157 1.00 82.06 328 ASN A C 1
ATOM 2634 O O . ASN A 1 328 ? -11.609 2.713 -17.028 1.00 82.06 328 ASN A O 1
ATOM 2638 N N . GLY A 1 329 ? -12.806 3.693 -18.675 1.00 81.50 329 GLY A N 1
ATOM 2639 C CA . GLY A 1 329 ? -14.111 3.663 -18.003 1.00 81.50 329 GLY A CA 1
ATOM 2640 C C . GLY A 1 329 ? -14.514 2.282 -17.493 1.00 81.50 329 GLY A C 1
ATOM 2641 O O . GLY A 1 329 ? -14.913 2.130 -16.344 1.00 81.50 329 GLY A O 1
ATOM 2642 N N . LYS A 1 330 ? -14.325 1.251 -18.322 1.00 82.50 330 LYS A N 1
ATOM 2643 C CA . LYS A 1 330 ? -14.747 -0.129 -18.029 1.00 82.50 330 LYS A CA 1
ATOM 2644 C C . LYS A 1 330 ? -13.908 -0.814 -16.947 1.00 82.50 330 LYS A C 1
ATOM 2646 O O . LYS A 1 330 ? -14.392 -1.740 -16.306 1.00 82.50 330 LYS A O 1
ATOM 2651 N N . LYS A 1 331 ? -12.641 -0.418 -16.792 1.00 82.50 331 LYS A N 1
ATOM 2652 C CA . LYS A 1 331 ? -11.733 -0.954 -15.763 1.00 82.50 331 LYS A CA 1
ATOM 2653 C C . LYS A 1 331 ? -11.748 -0.142 -14.476 1.00 82.50 331 LYS A C 1
ATOM 2655 O O . LYS A 1 331 ? -11.335 -0.662 -13.448 1.00 82.50 331 LYS A O 1
ATOM 2660 N N . SER A 1 332 ? -12.155 1.121 -14.545 1.00 89.69 332 SER A N 1
ATOM 2661 C CA . SER A 1 332 ? -12.222 1.986 -13.373 1.00 89.69 332 SER A CA 1
ATOM 2662 C C . SER A 1 332 ? -13.373 1.557 -12.469 1.00 89.69 332 SER A C 1
ATOM 2664 O O . SER A 1 332 ? -14.438 1.162 -12.939 1.00 89.69 332 SER A O 1
ATOM 2666 N N . GLU A 1 333 ? -13.149 1.620 -11.162 1.00 92.69 333 GLU A N 1
ATOM 2667 C CA . GLU A 1 333 ? -14.108 1.158 -10.158 1.00 92.69 333 GLU A CA 1
ATOM 2668 C C . GLU A 1 333 ? -14.401 2.289 -9.169 1.00 92.69 333 GLU A C 1
ATOM 2670 O O . GLU A 1 333 ? -13.502 3.045 -8.810 1.00 92.69 333 GLU A O 1
ATOM 2675 N N . LEU A 1 334 ? -15.648 2.398 -8.703 1.00 94.19 334 LEU A N 1
ATOM 2676 C CA . LEU A 1 334 ? -16.056 3.363 -7.681 1.00 94.19 334 LEU A CA 1
ATOM 2677 C C . LEU A 1 334 ? -16.584 2.630 -6.447 1.00 94.19 334 LEU A C 1
ATOM 2679 O O . LEU A 1 334 ? -17.507 1.825 -6.548 1.00 94.19 334 LEU A O 1
ATOM 2683 N N . MET A 1 335 ? -16.033 2.936 -5.275 1.00 94.56 335 MET A N 1
ATOM 2684 C CA . MET A 1 335 ? -16.560 2.487 -3.986 1.00 94.56 335 MET A CA 1
ATOM 2685 C C . MET A 1 335 ? -17.016 3.690 -3.175 1.00 94.56 335 MET A C 1
ATOM 2687 O O . MET A 1 335 ? -16.288 4.673 -3.056 1.00 94.56 335 MET A O 1
ATOM 2691 N N . VAL A 1 336 ? -18.203 3.584 -2.580 1.00 94.38 336 VAL A N 1
ATOM 2692 C CA . VAL A 1 336 ? -18.753 4.605 -1.685 1.00 94.38 336 VAL A CA 1
ATOM 2693 C C . VAL A 1 336 ? -19.075 3.971 -0.334 1.00 94.38 336 VAL A C 1
ATOM 2695 O O . VAL A 1 336 ? -19.651 2.884 -0.267 1.00 94.38 336 VAL A O 1
ATOM 2698 N N . ILE A 1 337 ? -18.668 4.629 0.748 1.00 92.75 337 ILE A N 1
ATOM 2699 C CA . ILE A 1 337 ? -18.921 4.230 2.137 1.00 92.75 337 ILE A CA 1
ATOM 2700 C C . ILE A 1 337 ? -19.855 5.258 2.764 1.00 92.75 337 ILE A C 1
ATOM 2702 O O . ILE A 1 337 ? -19.645 6.453 2.582 1.00 92.75 337 ILE A O 1
ATOM 2706 N N . ASN A 1 338 ? -20.860 4.781 3.507 1.00 92.00 338 ASN A N 1
ATOM 2707 C CA . ASN A 1 338 ? -21.903 5.602 4.134 1.00 92.00 338 ASN A CA 1
ATOM 2708 C C . ASN A 1 338 ? -22.511 6.633 3.158 1.00 92.00 338 ASN A C 1
ATOM 2710 O O . ASN A 1 338 ? -22.440 7.835 3.427 1.00 92.00 338 ASN A O 1
ATOM 2714 N N . PRO A 1 339 ? -23.058 6.183 2.010 1.00 92.00 339 PRO A N 1
ATOM 2715 C CA . PRO A 1 339 ? -23.631 7.088 1.020 1.00 92.00 339 PRO A CA 1
ATOM 2716 C C . PRO A 1 339 ? -24.781 7.891 1.633 1.00 92.00 339 PRO A C 1
ATOM 2718 O O . PRO A 1 339 ? -25.609 7.335 2.359 1.00 92.00 339 PRO A O 1
ATOM 2721 N N . LYS A 1 340 ? -24.838 9.191 1.330 1.00 90.12 340 LYS A N 1
ATOM 2722 C CA . LYS A 1 340 ? -25.953 10.064 1.744 1.00 90.12 340 LYS A CA 1
ATOM 2723 C C . LYS A 1 340 ? -27.032 10.216 0.677 1.00 90.12 340 LYS A C 1
ATOM 2725 O O . LYS A 1 340 ? -28.139 10.642 0.990 1.00 90.12 340 LYS A O 1
ATOM 2730 N N . VAL A 1 341 ? -26.685 9.890 -0.562 1.00 88.50 341 VAL A N 1
ATOM 2731 C CA . VAL A 1 341 ? -27.541 10.017 -1.742 1.00 88.50 341 VAL A CA 1
ATOM 2732 C C . VAL A 1 341 ? -28.066 8.658 -2.195 1.00 88.50 341 VAL A C 1
ATOM 2734 O O . VAL A 1 341 ? -27.603 7.603 -1.745 1.00 88.50 341 VAL A O 1
ATOM 2737 N N . SER A 1 342 ? -29.059 8.690 -3.080 1.00 88.25 342 SER A N 1
ATOM 2738 C CA . SER A 1 342 ? -29.671 7.487 -3.634 1.00 88.25 342 SER A CA 1
ATOM 2739 C C . SER A 1 342 ? -28.688 6.712 -4.517 1.00 88.25 342 SER A C 1
ATOM 2741 O O . SER A 1 342 ? -27.731 7.264 -5.058 1.00 88.25 342 SER A O 1
ATOM 2743 N N . ARG A 1 343 ? -28.920 5.405 -4.692 1.00 84.88 343 ARG A N 1
ATOM 2744 C CA . ARG A 1 343 ? -28.007 4.527 -5.442 1.00 84.88 343 ARG A CA 1
ATOM 2745 C C . ARG A 1 343 ? -27.800 4.970 -6.894 1.00 84.88 343 ARG A C 1
ATOM 2747 O O . ARG A 1 343 ? -26.713 4.751 -7.426 1.00 84.88 343 ARG A O 1
ATOM 2754 N N . ASP A 1 344 ? -28.802 5.590 -7.509 1.00 87.06 344 ASP A N 1
ATOM 2755 C CA . ASP A 1 344 ? -28.761 6.027 -8.908 1.00 87.06 344 ASP A CA 1
ATOM 2756 C C . ASP A 1 344 ? -27.833 7.233 -9.119 1.00 87.06 344 ASP A C 1
ATOM 2758 O O . ASP A 1 344 ? -27.218 7.366 -10.181 1.00 87.06 344 ASP A O 1
ATOM 2762 N N . GLU A 1 345 ? -27.654 8.039 -8.071 1.00 88.06 345 GLU A N 1
ATOM 2763 C CA . GLU A 1 345 ? -26.775 9.213 -8.016 1.00 88.06 345 GLU A CA 1
ATOM 2764 C C . GLU A 1 345 ? -25.333 8.853 -7.611 1.00 88.06 345 GLU A C 1
ATOM 2766 O O . GLU A 1 345 ? -24.436 9.689 -7.685 1.00 88.06 345 GLU A O 1
ATOM 2771 N N . LEU A 1 346 ? -25.068 7.596 -7.229 1.00 91.44 346 LEU A N 1
ATOM 2772 C CA . LEU A 1 346 ? -23.728 7.115 -6.876 1.00 91.44 346 LEU A CA 1
ATOM 2773 C C . LEU A 1 346 ? -22.891 6.782 -8.114 1.00 91.44 346 LEU A C 1
ATOM 2775 O O . LEU A 1 346 ? -22.583 5.617 -8.382 1.00 91.44 346 LEU A O 1
ATOM 2779 N N . TYR A 1 347 ? -22.509 7.804 -8.873 1.00 93.38 347 TYR A N 1
ATOM 2780 C CA . TYR A 1 347 ? -21.627 7.656 -10.023 1.00 93.38 347 TYR A CA 1
ATOM 2781 C C . TYR A 1 347 ? -20.644 8.813 -10.155 1.00 93.38 347 TYR A C 1
ATOM 2783 O O . TYR A 1 347 ? -20.834 9.885 -9.592 1.00 93.38 347 TYR A O 1
ATOM 2791 N N . ILE A 1 348 ? -19.602 8.580 -10.945 1.00 92.75 348 ILE A N 1
ATOM 2792 C CA . ILE A 1 348 ? -18.724 9.631 -11.457 1.00 92.75 348 ILE A CA 1
ATOM 2793 C C . ILE A 1 348 ? -18.656 9.541 -12.978 1.00 92.75 348 ILE A C 1
ATOM 2795 O O . ILE A 1 348 ? -18.857 8.467 -13.556 1.00 92.75 348 ILE A O 1
ATOM 2799 N N . THR A 1 349 ? -18.356 10.658 -13.626 1.00 91.94 349 THR A N 1
ATOM 2800 C CA . THR A 1 349 ? -18.078 10.702 -15.066 1.00 91.94 349 THR A CA 1
ATOM 2801 C C . THR A 1 349 ? -16.583 10.844 -15.293 1.00 91.94 349 THR A C 1
ATOM 2803 O O . THR A 1 349 ? -15.944 11.706 -14.684 1.00 91.94 349 THR A O 1
ATOM 2806 N N . ILE A 1 350 ? -16.018 9.993 -16.152 1.00 87.75 350 ILE A N 1
ATOM 2807 C CA . ILE A 1 350 ? -14.581 9.975 -16.449 1.00 87.75 350 ILE A CA 1
ATOM 2808 C C . ILE A 1 350 ? -14.313 9.989 -17.951 1.00 87.75 350 ILE A C 1
ATOM 2810 O O . ILE A 1 350 ? -15.131 9.522 -18.738 1.00 87.75 350 ILE A O 1
ATOM 2814 N N . GLY A 1 351 ? -13.115 10.437 -18.328 1.00 79.38 351 GLY A N 1
ATOM 2815 C CA . GLY A 1 351 ? -12.627 10.325 -19.701 1.00 79.38 351 GLY A CA 1
ATOM 2816 C C . GLY A 1 351 ? -13.248 11.336 -20.667 1.00 79.38 351 GLY A C 1
ATOM 2817 O O . GLY A 1 351 ? -14.043 12.192 -20.292 1.00 79.38 351 GLY A O 1
ATOM 2818 N N . ARG A 1 352 ? -12.837 11.255 -21.937 1.00 75.31 352 ARG A N 1
ATOM 2819 C CA . ARG A 1 352 ? -13.312 12.149 -23.013 1.00 75.31 352 ARG A CA 1
ATOM 2820 C C . ARG A 1 352 ? -14.742 11.825 -23.452 1.00 75.31 352 ARG A C 1
ATOM 2822 O O . ARG A 1 352 ? -15.442 12.690 -23.960 1.00 75.31 352 ARG A O 1
ATOM 2829 N N . ASP A 1 353 ? -15.141 10.574 -23.268 1.00 79.69 353 ASP A N 1
ATOM 2830 C CA . ASP A 1 353 ? -16.445 10.012 -23.607 1.00 79.69 353 ASP A CA 1
ATOM 2831 C C . ASP A 1 353 ? -17.488 10.209 -22.496 1.00 79.69 353 ASP A C 1
ATOM 2833 O O . ASP A 1 353 ? -18.626 9.773 -22.648 1.00 79.69 353 ASP A O 1
ATOM 2837 N N . ASN A 1 354 ? -17.112 10.855 -21.382 1.00 83.12 354 ASN A N 1
ATOM 2838 C CA . ASN A 1 354 ? -17.940 10.987 -20.182 1.00 83.12 354 ASN A CA 1
ATOM 2839 C C . ASN A 1 354 ? -18.503 9.635 -19.713 1.00 83.12 354 ASN A C 1
ATOM 2841 O O . ASN A 1 354 ? -19.648 9.537 -19.264 1.00 83.12 354 ASN A O 1
ATOM 2845 N N . SER A 1 355 ? -17.678 8.589 -19.806 1.00 87.38 355 SER A N 1
ATOM 2846 C CA . SER A 1 355 ? -17.988 7.248 -19.323 1.00 87.38 355 SER A CA 1
ATOM 2847 C C . SER A 1 355 ? -18.499 7.298 -17.878 1.00 87.38 355 SER A C 1
ATOM 2849 O O . SER A 1 355 ? -17.803 7.765 -16.970 1.00 87.38 355 SER A O 1
ATOM 2851 N N . LYS A 1 356 ? -19.719 6.795 -17.656 1.00 90.88 356 LYS A N 1
ATOM 2852 C CA . LYS A 1 356 ? -20.351 6.723 -16.332 1.00 90.88 356 LYS A CA 1
ATOM 2853 C C . LYS A 1 356 ? -19.826 5.508 -15.563 1.00 90.88 356 LYS A C 1
ATOM 2855 O O . LYS A 1 356 ? -20.073 4.369 -15.958 1.00 90.88 356 LYS A O 1
ATOM 2860 N N . VAL A 1 357 ? -19.148 5.742 -14.440 1.00 91.56 357 VAL A N 1
ATOM 2861 C CA . VAL A 1 357 ? -18.703 4.688 -13.513 1.00 91.56 357 VAL A CA 1
ATOM 2862 C C . VAL A 1 357 ? -19.639 4.663 -12.311 1.00 91.56 357 VAL A C 1
ATOM 2864 O O . VAL A 1 357 ? -19.598 5.558 -11.468 1.00 91.56 357 VAL A O 1
ATOM 2867 N N . GLN A 1 358 ? -20.485 3.637 -12.234 1.00 92.62 358 GLN A N 1
ATOM 2868 C CA . GLN A 1 358 ? -21.407 3.443 -11.112 1.00 92.62 358 GLN A CA 1
ATOM 2869 C C . GLN A 1 358 ? -20.684 2.848 -9.896 1.00 92.62 358 GLN A C 1
ATOM 2871 O O . GLN A 1 358 ? -19.791 2.007 -10.038 1.00 92.62 358 GLN A O 1
ATOM 2876 N N . ALA A 1 359 ? -21.112 3.232 -8.694 1.00 91.62 359 ALA A N 1
ATOM 2877 C CA . ALA A 1 359 ? -20.630 2.645 -7.455 1.00 91.62 359 ALA A CA 1
ATOM 2878 C C . ALA A 1 359 ? -20.912 1.137 -7.388 1.00 91.62 359 ALA A C 1
ATOM 2880 O O . ALA A 1 359 ? -22.000 0.655 -7.718 1.00 91.62 359 ALA A O 1
ATOM 2881 N N . THR A 1 360 ? -19.912 0.387 -6.933 1.00 88.88 360 THR A N 1
ATOM 2882 C CA . THR A 1 360 ? -19.948 -1.070 -6.844 1.00 88.88 360 THR A CA 1
ATOM 2883 C C . THR A 1 360 ? -20.221 -1.558 -5.420 1.00 88.88 360 THR A C 1
ATOM 2885 O O . THR A 1 360 ? -19.657 -1.062 -4.446 1.00 88.88 360 THR A O 1
ATOM 2888 N N . ASP A 1 361 ? -21.039 -2.609 -5.303 1.00 82.62 361 ASP A N 1
ATOM 2889 C CA . ASP A 1 361 ? -21.209 -3.379 -4.055 1.00 82.62 361 ASP A CA 1
ATOM 2890 C C . ASP A 1 361 ? -20.141 -4.483 -3.900 1.00 82.62 361 ASP A C 1
ATOM 2892 O O . ASP A 1 361 ? -20.086 -5.223 -2.900 1.00 82.62 361 ASP A O 1
ATOM 2896 N N . LYS A 1 362 ? -19.316 -4.664 -4.938 1.00 83.62 362 LYS A N 1
ATOM 2897 C CA . LYS A 1 362 ? -18.247 -5.663 -4.972 1.00 83.62 362 LYS A CA 1
ATOM 2898 C C . LYS A 1 362 ? -16.999 -5.130 -4.270 1.00 83.62 362 LYS A C 1
ATOM 2900 O O . LYS A 1 362 ? -16.958 -4.017 -3.756 1.00 83.62 362 LYS A O 1
ATOM 2905 N N . GLU A 1 363 ? -16.003 -5.997 -4.164 1.00 87.38 363 GLU A N 1
ATOM 2906 C CA . GLU A 1 363 ? -14.696 -5.606 -3.655 1.00 87.38 363 GLU A CA 1
ATOM 2907 C C . GLU A 1 363 ? -13.881 -4.944 -4.766 1.00 87.38 363 GLU A C 1
ATOM 2909 O O . GLU A 1 363 ? -13.768 -5.520 -5.846 1.00 87.38 363 GLU A O 1
ATOM 2914 N N . ILE A 1 364 ? -13.290 -3.789 -4.473 1.00 88.56 364 ILE A N 1
ATOM 2915 C CA . ILE A 1 364 ? -12.268 -3.147 -5.299 1.00 88.56 364 ILE A CA 1
ATOM 2916 C C . ILE A 1 364 ? -10.916 -3.750 -4.950 1.00 88.56 364 ILE A C 1
ATOM 2918 O O . ILE A 1 364 ? -10.604 -3.969 -3.773 1.00 88.56 364 ILE A O 1
ATOM 2922 N N . ARG A 1 365 ? -10.099 -4.009 -5.970 1.00 89.12 365 ARG A N 1
ATOM 2923 C CA . ARG A 1 365 ? -8.722 -4.474 -5.791 1.00 89.12 365 ARG A CA 1
ATOM 2924 C C . ARG A 1 365 ? -7.756 -3.302 -5.942 1.00 89.12 365 ARG A C 1
ATOM 2926 O O . ARG A 1 365 ? -7.680 -2.708 -7.009 1.00 89.12 365 ARG A O 1
ATOM 2933 N N . TYR A 1 366 ? -6.958 -3.038 -4.912 1.00 90.38 366 TYR A N 1
ATOM 2934 C CA . TYR A 1 366 ? -5.907 -2.020 -4.931 1.00 90.38 366 TYR A CA 1
ATOM 2935 C C . TYR A 1 366 ? -4.600 -2.615 -4.399 1.00 90.38 366 TYR A C 1
ATOM 2937 O O . TYR A 1 366 ? -4.573 -3.201 -3.315 1.00 90.38 366 TYR A O 1
ATOM 2945 N N . LEU A 1 367 ? -3.533 -2.555 -5.205 1.00 89.00 367 LEU A N 1
ATOM 2946 C CA . LEU A 1 367 ? -2.210 -3.134 -4.912 1.00 89.00 367 LEU A CA 1
ATOM 2947 C C . LEU A 1 367 ? -2.252 -4.591 -4.421 1.00 89.00 367 LEU A C 1
ATOM 2949 O O . LEU A 1 367 ? -1.490 -5.009 -3.561 1.00 89.00 367 LEU A O 1
ATOM 2953 N N . GLY A 1 368 ? -3.174 -5.396 -4.958 1.00 87.56 368 GLY A N 1
ATOM 2954 C CA . GLY A 1 368 ? -3.320 -6.805 -4.574 1.00 87.56 368 GLY A CA 1
ATOM 2955 C C . GLY A 1 368 ? -4.133 -7.068 -3.301 1.00 87.56 368 GLY A C 1
ATOM 2956 O O . GLY A 1 368 ? -4.502 -8.224 -3.081 1.00 87.56 368 GLY A O 1
ATOM 2957 N N . CYS A 1 369 ? -4.479 -6.031 -2.539 1.00 89.56 369 CYS A N 1
ATOM 2958 C CA . CYS A 1 369 ? -5.423 -6.080 -1.424 1.00 89.56 369 CYS A CA 1
ATOM 2959 C C . CYS A 1 369 ? -6.842 -5.723 -1.890 1.00 89.56 369 CYS A C 1
ATOM 2961 O O . CYS A 1 369 ? -7.037 -5.220 -2.998 1.00 89.56 369 CYS A O 1
ATOM 2963 N N . TYR A 1 370 ? -7.840 -6.023 -1.057 1.00 90.19 370 TYR A N 1
ATOM 2964 C CA . TYR A 1 370 ? -9.253 -5.898 -1.415 1.00 90.19 370 TYR A CA 1
ATOM 2965 C C . TYR A 1 370 ? -10.012 -5.051 -0.397 1.00 90.19 370 TYR A C 1
ATOM 2967 O O . TYR A 1 370 ? -9.900 -5.275 0.808 1.00 90.19 370 TYR A O 1
ATOM 2975 N N . PHE A 1 371 ? -10.826 -4.129 -0.904 1.00 90.31 371 PHE A N 1
ATOM 2976 C CA . PHE A 1 371 ? -11.616 -3.170 -0.135 1.00 90.31 371 PHE A CA 1
ATOM 2977 C C . PHE A 1 371 ? -13.082 -3.221 -0.587 1.00 90.31 371 PHE A C 1
ATOM 2979 O O . PHE A 1 371 ? -13.357 -3.600 -1.715 1.00 90.31 371 PHE A O 1
ATOM 2986 N N . SER A 1 372 ? -14.051 -2.894 0.270 1.00 86.94 372 SER A N 1
ATOM 2987 C CA . SER A 1 372 ? -15.486 -2.907 -0.082 1.00 86.94 372 SER A CA 1
ATOM 2988 C C . SER A 1 372 ? -16.249 -1.873 0.733 1.00 86.94 372 SER A C 1
ATOM 2990 O O . SER A 1 372 ? -15.790 -1.458 1.793 1.00 86.94 372 SER A O 1
ATOM 2992 N N . SER A 1 373 ? -17.445 -1.502 0.289 1.00 81.75 373 SER A N 1
ATOM 2993 C CA . SER A 1 373 ? -18.384 -0.696 1.071 1.00 81.75 373 SER A CA 1
ATOM 2994 C C . SER A 1 373 ? -18.909 -1.428 2.318 1.00 81.75 373 SER A C 1
ATOM 2996 O O . SER A 1 373 ? -19.198 -0.793 3.328 1.00 81.75 373 SER A O 1
ATOM 2998 N N . SER A 1 374 ? -18.971 -2.767 2.293 1.00 78.06 374 SER A N 1
ATOM 2999 C CA . SER A 1 374 ? -19.575 -3.604 3.347 1.00 78.06 374 SER A CA 1
ATOM 3000 C C . SER A 1 374 ? -18.560 -4.478 4.105 1.00 78.06 374 SER A C 1
ATOM 3002 O O . SER A 1 374 ? -17.368 -4.492 3.793 1.00 78.06 374 SER A O 1
ATOM 3004 N N . ASN A 1 375 ? -19.014 -5.208 5.137 1.00 68.25 375 ASN A N 1
ATOM 3005 C CA . ASN A 1 375 ? -18.146 -6.047 5.973 1.00 68.25 375 ASN A CA 1
ATOM 3006 C C . ASN A 1 375 ? -17.444 -7.152 5.152 1.00 68.25 375 ASN A C 1
ATOM 3008 O O . ASN A 1 375 ? -18.051 -8.134 4.720 1.00 68.25 375 ASN A O 1
ATOM 3012 N N . LEU A 1 376 ? -16.129 -6.988 4.997 1.00 74.56 376 LEU A N 1
ATOM 3013 C CA . LEU A 1 376 ? -15.246 -7.788 4.147 1.00 74.56 376 LEU A CA 1
ATOM 3014 C C . LEU A 1 376 ? -14.938 -9.188 4.684 1.00 74.56 376 LEU A C 1
ATOM 3016 O O . LEU A 1 376 ? -14.568 -10.070 3.910 1.00 74.56 376 LEU A O 1
ATOM 3020 N N . ARG A 1 377 ? -15.082 -9.430 5.995 1.00 82.19 377 ARG A N 1
ATOM 3021 C CA . ARG A 1 377 ? -14.440 -10.579 6.662 1.00 82.19 377 ARG A CA 1
ATOM 3022 C C . ARG A 1 377 ? -14.750 -11.920 5.992 1.00 82.19 377 ARG A C 1
ATOM 3024 O O . ARG A 1 377 ? -13.839 -12.691 5.702 1.00 82.19 377 ARG A O 1
ATOM 3031 N N . LYS A 1 378 ? -16.031 -12.195 5.715 1.00 84.62 378 LYS A N 1
ATOM 3032 C CA . LYS A 1 378 ? -16.466 -13.469 5.111 1.00 84.62 378 LYS A CA 1
ATOM 3033 C C . LYS A 1 378 ? -15.893 -13.666 3.702 1.00 84.62 378 LYS A C 1
ATOM 3035 O O . LYS A 1 378 ? -15.447 -14.766 3.379 1.00 84.62 378 LYS A O 1
ATOM 3040 N N . ARG A 1 379 ? -15.888 -12.611 2.878 1.00 86.19 379 ARG A N 1
ATOM 3041 C CA . ARG A 1 379 ? -15.372 -12.652 1.498 1.00 86.19 379 ARG A CA 1
ATOM 3042 C C . ARG A 1 379 ? -13.852 -12.821 1.489 1.00 86.19 379 ARG A C 1
ATOM 3044 O O . ARG A 1 379 ? -13.349 -13.686 0.776 1.00 86.19 379 ARG A O 1
ATOM 3051 N N . SER A 1 380 ? -13.138 -12.103 2.354 1.00 87.00 380 SER A N 1
ATOM 3052 C CA . SER A 1 380 ? -11.684 -12.225 2.484 1.00 87.00 380 SER A CA 1
ATOM 3053 C C . SER A 1 380 ? -11.248 -13.612 2.968 1.00 87.00 380 SER A C 1
ATOM 3055 O O . SER A 1 380 ? -10.333 -14.199 2.395 1.00 87.00 380 SER A O 1
ATOM 3057 N N . ILE A 1 381 ? -11.947 -14.197 3.951 1.00 90.75 381 ILE A N 1
ATOM 3058 C CA . ILE A 1 381 ? -11.703 -15.583 4.392 1.00 90.75 381 ILE A CA 1
ATOM 3059 C C . ILE A 1 381 ? -11.926 -16.567 3.237 1.00 90.75 381 ILE A C 1
ATOM 3061 O O . ILE A 1 381 ? -11.102 -17.456 3.022 1.00 90.75 381 ILE A O 1
ATOM 3065 N N . LYS A 1 382 ? -13.013 -16.407 2.468 1.00 91.81 382 LYS A N 1
ATOM 3066 C CA . LYS A 1 382 ? -13.271 -17.240 1.283 1.00 91.81 382 LYS A CA 1
ATOM 3067 C C . LYS A 1 382 ? -12.135 -17.123 0.262 1.00 91.81 382 LYS A C 1
ATOM 3069 O O . LYS A 1 382 ? -11.654 -18.140 -0.217 1.00 91.81 382 LYS A O 1
ATOM 3074 N N . ARG A 1 383 ? -11.642 -15.913 -0.004 1.00 91.31 383 ARG A N 1
ATOM 3075 C CA . ARG A 1 383 ? -10.521 -15.681 -0.926 1.00 91.31 383 ARG A CA 1
ATOM 3076 C C . ARG A 1 383 ? -9.241 -16.394 -0.491 1.00 91.31 383 ARG A C 1
ATOM 3078 O O . ARG A 1 383 ? -8.574 -16.981 -1.337 1.00 91.31 383 ARG A O 1
ATOM 3085 N N . ILE A 1 384 ? -8.895 -16.359 0.797 1.00 94.06 384 ILE A N 1
ATOM 3086 C CA . ILE A 1 384 ? -7.725 -17.093 1.303 1.00 94.06 384 ILE A CA 1
ATOM 3087 C C . ILE A 1 384 ? -7.912 -18.597 1.085 1.00 94.06 384 ILE A C 1
ATOM 3089 O O . ILE A 1 384 ? -7.002 -19.248 0.575 1.00 94.06 384 ILE A O 1
ATOM 3093 N N . LYS A 1 385 ? -9.104 -19.139 1.378 1.00 95.75 385 LYS A N 1
ATOM 3094 C CA . LYS A 1 385 ? -9.423 -20.547 1.085 1.00 95.75 385 LYS A CA 1
ATOM 3095 C C . LYS A 1 385 ? -9.260 -20.871 -0.400 1.00 95.75 385 LYS A C 1
ATOM 3097 O O . LYS A 1 385 ? -8.631 -21.869 -0.726 1.00 95.75 385 LYS A O 1
ATOM 3102 N N . ASP A 1 386 ? -9.753 -20.011 -1.288 1.00 94.25 386 ASP A N 1
ATOM 3103 C CA . ASP A 1 386 ? -9.636 -20.205 -2.736 1.00 94.25 386 ASP A CA 1
ATOM 3104 C C . ASP A 1 386 ? -8.169 -20.163 -3.206 1.00 94.25 386 ASP A C 1
ATOM 3106 O O . ASP A 1 386 ? -7.790 -20.919 -4.098 1.00 94.25 386 ASP A O 1
ATOM 3110 N N . ILE A 1 387 ? -7.329 -19.299 -2.617 1.00 93.94 387 ILE A N 1
ATOM 3111 C CA . ILE A 1 387 ? -5.882 -19.251 -2.897 1.00 93.94 387 ILE A CA 1
ATOM 3112 C C . ILE A 1 387 ? -5.212 -20.557 -2.463 1.00 93.94 387 ILE A C 1
ATOM 3114 O O . ILE A 1 387 ? -4.460 -21.136 -3.247 1.00 93.94 387 ILE A O 1
ATOM 3118 N N . ILE A 1 388 ? -5.508 -21.024 -1.247 1.00 96.12 388 ILE A N 1
ATOM 3119 C CA . ILE A 1 388 ? -4.969 -22.272 -0.701 1.00 96.12 388 ILE A CA 1
ATOM 3120 C C . ILE A 1 388 ? -5.401 -23.457 -1.571 1.00 96.12 388 ILE A C 1
ATOM 3122 O O . ILE A 1 388 ? -4.553 -24.209 -2.037 1.00 96.12 388 ILE A O 1
ATOM 3126 N N . GLU A 1 389 ? -6.690 -23.606 -1.877 1.00 95.69 389 GLU A N 1
ATOM 3127 C CA . GLU A 1 389 ? -7.177 -24.729 -2.689 1.00 95.69 389 GLU A CA 1
ATOM 3128 C C . GLU A 1 389 ? -6.594 -24.722 -4.107 1.00 95.69 389 GLU A C 1
ATOM 3130 O O . GLU A 1 389 ? -6.152 -25.763 -4.595 1.00 95.69 389 GLU A O 1
ATOM 3135 N N . LYS A 1 390 ? -6.507 -23.554 -4.759 1.00 93.50 390 LYS A N 1
ATOM 3136 C CA . LYS A 1 390 ? -5.866 -23.438 -6.081 1.00 93.50 390 LYS A CA 1
ATOM 3137 C C . LYS A 1 390 ? -4.397 -23.850 -6.057 1.00 93.50 390 LYS A C 1
ATOM 3139 O O . LYS A 1 390 ? -3.938 -24.446 -7.026 1.00 93.50 390 LYS A O 1
ATOM 3144 N N . PHE A 1 391 ? -3.683 -23.552 -4.975 1.00 93.25 391 PHE A N 1
ATOM 3145 C CA . PHE A 1 391 ? -2.293 -23.961 -4.792 1.00 93.25 391 PHE A CA 1
ATOM 3146 C C . PHE A 1 391 ? -2.162 -25.471 -4.531 1.00 93.25 391 PHE A C 1
ATOM 3148 O O . PHE A 1 391 ? -1.311 -26.129 -5.123 1.00 93.25 391 PHE A O 1
ATOM 3155 N N . LEU A 1 392 ? -3.026 -26.047 -3.689 1.00 93.06 392 LEU A N 1
ATOM 3156 C CA . LEU A 1 392 ? -2.942 -27.462 -3.308 1.00 93.06 392 LEU A CA 1
ATOM 3157 C C . LEU A 1 392 ? -3.397 -28.415 -4.424 1.00 93.06 392 LEU A C 1
ATOM 3159 O O . LEU A 1 392 ? -2.844 -29.506 -4.555 1.00 93.06 392 LEU A O 1
ATOM 3163 N N . ASN A 1 393 ? -4.383 -28.031 -5.238 1.00 92.19 393 ASN A N 1
ATOM 3164 C CA . ASN A 1 393 ? -4.955 -28.877 -6.294 1.00 92.19 393 ASN A CA 1
ATOM 3165 C C . ASN A 1 393 ? -3.932 -29.525 -7.248 1.00 92.19 393 ASN A C 1
ATOM 3167 O O . ASN A 1 393 ? -3.986 -30.747 -7.408 1.00 92.19 393 ASN A O 1
ATOM 3171 N N . PRO A 1 394 ? -2.993 -28.782 -7.865 1.00 89.69 394 PRO A N 1
ATOM 3172 C CA . PRO A 1 394 ? -1.985 -29.386 -8.736 1.00 89.69 394 PRO A CA 1
ATOM 3173 C C . PRO A 1 394 ? -0.956 -30.227 -7.971 1.00 89.69 394 PRO A C 1
ATOM 3175 O O . PRO A 1 394 ? -0.337 -31.102 -8.568 1.00 89.69 394 PRO A O 1
ATOM 3178 N N . ILE A 1 395 ? -0.764 -29.978 -6.673 1.00 90.94 395 ILE A N 1
ATOM 3179 C CA . ILE A 1 395 ? 0.236 -30.662 -5.846 1.00 90.94 395 ILE A CA 1
ATOM 3180 C C . ILE A 1 395 ? -0.277 -32.017 -5.352 1.00 90.94 395 ILE A C 1
ATOM 3182 O O . ILE A 1 395 ? 0.479 -32.981 -5.332 1.00 90.94 395 ILE A O 1
ATOM 3186 N N . ARG A 1 396 ? -1.574 -32.122 -5.024 1.00 89.19 396 ARG A N 1
ATOM 3187 C CA . ARG A 1 396 ? -2.221 -33.342 -4.494 1.00 89.19 396 ARG A CA 1
ATOM 3188 C C . ARG A 1 396 ? -1.947 -34.613 -5.307 1.00 89.19 396 ARG A C 1
ATOM 3190 O O . ARG A 1 396 ? -2.017 -35.702 -4.754 1.00 89.19 396 ARG A O 1
ATOM 3197 N N . ARG A 1 397 ? -1.691 -34.480 -6.611 1.00 85.00 397 ARG A N 1
ATOM 3198 C CA . ARG A 1 397 ? -1.472 -35.599 -7.544 1.00 85.00 397 ARG A CA 1
ATOM 3199 C C . ARG A 1 397 ? -0.009 -35.784 -7.955 1.00 85.00 397 ARG A C 1
ATOM 3201 O O . ARG A 1 397 ? 0.271 -36.653 -8.772 1.00 85.00 397 ARG A O 1
ATOM 3208 N N . LYS A 1 398 ? 0.912 -34.955 -7.456 1.00 87.00 398 LYS A N 1
ATOM 3209 C CA . LYS A 1 398 ? 2.323 -34.985 -7.852 1.00 87.00 398 LYS A CA 1
ATOM 3210 C C . LYS A 1 398 ? 3.166 -35.706 -6.810 1.00 87.00 398 LYS A C 1
ATOM 3212 O O . LYS A 1 398 ? 3.032 -35.460 -5.615 1.00 87.00 398 LYS A O 1
ATOM 3217 N N . CYS A 1 399 ? 4.092 -36.532 -7.281 1.00 86.38 399 CYS A N 1
ATOM 3218 C CA . CYS A 1 399 ? 5.169 -37.064 -6.457 1.00 86.38 399 CYS A CA 1
ATOM 3219 C C . CYS A 1 399 ? 6.192 -35.947 -6.224 1.00 86.38 399 CYS A C 1
ATOM 3221 O O . CYS A 1 399 ? 6.953 -35.602 -7.127 1.00 86.38 399 CYS A O 1
ATOM 3223 N N . ILE A 1 400 ? 6.176 -35.345 -5.037 1.00 90.12 400 ILE A N 1
ATOM 3224 C CA . ILE A 1 400 ? 7.130 -34.307 -4.641 1.00 90.12 400 ILE A CA 1
ATOM 3225 C C . ILE A 1 400 ? 7.823 -34.689 -3.340 1.00 90.12 400 ILE A C 1
ATOM 3227 O O . ILE A 1 400 ? 7.241 -35.358 -2.489 1.00 90.12 400 ILE A O 1
ATOM 3231 N N . THR A 1 401 ? 9.077 -34.268 -3.200 1.00 89.38 401 THR A N 1
ATOM 3232 C CA . THR A 1 401 ? 9.859 -34.512 -1.990 1.00 89.38 401 THR A CA 1
ATOM 3233 C C . THR A 1 401 ? 9.406 -33.593 -0.860 1.00 89.38 401 THR A C 1
ATOM 3235 O O . THR A 1 401 ? 8.788 -32.546 -1.077 1.00 89.38 401 THR A O 1
ATOM 3238 N N . VAL A 1 402 ? 9.778 -33.974 0.359 1.00 88.31 402 VAL A N 1
ATOM 3239 C CA . VAL A 1 402 ? 9.541 -33.196 1.575 1.00 88.31 402 VAL A CA 1
ATOM 3240 C C . VAL A 1 402 ? 10.156 -31.789 1.482 1.00 88.31 402 VAL A C 1
ATOM 3242 O O . VAL A 1 402 ? 9.484 -30.799 1.765 1.00 88.31 402 VAL A O 1
ATOM 3245 N N . GLY A 1 403 ? 11.396 -31.679 0.996 1.00 88.94 403 GLY A N 1
ATOM 3246 C CA . GLY A 1 403 ? 12.054 -30.382 0.803 1.00 88.94 403 GLY A CA 1
ATOM 3247 C C . GLY A 1 403 ? 11.345 -29.500 -0.230 1.00 88.94 403 GLY A C 1
ATOM 3248 O O . GLY A 1 403 ? 11.178 -28.301 -0.013 1.00 88.94 403 GLY A O 1
ATOM 3249 N N . HIS A 1 404 ? 10.844 -30.088 -1.325 1.00 91.81 404 HIS A N 1
ATOM 3250 C CA . HIS A 1 404 ? 10.081 -29.336 -2.324 1.00 91.81 404 HIS A CA 1
ATOM 3251 C C . HIS A 1 404 ? 8.768 -28.790 -1.750 1.00 91.81 404 HIS A C 1
ATOM 3253 O O . HIS A 1 404 ? 8.450 -27.625 -1.987 1.00 91.81 404 HIS A O 1
ATOM 3259 N N . ILE A 1 405 ? 8.001 -29.588 -0.991 1.00 92.00 405 ILE A N 1
ATOM 3260 C CA . ILE A 1 405 ? 6.744 -29.094 -0.406 1.00 92.00 405 ILE A CA 1
ATOM 3261 C C . ILE A 1 405 ? 7.000 -28.012 0.651 1.00 92.00 405 ILE A C 1
ATOM 3263 O O . ILE A 1 405 ? 6.284 -27.010 0.653 1.00 92.00 405 ILE A O 1
ATOM 3267 N N . ALA A 1 406 ? 8.030 -28.163 1.492 1.00 92.62 406 ALA A N 1
ATOM 3268 C CA . ALA A 1 406 ? 8.407 -27.153 2.480 1.00 92.62 406 ALA A CA 1
ATOM 3269 C C . ALA A 1 406 ? 8.758 -25.819 1.801 1.00 92.62 406 ALA A C 1
ATOM 3271 O O . ALA A 1 406 ? 8.181 -24.783 2.137 1.00 92.62 406 ALA A O 1
ATOM 3272 N N . TYR A 1 407 ? 9.598 -25.855 0.759 1.00 93.44 407 TYR A N 1
ATOM 3273 C CA . TYR A 1 407 ? 9.950 -24.672 -0.030 1.00 93.44 407 TYR A CA 1
ATOM 3274 C C . TYR A 1 407 ? 8.718 -23.995 -0.647 1.00 93.44 407 TYR A C 1
ATOM 3276 O O . TYR A 1 407 ? 8.522 -22.787 -0.495 1.00 93.44 407 TYR A O 1
ATOM 3284 N N . LEU A 1 408 ? 7.859 -24.770 -1.322 1.00 93.25 408 LEU A N 1
ATOM 3285 C CA . LEU A 1 408 ? 6.659 -24.243 -1.973 1.00 93.25 408 LEU A CA 1
ATOM 3286 C C . LEU A 1 408 ? 5.693 -23.616 -0.956 1.00 93.25 408 LEU A C 1
ATOM 3288 O O . LEU A 1 408 ? 5.103 -22.569 -1.224 1.00 93.25 408 LEU A O 1
ATOM 3292 N N . ILE A 1 409 ? 5.524 -24.218 0.222 1.00 94.38 409 ILE A N 1
ATOM 3293 C CA . ILE A 1 409 ? 4.659 -23.652 1.262 1.00 94.38 409 ILE A CA 1
ATOM 3294 C C . ILE A 1 409 ? 5.258 -22.355 1.809 1.00 94.38 409 ILE A C 1
ATOM 3296 O O . ILE A 1 409 ? 4.566 -21.334 1.815 1.00 94.38 409 ILE A O 1
ATOM 3300 N N . ASN A 1 410 ? 6.527 -22.371 2.217 1.00 94.12 410 ASN A N 1
ATOM 3301 C CA . ASN A 1 410 ? 7.160 -21.240 2.892 1.00 94.12 410 ASN A CA 1
ATOM 3302 C C . ASN A 1 410 ? 7.344 -20.027 1.978 1.00 94.12 410 ASN A C 1
ATOM 3304 O O . ASN A 1 410 ? 6.992 -18.913 2.364 1.00 94.12 410 ASN A O 1
ATOM 3308 N N . HIS A 1 411 ? 7.859 -20.238 0.765 1.00 91.56 411 HIS A N 1
ATOM 3309 C CA . HIS A 1 411 ? 8.264 -19.149 -0.128 1.00 91.56 411 HIS A CA 1
ATOM 3310 C C . HIS A 1 411 ? 7.214 -18.770 -1.177 1.00 91.56 411 HIS A C 1
ATOM 3312 O O . HIS A 1 411 ? 7.316 -17.699 -1.775 1.00 91.56 411 HIS A O 1
ATOM 3318 N N . VAL A 1 412 ? 6.206 -19.618 -1.422 1.00 91.69 412 VAL A N 1
ATOM 3319 C CA . VAL A 1 412 ? 5.154 -19.332 -2.415 1.00 91.69 412 VAL A CA 1
ATOM 3320 C C . VAL A 1 412 ? 3.802 -19.130 -1.741 1.00 91.69 412 VAL A C 1
ATOM 3322 O O . VAL A 1 412 ? 3.224 -18.044 -1.841 1.00 91.69 412 VAL A O 1
ATOM 3325 N N . LEU A 1 413 ? 3.276 -20.145 -1.045 1.00 94.62 413 LEU A N 1
ATOM 3326 C CA . LEU A 1 413 ? 1.926 -20.071 -0.480 1.00 94.62 413 LEU A CA 1
ATOM 3327 C C . LEU A 1 413 ? 1.831 -19.050 0.657 1.00 94.62 413 LEU A C 1
ATOM 3329 O O . LEU A 1 413 ? 0.980 -18.159 0.603 1.00 94.62 413 LEU A O 1
ATOM 3333 N N . ILE A 1 414 ? 2.684 -19.175 1.677 1.00 94.50 414 ILE A N 1
ATOM 3334 C CA . ILE A 1 414 ? 2.646 -18.314 2.863 1.00 94.50 414 ILE A CA 1
ATOM 3335 C C . ILE A 1 414 ? 2.913 -16.867 2.463 1.00 94.50 414 ILE A C 1
ATOM 3337 O O . ILE A 1 414 ? 2.096 -16.008 2.784 1.00 94.50 414 ILE A O 1
ATOM 3341 N N . SER A 1 415 ? 3.961 -16.594 1.679 1.00 91.69 415 SER A N 1
ATOM 3342 C CA . SER A 1 415 ? 4.267 -15.235 1.210 1.00 91.69 415 SER A CA 1
ATOM 3343 C C . SER A 1 415 ? 3.084 -14.591 0.475 1.00 91.69 415 SER A C 1
ATOM 3345 O O . SER A 1 415 ? 2.756 -13.427 0.712 1.00 91.69 415 SER A O 1
ATOM 3347 N N . ARG A 1 416 ? 2.381 -15.354 -0.374 1.00 92.50 416 ARG A N 1
ATOM 3348 C CA . ARG A 1 416 ? 1.189 -14.869 -1.084 1.00 92.50 416 ARG A CA 1
ATOM 3349 C C . ARG A 1 416 ? 0.022 -14.589 -0.140 1.00 92.50 416 ARG A C 1
ATOM 3351 O O . ARG A 1 416 ? -0.649 -13.567 -0.290 1.00 92.50 416 ARG A O 1
ATOM 3358 N N . VAL A 1 417 ? -0.259 -15.502 0.786 1.00 94.19 417 VAL A N 1
ATOM 3359 C CA . VAL A 1 417 ? -1.391 -15.369 1.710 1.00 94.19 417 VAL A CA 1
ATOM 3360 C C . VAL A 1 417 ? -1.148 -14.235 2.707 1.00 94.19 417 VAL A C 1
ATOM 3362 O O . VAL A 1 417 ? -2.046 -13.419 2.896 1.00 94.19 417 VAL A O 1
ATOM 3365 N N . VAL A 1 418 ? 0.058 -14.130 3.274 1.00 93.75 418 VAL A N 1
ATOM 3366 C CA . VAL A 1 418 ? 0.449 -13.055 4.200 1.00 93.75 418 VAL A CA 1
ATOM 3367 C C . VAL A 1 418 ? 0.288 -11.688 3.540 1.00 93.75 418 VAL A C 1
ATOM 3369 O O . VAL A 1 418 ? -0.330 -10.805 4.126 1.00 93.75 418 VAL A O 1
ATOM 3372 N N . TYR A 1 419 ? 0.734 -11.527 2.289 1.00 93.12 419 TYR A N 1
ATOM 3373 C CA . TYR A 1 419 ? 0.566 -10.266 1.563 1.00 93.12 419 TYR A CA 1
ATOM 3374 C C . TYR A 1 419 ? -0.910 -9.886 1.366 1.00 93.12 419 TYR A C 1
ATOM 3376 O O . TYR A 1 419 ? -1.304 -8.751 1.626 1.00 93.12 419 TYR A O 1
ATOM 3384 N N . VAL A 1 420 ? -1.752 -10.830 0.934 1.00 91.69 420 VAL A N 1
ATOM 3385 C CA . VAL A 1 420 ? -3.188 -10.573 0.710 1.00 91.69 420 VAL A CA 1
ATOM 3386 C C . VAL A 1 420 ? -3.931 -10.311 2.025 1.00 91.69 420 VAL A C 1
ATOM 3388 O O . VAL A 1 420 ? -4.899 -9.551 2.044 1.00 91.69 420 VAL A O 1
ATOM 3391 N N . ALA A 1 421 ? -3.491 -10.934 3.118 1.00 92.31 421 ALA A N 1
ATOM 3392 C CA . ALA A 1 421 ? -4.130 -10.858 4.425 1.00 92.31 421 ALA A CA 1
ATOM 3393 C C . ALA A 1 421 ? -3.535 -9.786 5.352 1.00 92.31 421 ALA A C 1
ATOM 3395 O O . ALA A 1 421 ? -4.012 -9.650 6.473 1.00 92.31 421 ALA A O 1
ATOM 3396 N N . GLN A 1 422 ? -2.534 -9.013 4.918 1.00 92.19 422 GLN A N 1
ATOM 3397 C CA . GLN A 1 422 ? -1.788 -8.088 5.787 1.00 92.19 422 GLN A CA 1
ATOM 3398 C C . GLN A 1 422 ? -2.658 -7.033 6.494 1.00 92.19 422 GLN A C 1
ATOM 3400 O O . GLN A 1 422 ? -2.298 -6.570 7.572 1.00 92.19 422 GLN A O 1
ATOM 3405 N N . LEU A 1 423 ? -3.818 -6.686 5.925 1.00 91.44 423 LEU A N 1
ATOM 3406 C CA . LEU A 1 423 ? -4.789 -5.748 6.508 1.00 91.44 423 LEU A CA 1
ATOM 3407 C C . LEU A 1 423 ? -5.925 -6.444 7.282 1.00 91.44 423 LEU A C 1
ATOM 3409 O O . LEU A 1 423 ? -6.846 -5.793 7.766 1.00 91.44 423 LEU A O 1
ATOM 3413 N N . MET A 1 424 ? -5.919 -7.775 7.360 1.00 89.69 424 MET A N 1
ATOM 3414 C CA . MET A 1 424 ? -6.973 -8.547 8.009 1.00 89.69 424 MET A CA 1
ATOM 3415 C C . MET A 1 424 ? -6.680 -8.770 9.490 1.00 89.69 424 MET A C 1
ATOM 3417 O O . MET A 1 424 ? -5.552 -9.024 9.896 1.00 89.69 424 MET A O 1
ATOM 3421 N N . ILE A 1 425 ? -7.752 -8.771 10.276 1.00 88.94 425 ILE A N 1
ATOM 3422 C CA . ILE A 1 425 ? -7.726 -8.950 11.729 1.00 88.94 425 ILE A CA 1
ATOM 3423 C C . ILE A 1 425 ? -8.325 -10.325 12.038 1.00 88.94 425 ILE A C 1
ATOM 3425 O O . ILE A 1 425 ? -9.517 -10.454 12.339 1.00 88.94 425 ILE A O 1
ATOM 3429 N N . LEU A 1 426 ? -7.532 -11.380 11.850 1.00 89.06 426 LEU A N 1
ATOM 3430 C CA . LEU A 1 426 ? -7.921 -12.768 12.129 1.00 89.06 426 LEU A CA 1
ATOM 3431 C C . LEU A 1 426 ? -7.257 -13.255 13.419 1.00 89.06 426 LEU A C 1
ATOM 3433 O O . LEU A 1 426 ? -6.182 -12.799 13.781 1.00 89.06 426 LEU A O 1
ATOM 3437 N N . SER A 1 427 ? -7.906 -14.183 14.109 1.00 88.44 427 SER A N 1
ATOM 3438 C CA . SER A 1 427 ? -7.340 -14.872 15.268 1.00 88.44 427 SER A CA 1
ATOM 3439 C C . SER A 1 427 ? -6.454 -16.047 14.849 1.00 88.44 427 SER A C 1
ATOM 3441 O O . SER A 1 427 ? -6.612 -16.611 13.766 1.00 88.44 427 SER A O 1
ATOM 3443 N N . GLU A 1 428 ? -5.577 -16.474 15.754 1.00 91.00 428 GLU A N 1
ATOM 3444 C CA . GLU A 1 428 ? -4.746 -17.675 15.612 1.00 91.00 428 GLU A CA 1
ATOM 3445 C C . GLU A 1 428 ? -5.568 -18.922 15.236 1.00 91.00 428 GLU A C 1
ATOM 3447 O O . GLU A 1 428 ? -5.222 -19.654 14.311 1.00 91.00 428 GLU A O 1
ATOM 3452 N N . ASN A 1 429 ? -6.728 -19.112 15.872 1.00 91.69 429 ASN A N 1
ATOM 3453 C CA . ASN A 1 429 ? -7.632 -20.226 15.574 1.00 91.69 429 ASN A CA 1
ATOM 3454 C C . ASN A 1 429 ? -8.174 -20.178 14.139 1.00 91.69 429 ASN A C 1
ATOM 3456 O O . ASN A 1 429 ? -8.292 -21.214 13.484 1.00 91.69 429 ASN A O 1
ATOM 3460 N N . GLU A 1 430 ? -8.492 -18.987 13.629 1.00 93.00 430 GLU A N 1
ATOM 3461 C CA . GLU A 1 430 ? -8.947 -18.827 12.245 1.00 93.00 430 GLU A CA 1
ATOM 3462 C C . GLU A 1 430 ? -7.827 -19.140 11.247 1.00 93.00 430 GLU A C 1
ATOM 3464 O O . GLU A 1 430 ? -8.089 -19.792 10.235 1.00 93.00 430 GLU A O 1
ATOM 3469 N N . TRP A 1 431 ? -6.584 -18.749 11.540 1.00 94.00 431 TRP A N 1
ATOM 3470 C CA . TRP A 1 431 ? -5.419 -19.098 10.721 1.00 94.00 431 TRP A CA 1
ATOM 3471 C C . TRP A 1 431 ? -5.126 -20.598 10.724 1.00 94.00 431 TRP A C 1
ATOM 3473 O O . TRP A 1 431 ? -4.976 -21.195 9.655 1.00 94.00 431 TRP A O 1
ATOM 3483 N N . ASN A 1 432 ? -5.144 -21.226 11.899 1.00 93.00 432 ASN A N 1
ATOM 3484 C CA . ASN A 1 432 ? -4.981 -22.673 12.043 1.00 93.00 432 ASN A CA 1
ATOM 3485 C C . ASN A 1 432 ? -6.062 -23.439 11.265 1.00 93.00 432 ASN A C 1
ATOM 3487 O O . ASN A 1 432 ? -5.775 -24.411 10.557 1.00 93.00 432 ASN A O 1
ATOM 3491 N N . PHE A 1 433 ? -7.310 -22.965 11.317 1.00 94.69 433 PHE A N 1
ATOM 3492 C CA . PHE A 1 433 ? -8.400 -23.539 10.534 1.00 94.69 433 PHE A CA 1
ATOM 3493 C C . PHE A 1 433 ? -8.183 -23.372 9.021 1.00 94.69 433 PHE A C 1
ATOM 3495 O O . PHE A 1 433 ? -8.358 -24.327 8.263 1.00 94.69 433 PHE A O 1
ATOM 3502 N N . LEU A 1 434 ? -7.761 -22.185 8.569 1.00 96.19 434 LEU A N 1
ATOM 3503 C CA . LEU A 1 434 ? -7.482 -21.905 7.156 1.00 96.19 434 LEU A CA 1
ATOM 3504 C C . LEU A 1 434 ? -6.379 -22.802 6.582 1.00 96.19 434 LEU A C 1
ATOM 3506 O O . LEU A 1 434 ? -6.509 -23.263 5.449 1.00 96.19 434 LEU A O 1
ATOM 3510 N N . PHE A 1 435 ? -5.329 -23.081 7.358 1.00 95.88 435 PHE A N 1
ATOM 3511 C CA . PHE A 1 435 ? -4.181 -23.881 6.917 1.00 95.88 435 PHE A CA 1
ATOM 3512 C C . PHE A 1 435 ? -4.306 -25.379 7.206 1.00 95.88 435 PHE A C 1
ATOM 3514 O O . PHE A 1 435 ? -3.466 -26.164 6.766 1.00 95.88 435 PHE A O 1
ATOM 3521 N N . THR A 1 436 ? -5.389 -25.821 7.847 1.00 95.25 436 THR A N 1
ATOM 3522 C CA . THR A 1 436 ? -5.654 -27.249 8.081 1.00 95.25 436 THR A CA 1
ATOM 3523 C C . THR A 1 436 ? -5.536 -28.111 6.805 1.00 95.25 436 THR A C 1
ATOM 3525 O O . THR A 1 436 ? -4.925 -29.181 6.881 1.00 95.25 436 THR A O 1
ATOM 3528 N N . PRO A 1 437 ? -6.046 -27.702 5.620 1.00 96.00 437 PRO A N 1
ATOM 3529 C CA . PRO A 1 437 ? -5.866 -28.465 4.380 1.00 96.00 437 PRO A CA 1
ATOM 3530 C C . PRO A 1 437 ? -4.400 -28.601 3.946 1.00 96.00 437 PRO A C 1
ATOM 3532 O O . PRO A 1 437 ? -4.018 -29.647 3.423 1.00 96.00 437 PRO A O 1
ATOM 3535 N N . VAL A 1 438 ? -3.579 -27.575 4.195 1.00 95.50 438 VAL A N 1
ATOM 3536 C CA . VAL A 1 438 ? -2.140 -27.571 3.886 1.00 95.50 438 VAL A CA 1
ATOM 3537 C C . VAL A 1 438 ? -1.428 -28.595 4.764 1.00 95.50 438 VAL A C 1
ATOM 3539 O O . VAL A 1 438 ? -0.744 -29.476 4.253 1.00 95.50 438 VAL A O 1
ATOM 3542 N N . ILE A 1 439 ? -1.673 -28.551 6.077 1.00 94.94 439 ILE A N 1
ATOM 3543 C CA . ILE A 1 439 ? -1.078 -29.488 7.040 1.00 94.94 439 ILE A CA 1
ATOM 3544 C C . ILE A 1 439 ? -1.484 -30.934 6.743 1.00 94.94 439 ILE A C 1
ATOM 3546 O O . ILE A 1 439 ? -0.655 -31.840 6.824 1.00 94.94 439 ILE A O 1
ATOM 3550 N N . LYS A 1 440 ? -2.743 -31.171 6.353 1.00 94.19 440 LYS A N 1
ATOM 3551 C CA . LYS A 1 440 ? -3.202 -32.503 5.929 1.00 94.19 440 LYS A CA 1
ATOM 3552 C C . LYS A 1 440 ? -2.428 -33.016 4.714 1.00 94.19 440 LYS A C 1
ATOM 3554 O O . LYS A 1 440 ? -2.038 -34.180 4.714 1.00 94.19 440 LYS A O 1
ATOM 3559 N N . LEU A 1 441 ? -2.193 -32.164 3.714 1.00 93.25 441 LEU A N 1
ATOM 3560 C CA . LEU A 1 441 ? -1.429 -32.541 2.526 1.00 93.25 441 LEU A CA 1
ATOM 3561 C C . LEU A 1 441 ? 0.037 -32.832 2.865 1.00 93.25 441 LEU A C 1
ATOM 3563 O O . LEU A 1 441 ? 0.572 -33.832 2.403 1.00 93.25 441 LEU A O 1
ATOM 3567 N N . VAL A 1 442 ? 0.666 -32.006 3.705 1.00 93.75 442 VAL A N 1
ATOM 3568 C CA . VAL A 1 442 ? 2.048 -32.228 4.161 1.00 93.75 442 VAL A CA 1
ATOM 3569 C C . VAL A 1 442 ? 2.170 -33.578 4.859 1.00 93.75 442 VAL A C 1
ATOM 3571 O O . VAL A 1 442 ? 3.020 -34.379 4.487 1.00 93.75 442 VAL A O 1
ATOM 3574 N N . LYS A 1 443 ? 1.279 -33.875 5.815 1.00 93.81 443 LYS A N 1
ATOM 3575 C CA . LYS A 1 443 ? 1.267 -35.176 6.501 1.00 93.81 443 LYS A CA 1
ATOM 3576 C C . LYS A 1 443 ? 1.132 -36.334 5.513 1.00 93.81 443 LYS A C 1
ATOM 3578 O O . LYS A 1 443 ? 1.853 -37.315 5.641 1.00 93.81 443 LYS A O 1
ATOM 3583 N N . GLN A 1 444 ? 0.258 -36.201 4.513 1.00 92.12 444 GLN A N 1
ATOM 3584 C CA . GLN A 1 444 ? 0.075 -37.216 3.476 1.00 92.12 444 GLN A CA 1
ATOM 3585 C C . GLN A 1 444 ? 1.342 -37.428 2.634 1.00 92.12 444 GLN A C 1
ATOM 3587 O O . GLN A 1 444 ? 1.719 -38.572 2.402 1.00 92.12 444 GLN A O 1
ATOM 3592 N N . ILE A 1 445 ? 2.003 -36.353 2.197 1.00 90.81 445 ILE A N 1
ATOM 3593 C CA . ILE A 1 445 ? 3.239 -36.424 1.398 1.00 90.81 445 ILE A CA 1
ATOM 3594 C C . ILE A 1 445 ? 4.380 -37.046 2.209 1.00 90.81 445 ILE A C 1
ATOM 3596 O O . ILE A 1 445 ? 5.134 -37.858 1.683 1.00 90.81 445 ILE A O 1
ATOM 3600 N N . CYS A 1 446 ? 4.482 -36.708 3.494 1.00 90.00 446 CYS A N 1
ATOM 3601 C CA . CYS A 1 446 ? 5.508 -37.244 4.386 1.00 90.00 446 CYS A CA 1
ATOM 3602 C C . CYS A 1 446 ? 5.201 -38.664 4.903 1.00 90.00 446 CYS A C 1
ATOM 3604 O O . CYS A 1 446 ? 5.988 -39.196 5.679 1.00 90.00 446 CYS A O 1
ATOM 3606 N N . GLY A 1 447 ? 4.057 -39.265 4.549 1.00 91.00 447 GLY A N 1
ATOM 3607 C CA . GLY A 1 447 ? 3.643 -40.573 5.076 1.00 91.00 447 GLY A CA 1
ATOM 3608 C C . GLY A 1 447 ? 3.328 -40.576 6.580 1.00 91.00 447 GLY A C 1
ATOM 3609 O O . GLY A 1 447 ? 3.365 -41.623 7.221 1.00 91.00 447 GLY A O 1
ATOM 3610 N N . LEU A 1 448 ? 3.026 -39.412 7.161 1.00 92.38 448 LEU A N 1
ATOM 3611 C CA . LEU A 1 448 ? 2.774 -39.251 8.592 1.00 92.38 448 LEU A CA 1
ATOM 3612 C C . LEU A 1 448 ? 1.310 -39.563 8.943 1.00 92.38 448 LEU A C 1
ATOM 3614 O O . LEU A 1 448 ? 0.395 -39.212 8.186 1.00 92.38 448 LEU A O 1
ATOM 3618 N N . PRO A 1 449 ? 1.039 -40.148 10.127 1.00 93.38 449 PRO A N 1
ATOM 3619 C CA . PRO A 1 449 ? -0.327 -40.384 10.573 1.00 93.38 449 PRO A CA 1
ATOM 3620 C C . PRO A 1 449 ? -1.074 -39.059 10.765 1.00 93.38 449 PRO A C 1
ATOM 3622 O O . PRO A 1 449 ? -0.500 -38.024 11.110 1.00 93.38 449 PRO A O 1
ATOM 3625 N N . ARG A 1 450 ? -2.403 -39.078 10.603 1.00 89.44 450 ARG A N 1
ATOM 3626 C CA . ARG A 1 450 ? -3.236 -37.870 10.778 1.00 89.44 450 ARG A CA 1
ATOM 3627 C C . ARG A 1 450 ? -3.080 -37.248 12.174 1.00 89.44 450 ARG A C 1
ATOM 3629 O O . ARG A 1 450 ? -3.097 -36.020 12.286 1.00 89.44 450 ARG A O 1
ATOM 3636 N N . SER A 1 451 ? -2.878 -38.085 13.194 1.00 92.06 451 SER A N 1
ATOM 3637 C CA . SER A 1 451 ? -2.644 -37.713 14.596 1.00 92.06 451 SER A CA 1
ATOM 3638 C C . SER A 1 451 ? -1.257 -37.126 14.875 1.00 92.06 451 SER A C 1
ATOM 3640 O O . SER A 1 451 ? -1.037 -36.643 15.981 1.00 92.06 451 SER A O 1
ATOM 3642 N N . TYR A 1 452 ? -0.334 -37.130 13.905 1.00 93.06 452 TYR A N 1
ATOM 3643 C CA . TYR A 1 452 ? 1.018 -36.609 14.107 1.00 93.06 452 TYR A CA 1
ATOM 3644 C C . TYR A 1 452 ? 0.988 -35.145 14.596 1.00 93.06 452 TYR A C 1
ATOM 3646 O O . TYR A 1 452 ? 0.221 -34.348 14.035 1.00 93.06 452 TYR A O 1
ATOM 3654 N N . PRO A 1 453 ? 1.785 -34.754 15.606 1.00 92.50 453 PRO A N 1
ATOM 3655 C CA . PRO A 1 453 ? 1.743 -33.403 16.160 1.00 92.50 453 PRO A CA 1
ATOM 3656 C C . PRO A 1 453 ? 2.022 -32.322 15.107 1.00 92.50 453 PRO A C 1
ATOM 3658 O O . PRO A 1 453 ? 3.050 -32.343 14.436 1.00 92.50 453 PRO A O 1
ATOM 3661 N N . THR A 1 454 ? 1.127 -31.337 14.973 1.00 91.56 454 THR A N 1
ATOM 3662 C CA . THR A 1 454 ? 1.329 -30.214 14.035 1.00 91.56 454 THR A CA 1
ATOM 3663 C C . THR A 1 454 ? 2.541 -29.363 14.422 1.00 91.56 454 THR A C 1
ATOM 3665 O O . THR A 1 454 ? 3.248 -28.886 13.545 1.00 91.56 454 THR A O 1
ATOM 3668 N N . LEU A 1 455 ? 2.840 -29.239 15.720 1.00 90.56 455 LEU A N 1
ATOM 3669 C CA . LEU A 1 455 ? 4.017 -28.512 16.210 1.00 90.56 455 LEU A CA 1
ATOM 3670 C C . LEU A 1 455 ? 5.334 -29.082 15.665 1.00 90.56 455 LEU A C 1
ATOM 3672 O O . LEU A 1 455 ? 6.233 -28.321 15.329 1.00 90.56 455 LEU A O 1
ATOM 3676 N N . ALA A 1 456 ? 5.430 -30.406 15.504 1.00 90.75 456 ALA A N 1
ATOM 3677 C CA . ALA A 1 456 ? 6.615 -31.036 14.929 1.00 90.75 456 ALA A CA 1
ATOM 3678 C C . ALA A 1 456 ? 6.802 -30.673 13.444 1.00 90.75 456 ALA A C 1
ATOM 3680 O O . ALA A 1 456 ? 7.928 -30.585 12.974 1.00 90.75 456 ALA A O 1
ATOM 3681 N N . ILE A 1 457 ? 5.718 -30.391 12.715 1.00 92.56 457 ILE A N 1
ATOM 3682 C CA . ILE A 1 457 ? 5.784 -29.938 11.316 1.00 92.56 457 ILE A CA 1
ATOM 3683 C C . ILE A 1 457 ? 6.372 -28.523 11.219 1.00 92.56 457 ILE A C 1
ATOM 3685 O O . ILE A 1 457 ? 7.073 -28.208 10.260 1.00 92.56 457 ILE A O 1
ATOM 3689 N N . TYR A 1 458 ? 6.106 -27.682 12.217 1.00 92.94 458 TYR A N 1
ATOM 3690 C CA . TYR A 1 458 ? 6.628 -26.316 12.262 1.00 92.94 458 TYR A CA 1
ATOM 3691 C C . TYR A 1 458 ? 8.060 -26.218 12.782 1.00 92.94 458 TYR A C 1
ATOM 3693 O O . TYR A 1 458 ? 8.710 -25.187 12.645 1.00 92.94 458 TYR A O 1
ATOM 3701 N N . HIS A 1 459 ? 8.563 -27.283 13.396 1.00 91.94 459 HIS A N 1
ATOM 3702 C CA . HIS A 1 459 ? 9.864 -27.264 14.034 1.00 91.94 459 HIS A CA 1
ATOM 3703 C C . HIS A 1 459 ? 11.000 -27.206 13.003 1.00 91.94 459 HIS A C 1
ATOM 3705 O O . HIS A 1 459 ? 11.040 -28.009 12.063 1.00 91.94 459 HIS A O 1
ATOM 3711 N N . GLN A 1 460 ? 11.953 -26.295 13.227 1.00 88.81 460 GLN A N 1
ATOM 3712 C CA . GLN A 1 460 ? 13.070 -26.019 12.313 1.00 88.81 460 GLN A CA 1
ATOM 3713 C C . GLN A 1 460 ? 13.946 -27.245 12.018 1.00 88.81 460 GLN A C 1
ATOM 3715 O O . GLN A 1 460 ? 14.440 -27.406 10.914 1.00 88.81 460 GLN A O 1
ATOM 3720 N N . TYR A 1 461 ? 14.092 -28.156 12.985 1.00 87.50 461 TYR A N 1
ATOM 3721 C CA . TYR A 1 461 ? 14.928 -29.353 12.833 1.00 87.50 461 TYR A CA 1
ATOM 3722 C C . TYR A 1 461 ? 14.170 -30.583 12.303 1.00 87.50 461 TYR A C 1
ATOM 3724 O O . TYR A 1 461 ? 14.711 -31.684 12.334 1.00 87.50 461 TYR A O 1
ATOM 3732 N N . ILE A 1 462 ? 12.905 -30.437 11.889 1.00 88.00 462 ILE A N 1
ATOM 3733 C CA . ILE A 1 462 ? 12.080 -31.559 11.406 1.00 88.00 462 ILE A CA 1
ATOM 3734 C C . ILE A 1 462 ? 11.612 -31.312 9.971 1.00 88.00 462 ILE A C 1
ATOM 3736 O O . ILE A 1 462 ? 12.075 -31.976 9.049 1.00 88.00 462 ILE A O 1
ATOM 3740 N N . LEU A 1 463 ? 10.671 -30.385 9.779 1.00 86.75 463 LEU A N 1
ATOM 3741 C CA . LEU A 1 463 ? 10.090 -30.071 8.466 1.00 86.75 463 LEU A CA 1
ATOM 3742 C C . LEU A 1 463 ? 10.196 -28.588 8.108 1.00 86.75 463 LEU A C 1
ATOM 3744 O O . LEU A 1 463 ? 10.031 -28.255 6.937 1.00 86.75 463 LEU A O 1
ATOM 3748 N N . GLU A 1 464 ? 10.452 -27.723 9.097 1.00 91.12 464 GLU A N 1
ATOM 3749 C CA . GLU A 1 464 ? 10.661 -26.283 8.917 1.00 91.12 464 GLU A CA 1
ATOM 3750 C C . GLU A 1 464 ? 9.529 -25.596 8.138 1.00 91.12 464 GLU A C 1
ATOM 3752 O O . GLU A 1 464 ? 9.754 -24.687 7.346 1.00 91.12 464 GLU A O 1
ATOM 3757 N N . ILE A 1 465 ? 8.274 -26.015 8.322 1.00 93.38 465 ILE A N 1
ATOM 3758 C CA . ILE A 1 465 ? 7.156 -25.272 7.733 1.00 93.38 465 ILE A CA 1
ATOM 3759 C C . ILE A 1 465 ? 6.857 -24.065 8.611 1.00 93.38 465 ILE A C 1
ATOM 3761 O O . ILE A 1 465 ? 6.566 -24.197 9.794 1.00 93.38 465 ILE A O 1
ATOM 3765 N N . ASN A 1 466 ? 6.854 -22.875 8.026 1.00 93.56 466 ASN A N 1
ATOM 3766 C CA . ASN A 1 466 ? 6.546 -21.668 8.771 1.00 93.56 466 ASN A CA 1
ATOM 3767 C C . ASN A 1 466 ? 5.091 -21.692 9.256 1.00 93.56 466 ASN A C 1
ATOM 3769 O O . ASN A 1 466 ? 4.159 -21.931 8.484 1.00 93.56 466 ASN A O 1
ATOM 3773 N N . ASN A 1 467 ? 4.882 -21.390 10.536 1.00 93.56 467 ASN A N 1
ATOM 3774 C CA . ASN A 1 467 ? 3.541 -21.205 11.070 1.00 93.56 467 ASN A CA 1
ATOM 3775 C C . ASN A 1 467 ? 2.914 -19.935 10.452 1.00 93.56 467 ASN A C 1
ATOM 3777 O O . ASN A 1 467 ? 3.452 -18.839 10.624 1.00 93.56 467 ASN A O 1
ATOM 3781 N N . PRO A 1 468 ? 1.777 -20.038 9.741 1.00 93.38 468 PRO A N 1
ATOM 3782 C CA . PRO A 1 468 ? 1.162 -18.898 9.063 1.00 93.38 468 PRO A CA 1
ATOM 3783 C C . PRO A 1 468 ? 0.716 -17.784 10.020 1.00 93.38 468 PRO A C 1
ATOM 3785 O O . PRO A 1 468 ? 0.729 -16.620 9.623 1.00 93.38 468 PRO A O 1
ATOM 3788 N N . TRP A 1 469 ? 0.337 -18.122 11.260 1.00 94.12 469 TRP A N 1
ATOM 3789 C CA . TRP A 1 469 ? -0.013 -17.135 12.284 1.00 94.12 469 TRP A CA 1
ATOM 3790 C C . TRP A 1 469 ? 1.206 -16.301 12.690 1.00 94.12 469 TRP A C 1
ATOM 3792 O O . TRP A 1 469 ? 1.157 -15.074 12.681 1.00 94.12 469 TRP A O 1
ATOM 3802 N N . ASP A 1 470 ? 2.332 -16.958 12.947 1.00 93.75 470 ASP A N 1
ATOM 3803 C CA . ASP A 1 470 ? 3.554 -16.268 13.360 1.00 93.75 470 ASP A CA 1
ATOM 3804 C C . ASP A 1 470 ? 4.064 -15.350 12.238 1.00 93.75 470 ASP A C 1
ATOM 3806 O O . ASP A 1 470 ? 4.461 -14.213 12.486 1.00 93.75 470 ASP A O 1
ATOM 3810 N N . GLN A 1 471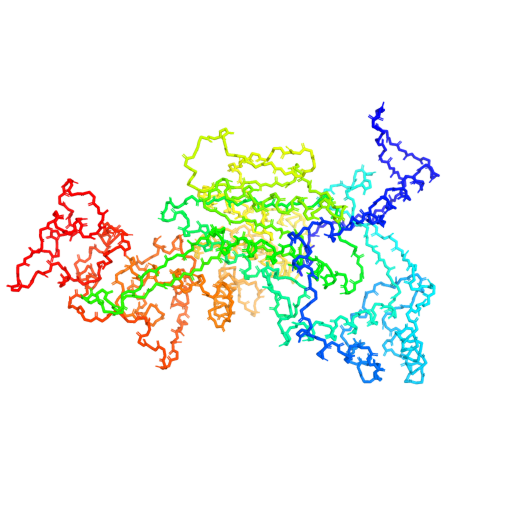 ? 3.952 -15.793 10.980 1.00 95.06 471 GLN A N 1
ATOM 3811 C CA . GLN A 1 471 ? 4.345 -15.005 9.808 1.00 95.06 471 GLN A CA 1
ATOM 3812 C C . GLN A 1 471 ? 3.468 -13.765 9.592 1.00 95.06 471 GLN A C 1
ATOM 3814 O O . GLN A 1 471 ? 3.989 -12.696 9.265 1.00 95.06 471 GLN A O 1
ATOM 3819 N N . ILE A 1 472 ? 2.145 -13.866 9.781 1.00 94.94 472 ILE A N 1
ATOM 3820 C CA . ILE A 1 472 ? 1.274 -12.687 9.672 1.00 94.94 472 ILE A CA 1
ATOM 3821 C C . ILE A 1 472 ? 1.504 -11.718 10.835 1.00 94.94 472 ILE A C 1
ATOM 3823 O O . ILE A 1 472 ? 1.557 -10.512 10.593 1.00 94.94 472 ILE A O 1
ATOM 3827 N N . CYS A 1 473 ? 1.703 -12.219 12.060 1.00 94.69 473 CYS A N 1
ATOM 3828 C CA . CYS A 1 473 ? 2.009 -11.390 13.224 1.00 94.69 473 CYS A CA 1
ATOM 3829 C C . CYS A 1 473 ? 3.327 -10.643 13.040 1.00 94.69 473 CYS A C 1
ATOM 3831 O O . CYS A 1 473 ? 3.355 -9.425 13.211 1.00 94.69 473 CYS A O 1
ATOM 3833 N N . ALA A 1 474 ? 4.387 -11.344 12.625 1.00 95.12 474 ALA A N 1
ATOM 3834 C CA . ALA A 1 474 ? 5.674 -10.733 12.318 1.00 95.12 474 ALA A CA 1
ATOM 3835 C C . ALA A 1 474 ? 5.515 -9.636 11.257 1.00 95.12 474 ALA A C 1
ATOM 3837 O O . ALA A 1 474 ? 5.892 -8.493 11.495 1.00 95.12 474 ALA A O 1
ATOM 3838 N N . ASN A 1 475 ? 4.855 -9.933 10.132 1.00 94.56 475 ASN A N 1
ATOM 3839 C CA . ASN A 1 475 ? 4.631 -8.947 9.074 1.00 94.56 475 ASN A CA 1
ATOM 3840 C C . ASN A 1 475 ? 3.842 -7.717 9.565 1.00 94.56 475 ASN A C 1
ATOM 3842 O O . ASN A 1 475 ? 4.238 -6.583 9.296 1.00 94.56 475 ASN A O 1
ATOM 3846 N N . GLN A 1 476 ? 2.738 -7.914 10.291 1.00 94.81 476 GLN A N 1
ATOM 3847 C CA . GLN A 1 476 ? 1.899 -6.815 10.781 1.00 94.81 476 GLN A CA 1
ATOM 3848 C C . GLN A 1 476 ? 2.613 -5.948 11.819 1.00 94.81 476 GLN A C 1
ATOM 3850 O O . GLN A 1 476 ? 2.545 -4.722 11.725 1.00 94.81 476 GLN A O 1
ATOM 3855 N N . ILE A 1 477 ? 3.320 -6.560 12.773 1.00 95.00 477 ILE A N 1
ATOM 3856 C CA . ILE A 1 477 ? 4.075 -5.842 13.804 1.00 95.00 477 ILE A CA 1
ATOM 3857 C C . ILE A 1 477 ? 5.252 -5.100 13.174 1.00 95.00 477 ILE A C 1
ATOM 3859 O O . ILE A 1 477 ? 5.411 -3.911 13.428 1.00 95.00 477 ILE A O 1
ATOM 3863 N N . THR A 1 478 ? 6.038 -5.742 12.306 1.00 94.81 478 THR A N 1
ATOM 3864 C CA . THR A 1 478 ? 7.172 -5.090 11.635 1.00 94.81 478 THR A CA 1
ATOM 3865 C C . THR A 1 478 ? 6.717 -3.891 10.809 1.00 94.81 478 THR A C 1
ATOM 3867 O O . THR A 1 478 ? 7.294 -2.813 10.934 1.00 94.81 478 THR A O 1
ATOM 3870 N N . VAL A 1 479 ? 5.654 -4.036 10.007 1.00 94.12 479 VAL A N 1
ATOM 3871 C CA . VAL A 1 479 ? 5.101 -2.918 9.227 1.00 94.12 479 VAL A CA 1
ATOM 3872 C C . VAL A 1 479 ? 4.573 -1.819 10.147 1.00 94.12 479 VAL A C 1
ATOM 3874 O O . VAL A 1 479 ? 4.813 -0.644 9.888 1.00 94.12 479 VAL A O 1
ATOM 3877 N N . PHE A 1 480 ? 3.884 -2.173 11.232 1.00 95.31 480 PHE A N 1
ATOM 3878 C CA . PHE A 1 480 ? 3.387 -1.203 12.204 1.00 95.31 480 PHE A CA 1
ATOM 3879 C C . PHE A 1 480 ? 4.519 -0.398 12.844 1.00 95.31 480 PHE A C 1
ATOM 3881 O O . PHE A 1 480 ? 4.480 0.828 12.793 1.00 95.31 480 PHE A O 1
ATOM 3888 N N . LEU A 1 481 ? 5.544 -1.075 13.370 1.00 93.94 481 LEU A N 1
ATOM 3889 C CA . LEU A 1 481 ? 6.712 -0.455 13.997 1.00 93.94 481 LEU A CA 1
ATOM 3890 C C . LEU A 1 481 ? 7.494 0.419 13.013 1.00 93.94 481 LEU A C 1
ATOM 3892 O O . LEU A 1 481 ? 7.904 1.525 13.357 1.00 93.94 481 LEU A O 1
ATOM 3896 N N . TYR A 1 482 ? 7.662 -0.040 11.773 1.00 93.25 482 TYR A N 1
ATOM 3897 C CA . TYR A 1 482 ? 8.274 0.763 10.718 1.00 93.25 482 TYR A CA 1
ATOM 3898 C C . TYR A 1 482 ? 7.473 2.045 10.449 1.00 93.25 482 TYR A C 1
ATOM 3900 O O . TYR A 1 482 ? 8.044 3.132 10.369 1.00 93.25 482 TYR A O 1
ATOM 3908 N N . LEU A 1 483 ? 6.144 1.941 10.339 1.00 93.44 483 LEU A N 1
ATOM 3909 C CA . LEU A 1 483 ? 5.298 3.081 9.998 1.00 93.44 483 LEU A CA 1
ATOM 3910 C C . LEU A 1 483 ? 5.182 4.095 11.137 1.00 93.44 483 LEU A C 1
ATOM 3912 O O . LEU A 1 483 ? 5.283 5.285 10.852 1.00 93.44 483 LEU A O 1
ATOM 3916 N N . ILE A 1 484 ? 5.025 3.673 12.397 1.00 92.06 484 ILE A N 1
ATOM 3917 C CA . ILE A 1 484 ? 4.935 4.615 13.531 1.00 92.06 484 ILE A CA 1
ATOM 3918 C C . ILE A 1 484 ? 6.217 5.435 13.714 1.00 92.06 484 ILE A C 1
ATOM 3920 O O . ILE A 1 484 ? 6.139 6.596 14.099 1.00 92.06 484 ILE A O 1
ATOM 3924 N N . ASN A 1 485 ? 7.372 4.861 13.368 1.00 90.19 485 ASN A N 1
ATOM 3925 C CA . ASN A 1 485 ? 8.671 5.536 13.420 1.00 90.19 485 ASN A CA 1
ATOM 3926 C C . ASN A 1 485 ? 9.004 6.308 12.131 1.00 90.19 485 ASN A C 1
ATOM 3928 O O . ASN A 1 485 ? 10.031 6.978 12.047 1.00 90.19 485 ASN A O 1
ATOM 3932 N N . SER A 1 486 ? 8.150 6.232 11.107 1.00 88.69 486 SER A N 1
ATOM 3933 C CA . SER A 1 486 ? 8.326 6.982 9.864 1.00 88.69 486 SER A CA 1
ATOM 3934 C C . SER A 1 486 ? 7.683 8.369 9.956 1.00 88.69 486 SER A C 1
ATOM 3936 O O . SER A 1 486 ? 6.604 8.528 10.524 1.00 88.69 486 SER A O 1
ATOM 3938 N N . ASN A 1 487 ? 8.270 9.376 9.303 1.00 86.62 487 ASN A N 1
ATOM 3939 C CA . ASN A 1 487 ? 7.622 10.680 9.107 1.00 86.62 487 ASN A CA 1
ATOM 3940 C C . ASN A 1 487 ? 6.710 10.665 7.861 1.00 86.62 487 ASN A C 1
ATOM 3942 O O . ASN A 1 487 ? 6.903 11.425 6.913 1.00 86.62 487 ASN A O 1
ATOM 3946 N N . SER A 1 488 ? 5.766 9.720 7.816 1.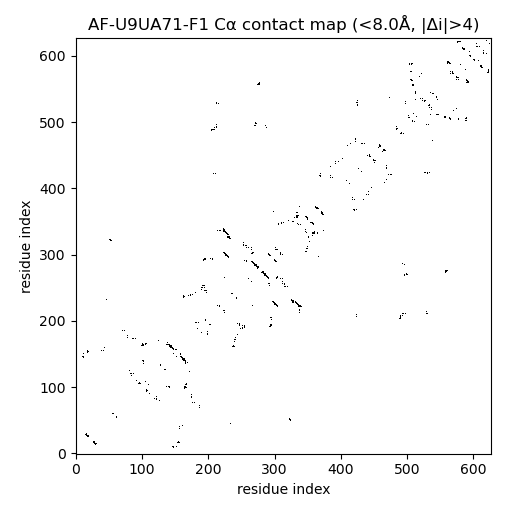00 88.88 488 SER A N 1
ATOM 3947 C CA . SER A 1 488 ? 4.861 9.508 6.678 1.00 88.88 488 SER A CA 1
ATOM 3948 C C . SER A 1 488 ? 3.411 9.881 7.002 1.00 8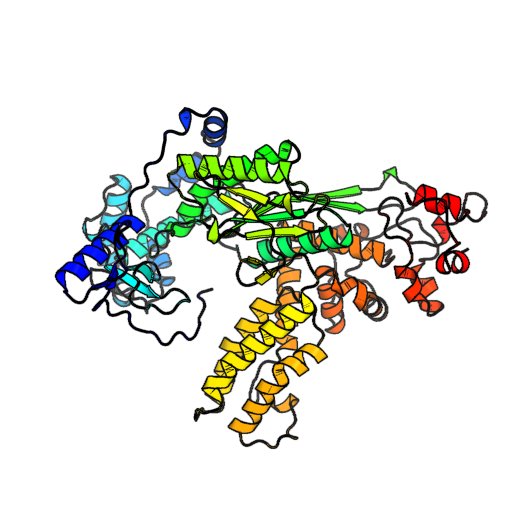8.88 488 SER A C 1
ATOM 3950 O O . SER A 1 488 ? 3.007 9.987 8.161 1.00 88.88 488 SER A O 1
ATOM 3952 N N . LEU A 1 489 ? 2.578 10.026 5.965 1.00 90.44 489 LEU A N 1
ATOM 3953 C CA . LEU A 1 489 ? 1.132 10.231 6.137 1.00 90.44 489 LEU A CA 1
ATOM 3954 C C . LEU A 1 489 ? 0.459 9.037 6.828 1.00 90.44 489 LEU A C 1
ATOM 3956 O O . LEU A 1 489 ? -0.461 9.237 7.615 1.00 90.44 489 LEU A O 1
ATOM 3960 N N . ALA A 1 490 ? 0.951 7.818 6.582 1.00 92.69 490 ALA A N 1
ATOM 3961 C CA . ALA A 1 490 ? 0.472 6.619 7.262 1.00 92.69 490 ALA A CA 1
ATOM 3962 C C . ALA A 1 490 ? 0.824 6.624 8.759 1.00 92.69 490 ALA A C 1
ATOM 3964 O O . ALA A 1 490 ? 0.034 6.156 9.570 1.00 92.69 490 ALA A O 1
ATOM 3965 N N . SER A 1 491 ? 1.965 7.200 9.157 1.00 94.00 491 SER A N 1
ATOM 3966 C CA . SER A 1 491 ? 2.268 7.402 10.582 1.00 94.00 491 SER A CA 1
ATOM 3967 C C . SER A 1 491 ? 1.218 8.299 11.239 1.00 94.00 491 SER A C 1
ATOM 3969 O O . SER A 1 491 ? 0.607 7.930 12.239 1.00 94.00 491 SER A O 1
ATOM 3971 N N . ARG A 1 492 ? 0.904 9.441 10.612 1.00 94.25 492 ARG A N 1
ATOM 3972 C CA . ARG A 1 492 ? -0.132 10.364 11.105 1.00 94.25 492 ARG A CA 1
ATOM 3973 C C . ARG A 1 492 ? -1.512 9.706 11.186 1.00 94.25 492 ARG A C 1
ATOM 3975 O O . ARG A 1 492 ? -2.211 9.923 12.176 1.00 94.25 492 ARG A O 1
ATOM 3982 N N . SER A 1 493 ? -1.902 8.899 10.191 1.00 95.94 493 SER A N 1
ATOM 3983 C CA . SER A 1 493 ? -3.174 8.163 10.235 1.00 95.94 493 SER A CA 1
ATOM 3984 C C . SER A 1 493 ? -3.176 7.158 11.381 1.00 95.94 493 SER A C 1
ATOM 3986 O O . SER A 1 493 ? -4.112 7.170 12.177 1.00 95.94 493 SER A O 1
ATOM 3988 N N . ILE A 1 494 ? -2.104 6.377 11.548 1.00 95.62 494 ILE A N 1
ATOM 3989 C CA . ILE A 1 494 ? -1.950 5.433 12.660 1.00 95.62 494 ILE A CA 1
ATOM 3990 C C . ILE A 1 494 ? -2.088 6.146 14.008 1.00 95.62 494 ILE A C 1
ATOM 3992 O O . ILE A 1 494 ? -2.862 5.677 14.840 1.00 95.62 494 ILE A O 1
ATOM 3996 N N . MET A 1 495 ? -1.416 7.284 14.217 1.00 94.25 495 MET A N 1
ATOM 3997 C CA . MET A 1 495 ? -1.496 8.029 15.481 1.00 94.25 495 MET A CA 1
ATOM 3998 C C . MET A 1 495 ? -2.920 8.515 15.775 1.00 94.25 495 MET A C 1
ATOM 4000 O O . MET A 1 495 ? -3.401 8.362 16.898 1.00 94.25 495 MET A O 1
ATOM 4004 N N . ILE A 1 496 ? -3.639 9.025 14.768 1.00 94.44 496 ILE A N 1
ATOM 4005 C CA . ILE A 1 496 ? -5.058 9.403 14.897 1.00 94.44 496 ILE A CA 1
ATOM 4006 C C . ILE A 1 496 ? -5.919 8.183 15.264 1.00 94.44 496 ILE A C 1
ATOM 4008 O O . ILE A 1 496 ? -6.777 8.271 16.150 1.00 94.44 496 ILE A O 1
ATOM 4012 N N . ARG A 1 497 ? -5.686 7.027 14.626 1.00 93.81 497 ARG A N 1
ATOM 4013 C CA . ARG A 1 497 ? -6.410 5.776 14.914 1.00 93.81 497 ARG A CA 1
ATOM 4014 C C . ARG A 1 497 ? -6.102 5.247 16.319 1.00 93.81 497 ARG A C 1
ATOM 4016 O O . ARG A 1 497 ? -7.028 4.786 16.985 1.00 93.81 497 ARG A O 1
ATOM 4023 N N . CYS A 1 498 ? -4.858 5.341 16.793 1.00 93.38 498 CYS A N 1
ATOM 4024 C CA . CYS A 1 498 ? -4.471 4.966 18.158 1.00 93.38 498 CYS A CA 1
ATOM 4025 C C . CYS A 1 498 ? -5.139 5.871 19.198 1.00 93.38 498 CYS A C 1
ATOM 4027 O O . CYS A 1 498 ? -5.747 5.361 20.133 1.00 93.38 498 CYS A O 1
ATOM 4029 N N . ARG A 1 499 ? -5.124 7.197 19.003 1.00 91.50 499 ARG A N 1
ATOM 4030 C CA . ARG A 1 499 ? -5.819 8.140 19.899 1.00 91.50 499 ARG A CA 1
ATOM 4031 C C . ARG A 1 499 ? -7.319 7.881 19.953 1.00 91.50 499 ARG A C 1
ATOM 4033 O O . ARG A 1 499 ? -7.914 7.849 21.023 1.00 91.50 499 ARG A O 1
ATOM 4040 N N . THR A 1 500 ? -7.925 7.621 18.797 1.00 89.94 500 THR A N 1
ATOM 4041 C CA . THR A 1 500 ? -9.348 7.268 18.708 1.00 89.94 500 THR A CA 1
ATOM 4042 C C . THR A 1 500 ? -9.652 5.982 19.479 1.00 89.94 500 THR A C 1
ATOM 4044 O O . THR A 1 500 ? -10.635 5.928 20.215 1.00 89.94 500 THR A O 1
ATOM 4047 N N . ALA A 1 501 ? -8.798 4.960 19.358 1.00 89.31 501 ALA A N 1
ATOM 4048 C CA . ALA A 1 501 ? -8.921 3.736 20.144 1.00 89.31 501 ALA A CA 1
ATOM 4049 C C . ALA A 1 501 ? -8.776 4.000 21.649 1.00 89.31 501 ALA A C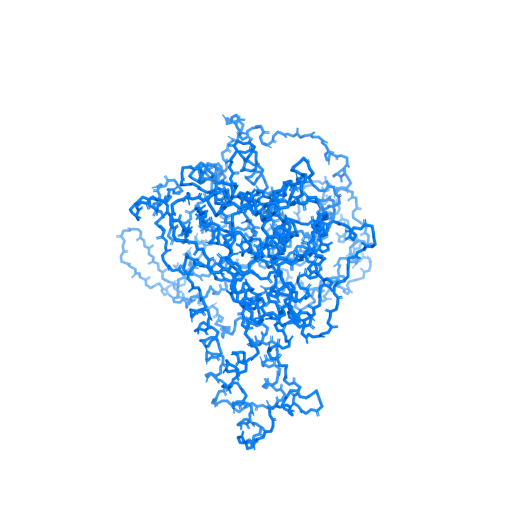 1
ATOM 4051 O O . ALA A 1 501 ? -9.575 3.480 22.425 1.00 89.31 501 ALA A O 1
ATOM 4052 N N . GLN A 1 502 ? -7.809 4.828 22.053 1.00 89.50 502 GLN A N 1
ATOM 4053 C CA . GLN A 1 502 ? -7.562 5.149 23.456 1.00 89.50 502 GLN A CA 1
ATOM 4054 C C . GLN A 1 502 ? -8.785 5.809 24.107 1.00 89.50 502 GLN A C 1
ATOM 4056 O O . GLN A 1 502 ? -9.258 5.343 25.144 1.00 89.50 502 GLN A O 1
ATOM 4061 N N . LEU A 1 503 ? -9.365 6.815 23.440 1.00 87.69 503 LEU A N 1
ATOM 4062 C CA . LEU A 1 503 ? -10.569 7.502 23.916 1.00 87.69 503 LEU A CA 1
ATOM 4063 C C . LEU A 1 503 ? -11.774 6.558 24.010 1.00 87.69 503 LEU A C 1
ATOM 4065 O O . LEU A 1 503 ? -12.490 6.572 25.008 1.00 87.69 503 LEU A O 1
ATOM 4069 N N . ARG A 1 504 ? -11.993 5.692 23.011 1.00 84.38 504 ARG A N 1
ATOM 4070 C CA . ARG A 1 504 ? -13.105 4.719 23.036 1.00 84.38 504 ARG A CA 1
ATOM 4071 C C . ARG A 1 504 ? -12.954 3.654 24.111 1.00 84.38 504 ARG A C 1
ATOM 4073 O O . ARG A 1 504 ? -13.945 3.179 24.658 1.00 84.38 504 ARG A O 1
ATOM 4080 N N . LEU A 1 505 ? -11.719 3.258 24.395 1.00 84.00 505 LEU A N 1
ATOM 4081 C CA . LEU A 1 505 ? -11.409 2.313 25.457 1.00 84.00 505 LEU A CA 1
ATOM 4082 C C . LEU A 1 505 ? -11.322 2.987 26.833 1.00 84.00 505 LEU A C 1
ATOM 4084 O O . LEU A 1 505 ? -11.044 2.281 27.801 1.00 84.00 505 LEU A O 1
ATOM 4088 N N . ALA A 1 506 ? -11.588 4.293 26.945 1.00 86.38 506 ALA A N 1
ATOM 4089 C CA . ALA A 1 506 ? -11.455 5.062 28.183 1.00 86.38 506 ALA A CA 1
ATOM 4090 C C . ALA A 1 506 ? -10.109 4.816 28.889 1.00 86.38 506 ALA A C 1
ATOM 4092 O O . ALA A 1 506 ? -10.042 4.675 30.109 1.00 86.38 506 ALA A O 1
ATOM 4093 N N . ILE A 1 507 ? -9.048 4.683 28.095 1.00 87.62 507 ILE A N 1
ATOM 4094 C CA . ILE A 1 507 ? -7.683 4.521 28.583 1.00 87.62 507 ILE A CA 1
ATOM 4095 C C . ILE A 1 507 ? -7.127 5.922 28.851 1.00 87.62 507 ILE A C 1
ATOM 4097 O O . ILE A 1 507 ? -7.158 6.786 27.973 1.00 87.62 507 ILE A O 1
ATOM 4101 N N . HIS A 1 508 ? -6.657 6.158 30.070 1.00 87.06 508 HIS A N 1
ATOM 4102 C CA . HIS A 1 508 ? -6.220 7.483 30.507 1.00 87.06 508 HIS A CA 1
ATOM 4103 C C . HIS A 1 508 ? -4.706 7.691 30.364 1.00 87.06 508 HIS A C 1
ATOM 4105 O O . HIS A 1 508 ? -4.245 8.813 30.184 1.00 87.06 508 HIS A O 1
ATOM 4111 N N . ASP A 1 509 ? -3.941 6.610 30.405 1.00 87.00 509 ASP A N 1
ATOM 4112 C CA . ASP A 1 509 ? -2.492 6.529 30.274 1.00 87.00 509 ASP A CA 1
ATOM 4113 C C . ASP A 1 509 ? -2.075 6.025 28.879 1.00 87.00 509 ASP A C 1
ATOM 4115 O O . ASP A 1 509 ? -2.890 5.847 27.978 1.00 87.00 509 ASP A O 1
ATOM 4119 N N . ASN A 1 510 ? -0.778 5.833 28.650 1.00 88.50 510 ASN A N 1
ATOM 4120 C CA . ASN A 1 510 ? -0.247 5.563 27.317 1.00 88.50 510 ASN A CA 1
ATOM 4121 C C . ASN A 1 510 ? -0.710 4.202 26.749 1.00 88.50 510 ASN A C 1
ATOM 4123 O O . ASN A 1 510 ? -0.294 3.149 27.232 1.00 88.50 510 ASN A O 1
ATOM 4127 N N . ILE A 1 511 ? -1.481 4.213 25.648 1.00 88.00 511 ILE A N 1
ATOM 4128 C CA . ILE A 1 511 ? -1.999 2.994 24.995 1.00 88.00 511 ILE A CA 1
ATOM 4129 C C . ILE A 1 511 ? -0.914 1.987 24.569 1.00 88.00 511 ILE A C 1
ATOM 4131 O O . ILE A 1 511 ? -1.201 0.794 24.472 1.00 88.00 511 ILE A O 1
ATOM 4135 N N . PHE A 1 512 ? 0.318 2.434 24.303 1.00 88.38 512 PHE A N 1
ATOM 4136 C CA . PHE A 1 512 ? 1.422 1.552 23.904 1.00 88.38 512 PHE A CA 1
ATOM 4137 C C . PHE A 1 512 ? 2.040 0.801 25.092 1.00 88.38 512 PHE A C 1
ATOM 4139 O O . PHE A 1 512 ? 2.465 -0.347 24.942 1.00 88.38 512 PHE A O 1
ATOM 4146 N N . GLU A 1 513 ? 2.054 1.428 26.270 1.00 84.81 513 GLU A N 1
ATOM 4147 C CA . GLU A 1 513 ? 2.666 0.888 27.491 1.00 84.81 513 GLU A CA 1
ATOM 4148 C C . GLU A 1 513 ? 1.647 0.199 28.413 1.00 84.81 513 GLU A C 1
ATOM 4150 O O . GLU A 1 513 ? 2.054 -0.607 29.253 1.00 84.81 513 GLU A O 1
ATOM 4155 N N . HIS A 1 514 ? 0.349 0.445 28.199 1.00 80.12 514 HIS A N 1
ATOM 4156 C CA . HIS A 1 514 ? -0.764 -0.065 29.001 1.00 80.12 514 HIS A CA 1
ATOM 4157 C C . HIS A 1 514 ? -0.699 -1.582 29.254 1.00 80.12 514 HIS A C 1
ATOM 4159 O O . HIS A 1 514 ? -0.239 -2.370 28.415 1.00 80.12 514 HIS A O 1
ATOM 4165 N N . ASP A 1 515 ? -1.205 -1.993 30.420 1.00 73.69 515 ASP A N 1
ATOM 4166 C CA . ASP A 1 515 ? -1.245 -3.387 30.857 1.00 73.69 515 ASP A CA 1
ATOM 4167 C C . ASP A 1 515 ? -1.972 -4.321 29.865 1.00 73.69 515 ASP A C 1
ATOM 4169 O O . ASP A 1 515 ? -2.999 -3.981 29.268 1.00 73.69 515 ASP A O 1
ATOM 4173 N N . SER A 1 516 ? -1.424 -5.530 29.723 1.00 61.38 516 SER A N 1
ATOM 4174 C CA . SER A 1 516 ? -1.809 -6.522 28.721 1.00 61.38 516 SER A CA 1
ATOM 4175 C C . SER A 1 516 ? -3.169 -7.178 28.983 1.00 61.38 516 SER A C 1
ATOM 4177 O O . SER A 1 516 ? -3.977 -7.262 28.054 1.00 61.38 516 SER A O 1
ATOM 4179 N N . GLU A 1 517 ? -3.471 -7.588 30.222 1.00 64.81 517 GLU A N 1
ATOM 4180 C CA . GLU A 1 517 ? -4.716 -8.298 30.556 1.00 64.81 517 GLU A CA 1
ATOM 4181 C C . GLU A 1 517 ? -5.938 -7.424 30.273 1.00 64.81 517 GLU A C 1
ATOM 4183 O O . GLU A 1 517 ? -6.938 -7.863 29.692 1.00 64.81 517 GLU A O 1
ATOM 4188 N N . SER A 1 518 ? -5.816 -6.141 30.596 1.00 64.62 518 SER A N 1
ATOM 4189 C CA . SER A 1 518 ? -6.859 -5.154 30.349 1.00 64.62 518 SER A CA 1
ATOM 4190 C C . SER A 1 518 ? -7.038 -4.811 28.859 1.00 64.62 518 SER A C 1
ATOM 4192 O O . SER A 1 518 ? -8.169 -4.564 28.427 1.00 64.62 518 SER A O 1
ATOM 4194 N N . LEU A 1 519 ? -5.980 -4.820 28.038 1.00 65.88 519 LEU A N 1
ATOM 4195 C CA . LEU A 1 519 ? -6.044 -4.547 26.591 1.00 65.88 519 LEU A CA 1
ATOM 4196 C C . LEU A 1 519 ? -6.757 -5.662 25.806 1.00 65.88 519 LEU A C 1
ATOM 4198 O O . LEU A 1 519 ? -7.498 -5.368 24.860 1.00 65.88 519 LEU A O 1
ATOM 4202 N N . PHE A 1 520 ? -6.612 -6.932 26.209 1.00 61.72 520 PHE A N 1
ATOM 4203 C CA . PHE A 1 520 ? -7.256 -8.071 25.529 1.00 61.72 520 PHE A CA 1
ATOM 4204 C C . PHE A 1 520 ? -8.788 -7.987 25.521 1.00 61.72 520 PHE A C 1
ATOM 4206 O O . PHE A 1 520 ? -9.444 -8.482 24.600 1.00 61.72 520 PHE A O 1
ATOM 4213 N N . LEU A 1 521 ? -9.378 -7.277 26.481 1.00 60.34 521 LEU A N 1
ATOM 4214 C CA . LEU A 1 521 ? -10.821 -7.047 26.546 1.00 60.34 521 LEU A CA 1
ATOM 4215 C C . LEU A 1 521 ? -11.334 -6.079 25.451 1.00 60.34 521 LEU A C 1
ATOM 4217 O O . LEU A 1 521 ? -12.533 -6.039 25.143 1.00 60.34 521 LEU A O 1
ATOM 4221 N N . GLY A 1 522 ? -10.424 -5.340 24.805 1.00 58.41 522 GLY A N 1
ATOM 4222 C CA . GLY A 1 522 ? -10.669 -4.476 23.647 1.00 58.41 522 GLY A CA 1
ATOM 4223 C C . GLY A 1 522 ? -10.762 -5.209 22.302 1.00 58.41 522 GLY A C 1
ATOM 4224 O O . GLY A 1 522 ? -10.942 -4.562 21.274 1.00 58.41 522 GLY A O 1
ATOM 4225 N N . HIS A 1 523 ? -10.687 -6.547 22.267 1.00 66.44 523 HIS A N 1
ATOM 4226 C CA . HIS A 1 523 ? -10.605 -7.326 21.020 1.00 66.44 523 HIS A CA 1
ATOM 4227 C C . HIS A 1 523 ? -11.750 -7.075 20.017 1.00 66.44 523 HIS A C 1
ATOM 4229 O O . HIS A 1 523 ? -11.567 -7.261 18.816 1.00 66.44 523 HIS A O 1
ATOM 4235 N N . GLN A 1 524 ? -12.936 -6.651 20.471 1.00 66.69 524 GLN A N 1
ATOM 4236 C CA . GLN A 1 524 ? -14.020 -6.265 19.557 1.00 66.69 524 GLN A CA 1
ATOM 4237 C C . GLN A 1 524 ? -13.806 -4.889 18.914 1.00 66.69 524 GLN A C 1
ATOM 4239 O O . GLN A 1 524 ? -14.034 -4.777 17.715 1.00 66.69 524 GLN A O 1
ATOM 4244 N N . GLU A 1 525 ? -13.323 -3.894 19.663 1.00 67.88 525 GLU A N 1
ATOM 4245 C CA . GLU A 1 525 ? -12.962 -2.567 19.127 1.00 67.88 525 GLU A CA 1
ATOM 4246 C C . GLU A 1 525 ? -11.779 -2.678 18.157 1.00 67.88 525 GLU A C 1
ATOM 4248 O O . GLU A 1 525 ? -11.720 -2.005 17.133 1.00 67.88 525 GLU A O 1
ATOM 4253 N N . ALA A 1 526 ? -10.868 -3.618 18.420 1.00 74.44 526 ALA A N 1
ATOM 4254 C CA . ALA A 1 526 ? -9.771 -3.923 17.513 1.00 74.44 526 ALA A CA 1
ATOM 4255 C C . ALA A 1 526 ? -10.245 -4.468 16.155 1.00 74.44 526 ALA A C 1
ATOM 4257 O O . ALA A 1 526 ? -9.492 -4.388 15.197 1.00 74.44 526 ALA A O 1
ATOM 4258 N N . LYS A 1 527 ? -11.477 -4.991 16.012 1.00 76.19 527 LYS A N 1
ATOM 4259 C CA . LYS A 1 527 ? -11.966 -5.527 14.721 1.00 76.19 527 LYS A CA 1
ATOM 4260 C C . LYS A 1 527 ? -12.129 -4.470 13.635 1.00 76.19 527 LYS A C 1
ATOM 4262 O O . LYS A 1 527 ? -12.172 -4.843 12.463 1.00 76.19 527 LYS A O 1
ATOM 4267 N N . SER A 1 528 ? -12.265 -3.203 14.011 1.00 81.38 528 SER A N 1
ATOM 4268 C CA . SER A 1 528 ? -12.373 -2.077 13.083 1.00 81.38 528 SER A CA 1
ATOM 4269 C C . SER A 1 528 ? -11.168 -1.140 13.147 1.00 81.38 528 SER A C 1
ATOM 4271 O O . SER A 1 528 ? -11.184 -0.117 12.476 1.00 81.38 528 SER A O 1
ATOM 4273 N N . ASN A 1 529 ? -10.131 -1.477 13.924 1.00 90.38 529 ASN A N 1
ATOM 4274 C CA . ASN A 1 529 ? -8.932 -0.665 14.087 1.00 90.38 529 ASN A CA 1
ATOM 4275 C C . ASN A 1 529 ? -7.674 -1.542 14.057 1.00 90.38 529 ASN A C 1
ATOM 4277 O O . ASN A 1 529 ? -7.265 -2.117 15.072 1.00 90.38 529 ASN A O 1
ATOM 4281 N N . LEU A 1 530 ? -7.033 -1.611 12.888 1.00 92.69 530 LEU A N 1
ATOM 4282 C CA . LEU A 1 530 ? -5.825 -2.416 12.697 1.00 92.69 530 LEU A CA 1
ATOM 4283 C C . LEU A 1 530 ? -4.644 -1.944 13.568 1.00 92.69 530 LEU A C 1
ATOM 4285 O O . LEU A 1 530 ? -3.804 -2.757 13.941 1.00 92.69 530 LEU A O 1
ATOM 4289 N N . SER A 1 531 ? -4.557 -0.656 13.932 1.00 93.25 531 SER A N 1
ATOM 4290 C CA . SER A 1 531 ? -3.491 -0.168 14.830 1.00 93.25 531 SER A CA 1
ATOM 4291 C C . SER A 1 531 ? -3.634 -0.759 16.225 1.00 93.25 531 SER A C 1
ATOM 4293 O O . SER A 1 531 ? -2.675 -1.299 16.769 1.00 93.25 531 SER A O 1
ATOM 4295 N N . LEU A 1 532 ? -4.849 -0.710 16.779 1.00 91.94 532 LEU A N 1
ATOM 4296 C CA . LEU A 1 532 ? -5.149 -1.303 18.079 1.00 91.94 532 LEU A CA 1
ATOM 4297 C C . LEU A 1 532 ? -4.907 -2.817 18.059 1.00 91.94 532 LEU A C 1
ATOM 4299 O O . LEU A 1 532 ? -4.347 -3.366 19.004 1.00 91.94 532 LEU A O 1
ATOM 4303 N N . HIS A 1 533 ? -5.286 -3.494 16.972 1.00 91.62 533 HIS A N 1
ATOM 4304 C CA . HIS A 1 533 ? -5.003 -4.918 16.809 1.00 91.62 533 HIS A CA 1
ATOM 4305 C C . HIS A 1 533 ? -3.507 -5.234 16.881 1.00 91.62 533 HIS A C 1
ATOM 4307 O O . HIS A 1 533 ? -3.119 -6.157 17.595 1.00 91.62 533 HIS A O 1
ATOM 4313 N N . ASN A 1 534 ? -2.676 -4.448 16.193 1.00 93.25 534 ASN A N 1
ATOM 4314 C CA . ASN A 1 534 ? -1.228 -4.637 16.192 1.00 93.25 534 ASN A CA 1
ATOM 4315 C C . ASN A 1 534 ? -0.623 -4.432 17.589 1.00 93.25 534 ASN A C 1
ATOM 4317 O O . ASN A 1 534 ? 0.224 -5.227 17.990 1.00 93.25 534 ASN A O 1
ATOM 4321 N N . ILE A 1 535 ? -1.098 -3.438 18.352 1.00 92.00 535 ILE A N 1
ATOM 4322 C CA . ILE A 1 535 ? -0.692 -3.226 19.755 1.00 92.00 535 ILE A CA 1
ATOM 4323 C C . ILE A 1 535 ? -1.059 -4.450 20.610 1.00 92.00 535 ILE A C 1
ATOM 4325 O O . ILE A 1 535 ? -0.216 -4.974 21.337 1.00 92.00 535 ILE A O 1
ATOM 4329 N N . ILE A 1 536 ? -2.291 -4.957 20.481 1.00 89.44 536 ILE A N 1
ATOM 4330 C CA . ILE A 1 536 ? -2.769 -6.122 21.244 1.00 89.44 536 ILE A CA 1
ATOM 4331 C C . ILE A 1 536 ? -1.968 -7.388 20.905 1.00 89.44 536 ILE A C 1
ATOM 4333 O O . ILE A 1 536 ? -1.590 -8.130 21.812 1.00 89.44 536 ILE A O 1
ATOM 4337 N N . ILE A 1 537 ? -1.702 -7.661 19.621 1.00 89.19 537 ILE A N 1
ATOM 4338 C CA . ILE A 1 537 ? -0.905 -8.832 19.219 1.00 89.19 537 ILE A CA 1
ATOM 4339 C C . ILE A 1 537 ? 0.534 -8.699 19.715 1.00 89.19 537 ILE A C 1
ATOM 4341 O O . ILE A 1 537 ? 1.055 -9.667 20.264 1.00 89.19 537 ILE A O 1
ATOM 4345 N N . ALA A 1 538 ? 1.165 -7.529 19.564 1.00 91.12 538 ALA A N 1
ATOM 4346 C CA . ALA A 1 538 ? 2.520 -7.302 20.065 1.00 91.12 538 ALA A CA 1
ATOM 4347 C C . ALA A 1 538 ? 2.605 -7.627 21.563 1.00 91.12 538 ALA A C 1
ATOM 4349 O O . ALA A 1 538 ? 3.458 -8.413 21.974 1.00 91.12 538 ALA A O 1
ATOM 4350 N N . ARG A 1 539 ? 1.638 -7.148 22.359 1.00 87.88 539 ARG A N 1
ATOM 4351 C CA . ARG A 1 539 ? 1.549 -7.467 23.790 1.00 87.88 539 ARG A CA 1
ATOM 4352 C C . ARG A 1 539 ? 1.330 -8.958 24.062 1.00 87.88 539 ARG A C 1
ATOM 4354 O O . ARG A 1 539 ? 1.997 -9.494 24.938 1.00 87.88 539 ARG A O 1
ATOM 4361 N N . LYS A 1 540 ? 0.469 -9.645 23.292 1.00 86.06 540 LYS A N 1
ATOM 4362 C CA . LYS A 1 540 ? 0.269 -11.113 23.387 1.00 86.06 540 LYS A CA 1
ATOM 4363 C C . LYS A 1 540 ? 1.577 -11.888 23.194 1.00 86.06 540 LYS A C 1
ATOM 4365 O O . LYS A 1 540 ? 1.740 -12.959 23.765 1.00 86.06 540 LYS A O 1
ATOM 4370 N N . LEU A 1 541 ? 2.484 -11.353 22.380 1.00 88.75 541 LEU A N 1
ATOM 4371 C CA . LEU A 1 541 ? 3.797 -11.927 22.089 1.00 88.75 541 LEU A CA 1
ATOM 4372 C C . LEU A 1 541 ? 4.908 -11.384 23.006 1.00 88.75 541 LEU A C 1
ATOM 4374 O O . LEU A 1 541 ? 6.082 -11.585 22.714 1.00 88.75 541 LEU A O 1
ATOM 4378 N N . ASN A 1 542 ? 4.558 -10.698 24.102 1.00 88.62 542 ASN A N 1
ATOM 4379 C CA . ASN A 1 542 ? 5.490 -10.056 25.037 1.00 88.62 542 ASN A CA 1
ATOM 4380 C C . ASN A 1 542 ? 6.416 -9.001 24.401 1.00 88.62 542 ASN A C 1
ATOM 4382 O O . ASN A 1 542 ? 7.469 -8.679 24.945 1.00 88.62 542 ASN A O 1
ATOM 4386 N N . ILE A 1 543 ? 6.010 -8.413 23.274 1.00 89.81 543 ILE A N 1
ATOM 4387 C CA . ILE A 1 543 ? 6.700 -7.281 22.654 1.00 89.81 543 ILE A CA 1
ATOM 4388 C C . ILE A 1 543 ? 6.148 -5.998 23.279 1.00 89.81 543 ILE A C 1
ATOM 4390 O O . ILE A 1 543 ? 4.950 -5.714 23.201 1.00 89.81 543 ILE A O 1
ATOM 4394 N N . ILE A 1 544 ? 7.025 -5.228 23.925 1.00 87.12 544 ILE A N 1
ATOM 4395 C CA . ILE A 1 544 ? 6.676 -3.968 24.591 1.00 87.12 544 ILE A CA 1
ATOM 4396 C C . ILE A 1 544 ? 7.053 -2.808 23.672 1.00 87.12 544 ILE A C 1
ATOM 4398 O O . ILE A 1 544 ? 8.214 -2.676 23.294 1.00 87.12 544 ILE A O 1
ATOM 4402 N N . ILE A 1 545 ? 6.079 -1.966 23.326 1.00 88.75 545 ILE A N 1
ATOM 4403 C CA . ILE A 1 545 ? 6.317 -0.726 22.583 1.00 88.75 545 ILE A CA 1
ATOM 4404 C C . ILE A 1 545 ? 6.406 0.392 23.614 1.00 88.75 545 ILE A C 1
ATOM 4406 O O . ILE A 1 545 ? 5.411 0.718 24.254 1.00 88.75 545 ILE A O 1
ATOM 4410 N N . GLN A 1 546 ? 7.600 0.944 23.797 1.00 85.31 546 GLN A N 1
ATOM 4411 C CA . GLN A 1 546 ? 7.834 2.053 24.718 1.00 85.31 546 GLN A CA 1
ATOM 4412 C C . GLN A 1 546 ? 7.976 3.348 23.940 1.00 85.31 546 GLN A C 1
ATOM 4414 O O . GLN A 1 546 ? 8.511 3.361 22.828 1.00 85.31 546 GLN A O 1
ATOM 4419 N N . GLN A 1 547 ? 7.487 4.432 24.526 1.00 81.81 547 GLN A N 1
ATOM 4420 C CA . GLN A 1 547 ? 7.674 5.750 23.954 1.00 81.81 547 GLN A CA 1
ATOM 4421 C C . GLN A 1 547 ? 8.962 6.382 24.483 1.00 81.81 547 GLN A C 1
ATOM 4423 O O . GLN A 1 547 ? 9.325 6.197 25.644 1.00 81.81 547 GLN A O 1
ATOM 4428 N N . ASP A 1 548 ? 9.628 7.180 23.646 1.00 81.50 548 ASP A N 1
ATOM 4429 C CA . ASP A 1 548 ? 10.756 7.989 24.100 1.00 81.50 548 ASP A CA 1
ATOM 4430 C C . ASP A 1 548 ? 10.361 8.897 25.269 1.00 81.50 548 ASP A C 1
ATOM 4432 O O . ASP A 1 548 ? 9.282 9.501 25.281 1.00 81.50 548 ASP A O 1
ATOM 4436 N N . TYR A 1 549 ? 11.287 9.047 26.219 1.00 70.69 549 TYR A N 1
ATOM 4437 C CA . TYR A 1 549 ? 11.094 9.794 27.465 1.00 70.69 549 TYR A CA 1
ATOM 4438 C C . TYR A 1 549 ? 10.567 11.223 27.240 1.00 70.69 549 TYR A C 1
ATOM 4440 O O . TYR A 1 549 ? 9.720 11.696 27.994 1.00 70.69 549 TYR A O 1
ATOM 4448 N N . ILE A 1 550 ? 11.001 11.878 26.157 1.00 69.88 550 ILE A N 1
ATOM 4449 C CA . ILE A 1 550 ? 10.601 13.246 25.783 1.00 69.88 550 ILE A CA 1
ATOM 4450 C C . ILE A 1 550 ? 9.097 13.343 25.484 1.00 69.88 550 ILE A C 1
ATOM 4452 O O . ILE A 1 550 ? 8.472 14.362 25.764 1.00 69.88 550 ILE A O 1
ATOM 4456 N N . ASN A 1 551 ? 8.499 12.283 24.939 1.00 71.62 551 ASN A N 1
ATOM 4457 C CA . ASN A 1 551 ? 7.119 12.300 24.461 1.00 71.62 551 ASN A CA 1
ATOM 4458 C C . ASN A 1 551 ? 6.148 11.581 25.405 1.00 71.62 551 ASN A C 1
ATOM 4460 O O . ASN A 1 551 ? 4.972 11.450 25.071 1.00 71.62 551 ASN A O 1
ATOM 4464 N N . ARG A 1 552 ? 6.591 11.114 26.575 1.00 66.75 552 ARG A N 1
ATOM 4465 C CA . ARG A 1 552 ? 5.791 10.224 27.430 1.00 66.75 552 ARG A CA 1
ATOM 4466 C C . ARG A 1 552 ? 4.467 10.835 27.903 1.00 66.75 552 ARG A C 1
ATOM 4468 O O . ARG A 1 552 ? 3.478 10.124 28.030 1.00 66.75 552 ARG A O 1
ATOM 4475 N N . SER A 1 553 ? 4.422 12.153 28.100 1.00 69.69 553 SER A N 1
ATOM 4476 C CA . SER A 1 553 ? 3.209 12.889 28.489 1.00 69.69 553 SER A CA 1
ATOM 4477 C C . SER A 1 553 ? 2.226 13.132 27.337 1.00 69.69 553 SER A C 1
ATOM 4479 O O . SER A 1 553 ? 1.095 13.536 27.580 1.00 69.69 553 SER A O 1
ATOM 4481 N N . THR A 1 554 ? 2.606 12.865 26.081 1.00 82.12 554 THR A N 1
ATOM 4482 C CA . THR A 1 554 ? 1.769 13.175 24.901 1.00 82.12 554 THR A CA 1
ATOM 4483 C C . THR A 1 554 ? 0.551 12.260 24.732 1.00 82.12 554 THR A C 1
ATOM 4485 O O . THR A 1 554 ? -0.342 12.578 23.943 1.00 82.12 554 THR A O 1
ATOM 4488 N N . TRP A 1 555 ? 0.512 11.137 25.458 1.00 87.75 555 TRP A N 1
ATOM 4489 C CA . TRP A 1 555 ? -0.571 10.144 25.428 1.00 87.75 555 TRP A CA 1
ATOM 4490 C C . TRP A 1 555 ? -1.318 10.015 26.754 1.00 87.75 555 TRP A C 1
ATOM 4492 O O . TRP A 1 555 ? -2.242 9.209 26.847 1.00 87.75 555 TRP A O 1
ATOM 4502 N N . THR A 1 556 ? -0.950 10.802 27.763 1.00 87.81 556 THR A N 1
ATOM 4503 C CA . THR A 1 556 ? -1.651 10.820 29.046 1.00 87.81 556 THR A CA 1
ATOM 4504 C C . THR A 1 556 ? -2.733 11.893 29.018 1.00 87.81 556 THR A C 1
ATOM 4506 O O . THR A 1 556 ? -2.492 13.013 28.572 1.00 87.81 556 THR A O 1
ATOM 4509 N N . ILE A 1 557 ? -3.920 11.541 29.499 1.00 87.81 557 ILE A N 1
ATOM 4510 C CA . ILE A 1 557 ? -5.033 12.457 29.745 1.00 87.81 557 ILE A CA 1
ATOM 4511 C C . ILE A 1 557 ? -4.989 12.788 31.236 1.00 87.81 557 ILE A C 1
ATOM 4513 O O . ILE A 1 557 ? -5.089 11.886 32.062 1.00 87.81 557 ILE A O 1
ATOM 4517 N N . SER A 1 558 ? -4.783 14.053 31.595 1.00 85.12 558 SER A N 1
ATOM 4518 C CA . SER A 1 558 ? -4.592 14.470 32.985 1.00 85.12 558 SER A CA 1
ATOM 4519 C C . SER A 1 558 ? -5.881 14.954 33.655 1.00 85.12 558 SER A C 1
ATOM 4521 O O . SER A 1 558 ? -6.932 15.115 33.026 1.00 85.12 558 SER A O 1
ATOM 4523 N N . SER A 1 559 ? -5.762 15.223 34.960 1.00 77.75 559 SER A N 1
ATOM 4524 C CA . SER A 1 559 ? -6.723 16.005 35.753 1.00 77.75 559 SER A CA 1
ATOM 4525 C C . SER A 1 559 ? -8.090 15.349 35.986 1.00 77.75 559 SER A C 1
ATOM 4527 O O . SER A 1 559 ? -9.043 16.016 36.382 1.00 77.75 559 SER A O 1
ATOM 4529 N N . GLY A 1 560 ? -8.217 14.037 35.793 1.00 76.19 560 GLY A N 1
ATOM 4530 C CA . GLY A 1 560 ? -9.405 13.279 36.185 1.00 76.19 560 GLY A CA 1
ATOM 4531 C C . GLY A 1 560 ? -9.160 12.347 37.371 1.00 76.19 560 GLY A C 1
ATOM 4532 O O . GLY A 1 560 ? -8.049 11.865 37.572 1.00 76.19 560 GLY A O 1
ATOM 4533 N N . ASN A 1 561 ? -10.222 12.067 38.132 1.00 80.69 561 ASN A N 1
ATOM 4534 C CA . ASN A 1 561 ? -10.208 11.128 39.253 1.00 80.69 561 ASN A CA 1
ATOM 4535 C C . ASN A 1 561 ? -11.129 9.939 38.958 1.00 80.69 561 ASN A C 1
ATOM 4537 O O . ASN A 1 561 ? -12.192 10.102 38.358 1.00 80.69 561 ASN A O 1
ATOM 4541 N N . MET A 1 562 ? -10.745 8.752 39.434 1.00 85.94 562 MET A N 1
ATOM 4542 C CA . MET A 1 562 ? -11.477 7.490 39.249 1.00 85.94 562 MET A CA 1
ATOM 4543 C C . MET A 1 562 ? -11.676 7.112 37.764 1.00 85.94 562 MET A C 1
ATOM 4545 O O . MET A 1 562 ? -12.737 7.380 37.187 1.00 85.94 562 MET A O 1
ATOM 4549 N N . PRO A 1 563 ? -10.674 6.489 37.117 1.00 89.31 563 PRO A N 1
ATOM 4550 C CA . PRO A 1 563 ? -10.797 6.011 35.741 1.00 89.31 563 PRO A CA 1
ATOM 4551 C C . PRO A 1 563 ? -11.982 5.047 35.581 1.00 89.31 563 PRO A C 1
ATOM 4553 O O . PRO A 1 563 ? -12.070 4.017 36.252 1.00 89.31 563 PRO A O 1
ATOM 4556 N N . ILE A 1 564 ? -12.895 5.341 34.651 1.00 87.75 564 ILE A N 1
ATOM 4557 C CA . ILE A 1 564 ? -14.111 4.531 34.428 1.00 87.75 564 ILE A CA 1
ATOM 4558 C C . ILE A 1 564 ? -13.755 3.105 34.033 1.00 87.75 564 ILE A C 1
ATOM 4560 O O . ILE A 1 564 ? -14.427 2.148 34.426 1.00 87.75 564 ILE A O 1
ATOM 4564 N N . ARG A 1 565 ? -12.677 2.960 33.259 1.00 85.94 565 ARG A N 1
ATOM 4565 C CA . ARG A 1 565 ? -12.178 1.662 32.820 1.00 85.94 565 ARG A CA 1
ATOM 4566 C C . ARG A 1 565 ? -11.848 0.757 34.009 1.00 85.94 565 ARG A C 1
ATOM 4568 O O . ARG A 1 565 ? -12.267 -0.397 34.001 1.00 85.94 565 ARG A O 1
ATOM 4575 N N . GLU A 1 566 ? -11.171 1.277 35.030 1.00 85.81 566 GLU A N 1
ATOM 4576 C CA . GLU A 1 566 ? -10.811 0.524 36.239 1.00 85.81 566 GLU A CA 1
ATOM 4577 C C . GLU A 1 566 ? -12.051 0.135 37.047 1.00 85.81 566 GLU A C 1
ATOM 4579 O O . GLU A 1 566 ? -12.191 -1.024 37.440 1.00 85.81 566 GLU A O 1
ATOM 4584 N N . ILE A 1 567 ? -13.012 1.054 37.205 1.00 85.25 567 ILE A N 1
ATOM 4585 C CA . ILE A 1 567 ? -14.297 0.766 37.865 1.00 85.25 567 ILE A CA 1
ATOM 4586 C C . ILE A 1 567 ? -14.995 -0.410 37.171 1.00 85.25 567 ILE A C 1
ATOM 4588 O O . ILE A 1 567 ? -15.434 -1.361 37.825 1.00 85.25 567 ILE A O 1
ATOM 4592 N N . PHE A 1 568 ? -15.072 -0.375 35.840 1.00 85.44 568 PHE A N 1
ATOM 4593 C CA . PHE A 1 568 ? -15.756 -1.402 35.059 1.00 85.44 568 PHE A CA 1
ATOM 4594 C C . PHE A 1 568 ? -15.019 -2.743 35.018 1.00 85.44 568 PHE A C 1
ATOM 4596 O O . PHE A 1 568 ? -15.678 -3.781 34.900 1.00 85.44 568 PHE A O 1
ATOM 4603 N N . ILE A 1 569 ? -13.685 -2.748 35.118 1.00 83.25 569 ILE A N 1
ATOM 4604 C CA . ILE A 1 569 ? -12.895 -3.975 35.292 1.00 83.25 569 ILE A CA 1
ATOM 4605 C C . ILE A 1 569 ? -13.231 -4.603 36.648 1.00 83.25 569 ILE A C 1
ATOM 4607 O O . ILE A 1 569 ? -13.651 -5.761 36.691 1.00 83.25 569 ILE A O 1
ATOM 4611 N N . THR A 1 570 ? -13.162 -3.820 37.728 1.00 85.19 570 THR A N 1
ATOM 4612 C CA . THR A 1 570 ? -13.462 -4.274 39.096 1.00 85.19 570 THR A CA 1
ATOM 4613 C C . THR A 1 570 ? -14.881 -4.841 39.218 1.00 85.19 570 THR A C 1
ATOM 4615 O O . THR A 1 570 ? -15.084 -5.891 39.822 1.00 85.19 570 THR A O 1
ATOM 4618 N N . HIS A 1 571 ? -15.864 -4.215 38.562 1.00 84.12 571 HIS A N 1
ATOM 4619 C CA . HIS A 1 571 ? -17.274 -4.631 38.596 1.00 84.12 571 HIS A CA 1
ATOM 4620 C C . HIS A 1 571 ? -17.654 -5.642 37.499 1.00 84.12 571 HIS A C 1
ATOM 4622 O O . HIS A 1 571 ? -18.835 -5.943 37.313 1.00 84.12 571 HIS A O 1
ATOM 4628 N N . ARG A 1 572 ? -16.677 -6.167 36.740 1.00 82.50 572 ARG A N 1
ATOM 4629 C CA . ARG A 1 572 ? -16.875 -7.126 35.631 1.00 82.50 572 ARG A CA 1
ATOM 4630 C C . ARG A 1 572 ? -17.914 -6.673 34.594 1.00 82.50 572 ARG A C 1
ATOM 4632 O O . ARG A 1 572 ? -18.580 -7.490 33.957 1.00 82.50 572 ARG A O 1
ATOM 4639 N N . CYS A 1 573 ? -18.047 -5.364 34.389 1.00 81.62 573 CYS A N 1
ATOM 4640 C CA . CYS A 1 573 ? -19.074 -4.762 33.542 1.00 81.62 573 CYS A CA 1
ATOM 4641 C C . CYS A 1 573 ? -18.499 -4.000 32.339 1.00 81.62 573 CYS A C 1
ATOM 4643 O O . CYS A 1 573 ? -19.207 -3.226 31.705 1.00 81.62 573 CYS A O 1
ATOM 4645 N N . LEU A 1 574 ? -17.256 -4.284 31.934 1.00 76.44 574 LEU A N 1
ATOM 4646 C CA . LEU A 1 574 ? -16.562 -3.621 30.819 1.00 76.44 574 LEU A CA 1
ATOM 4647 C C . LEU A 1 574 ? -17.316 -3.641 29.474 1.00 76.44 574 LEU A C 1
ATOM 4649 O O . LEU A 1 574 ? -17.149 -2.745 28.650 1.00 76.44 574 LEU A O 1
ATOM 4653 N N . ASN A 1 575 ? -18.222 -4.600 29.259 1.00 75.62 575 ASN A N 1
ATOM 4654 C CA . ASN A 1 575 ? -19.131 -4.597 28.104 1.00 75.62 575 ASN A CA 1
ATOM 4655 C C . ASN A 1 575 ? -20.020 -3.335 28.033 1.00 75.62 575 ASN A C 1
ATOM 4657 O O . ASN A 1 575 ? -20.524 -2.996 26.962 1.00 75.62 575 ASN A O 1
ATOM 4661 N N . LEU A 1 576 ? -20.233 -2.652 29.162 1.00 77.56 576 LEU A N 1
ATOM 4662 C CA . LEU A 1 576 ? -20.952 -1.386 29.262 1.00 77.56 576 LEU A CA 1
ATOM 4663 C C . LEU A 1 576 ? -20.140 -0.195 28.746 1.00 77.56 576 LEU A C 1
ATOM 4665 O O . LEU A 1 576 ? -20.754 0.767 28.293 1.00 77.56 576 LEU A O 1
ATOM 4669 N N . LEU A 1 577 ? -18.804 -0.278 28.729 1.00 77.81 577 LEU A N 1
ATOM 4670 C CA . LEU A 1 577 ? -17.934 0.773 28.192 1.00 77.81 577 LEU A CA 1
ATOM 4671 C C . LEU A 1 577 ? -18.271 1.085 26.731 1.00 77.81 577 LEU A C 1
ATOM 4673 O O . LEU A 1 577 ? -18.402 2.238 26.348 1.00 77.81 577 LEU A O 1
ATOM 4677 N N . ARG A 1 578 ? -18.557 0.043 25.943 1.00 70.50 578 ARG A N 1
ATOM 4678 C CA . ARG A 1 578 ? -18.964 0.165 24.532 1.00 70.50 578 ARG A CA 1
ATOM 4679 C C . ARG A 1 578 ? -20.292 0.900 24.332 1.00 70.50 578 ARG A C 1
ATOM 4681 O O . ARG A 1 578 ? -20.634 1.260 23.213 1.00 70.50 578 ARG A O 1
ATOM 4688 N N . LYS A 1 579 ? -21.091 1.049 25.393 1.00 74.06 579 LYS A N 1
ATOM 4689 C CA . LYS A 1 579 ? -22.383 1.750 25.361 1.00 74.06 579 LYS A CA 1
ATOM 4690 C C . LYS A 1 579 ? -22.259 3.217 25.764 1.00 74.06 579 LYS A C 1
ATOM 4692 O O . LYS A 1 579 ? -23.251 3.943 25.657 1.00 74.06 579 LYS A O 1
ATOM 4697 N N . ILE A 1 580 ? -21.093 3.640 26.249 1.00 74.31 580 ILE A N 1
ATOM 4698 C CA . ILE A 1 580 ? -20.775 5.053 26.424 1.00 74.31 580 ILE A CA 1
ATOM 4699 C C . ILE A 1 580 ? -20.642 5.625 25.013 1.00 74.31 580 ILE A C 1
ATOM 4701 O O . ILE A 1 580 ? -19.901 5.096 24.187 1.00 74.31 580 ILE A O 1
ATOM 4705 N N . GLY A 1 581 ? -21.457 6.633 24.699 1.00 60.84 581 GLY A N 1
ATOM 4706 C CA . GLY A 1 581 ? -21.523 7.189 23.351 1.00 60.84 581 GLY A CA 1
ATOM 4707 C C . GLY A 1 581 ? -20.149 7.676 22.897 1.00 60.84 581 GLY A C 1
ATOM 4708 O O . GLY A 1 581 ? -19.465 8.383 23.628 1.00 60.84 581 GLY A O 1
ATOM 4709 N N . THR A 1 582 ? -19.759 7.326 21.674 1.00 57.28 582 THR A N 1
ATOM 4710 C CA . THR A 1 582 ? -18.465 7.683 21.071 1.00 57.28 582 THR A CA 1
ATOM 4711 C C . THR A 1 582 ? -18.454 9.114 20.526 1.00 57.28 582 THR A C 1
ATOM 4713 O O . THR A 1 582 ? -17.917 9.371 19.449 1.00 57.28 582 THR A O 1
ATOM 4716 N N . ALA A 1 583 ? -19.120 10.048 21.207 1.00 55.38 583 ALA A N 1
ATOM 4717 C CA . ALA A 1 583 ? -19.168 11.431 20.766 1.00 55.38 583 ALA A CA 1
ATOM 4718 C C . ALA A 1 583 ? -17.853 12.131 21.131 1.00 55.38 583 ALA A C 1
ATOM 4720 O O . ALA A 1 583 ? -17.548 12.336 22.304 1.00 55.38 583 ALA A O 1
ATOM 4721 N N . ASN A 1 584 ? -17.087 12.529 20.112 1.00 57.75 584 ASN A N 1
ATOM 4722 C CA . ASN A 1 584 ? -15.799 13.215 20.278 1.00 57.75 584 ASN A CA 1
ATOM 4723 C C . ASN A 1 584 ? -15.906 14.563 21.018 1.00 57.75 584 ASN A C 1
ATOM 4725 O O . ASN A 1 584 ? -14.885 15.116 21.411 1.00 57.75 584 ASN A O 1
ATOM 4729 N N . SER A 1 585 ? -17.111 15.117 21.193 1.00 69.75 585 SER A N 1
ATOM 4730 C CA . SER A 1 585 ? -17.315 16.399 21.876 1.00 69.75 585 SER A CA 1
ATOM 4731 C C . SER A 1 585 ? -17.150 16.317 23.397 1.00 69.75 585 SER A C 1
ATOM 4733 O O . SER A 1 585 ? -16.900 17.344 24.027 1.00 69.75 585 SER A O 1
ATOM 4735 N N . TYR A 1 586 ? -17.291 15.127 23.993 1.00 79.44 586 TYR A N 1
ATOM 4736 C CA . TYR A 1 586 ? -17.094 14.915 25.428 1.00 79.44 586 TYR A CA 1
ATOM 4737 C C . TYR A 1 586 ? -16.694 13.456 25.726 1.00 79.44 586 TYR A C 1
ATOM 4739 O O . TYR A 1 586 ? -17.536 12.663 26.162 1.00 79.44 586 TYR A O 1
ATOM 4747 N N . PRO A 1 587 ? -15.432 13.063 25.451 1.00 83.69 587 PRO A N 1
ATOM 4748 C CA . PRO A 1 587 ? -14.956 11.716 25.741 1.00 83.69 587 PRO A CA 1
ATOM 4749 C C . PRO A 1 587 ? -14.972 11.479 27.253 1.00 83.69 587 PRO A C 1
ATOM 4751 O O . PRO A 1 587 ? -14.399 12.246 28.027 1.00 83.69 587 PRO A O 1
ATOM 4754 N N . LEU A 1 588 ? -15.657 10.418 27.672 1.00 86.44 588 LEU A N 1
ATOM 4755 C CA . LEU A 1 588 ? -15.829 10.088 29.079 1.00 86.44 588 LEU A CA 1
ATOM 4756 C C . LEU A 1 588 ? -14.773 9.051 29.499 1.00 86.44 588 LEU A C 1
ATOM 4758 O O . LEU A 1 588 ? -14.873 7.878 29.144 1.00 86.44 588 LEU A O 1
ATOM 4762 N N . ILE A 1 589 ? -13.761 9.510 30.235 1.00 87.69 589 ILE A N 1
ATOM 4763 C CA . ILE A 1 589 ? -12.592 8.743 30.695 1.00 87.69 589 ILE A CA 1
ATOM 4764 C C . ILE A 1 589 ? -12.661 8.495 32.211 1.00 87.69 589 ILE A C 1
ATOM 4766 O O . ILE A 1 589 ? -12.356 7.400 32.684 1.00 87.69 589 ILE A O 1
ATOM 4770 N N . TYR A 1 590 ? -13.123 9.491 32.967 1.00 89.12 590 TYR A N 1
ATOM 4771 C CA . TYR A 1 590 ? -13.145 9.510 34.429 1.00 89.12 590 TYR A CA 1
ATOM 4772 C C . TYR A 1 590 ? -14.560 9.679 34.973 1.00 89.12 590 TYR A C 1
ATOM 4774 O O . TYR A 1 590 ? -15.355 10.443 34.425 1.00 89.12 590 TYR A O 1
ATOM 4782 N N . ALA A 1 591 ? -14.870 9.018 36.090 1.00 87.19 591 ALA A N 1
ATOM 4783 C CA . ALA A 1 591 ? -16.167 9.170 36.744 1.00 87.19 591 ALA A CA 1
ATOM 4784 C C . ALA A 1 591 ? -16.337 10.588 37.311 1.00 87.19 591 ALA A C 1
ATOM 4786 O O . ALA A 1 591 ? -17.446 11.119 37.318 1.00 87.19 591 ALA A O 1
ATOM 4787 N N . SER A 1 592 ? -15.233 11.253 37.679 1.00 87.00 592 SER A N 1
ATOM 4788 C CA . SER A 1 592 ? -15.247 12.649 38.131 1.00 87.00 592 SER A CA 1
ATOM 4789 C C . SER A 1 592 ? -15.805 13.630 37.095 1.00 87.00 592 SER A C 1
ATOM 4791 O O . SER A 1 592 ? -16.311 14.676 37.480 1.00 87.00 592 SER A O 1
ATOM 4793 N N . GLN A 1 593 ? -15.780 13.301 35.797 1.00 87.44 593 GLN A N 1
ATOM 4794 C CA . GLN A 1 593 ? -16.411 14.123 34.751 1.00 87.44 593 GLN A CA 1
ATOM 4795 C C . GLN A 1 593 ? -17.942 14.178 34.877 1.00 87.44 593 GLN A C 1
ATOM 4797 O O . GLN A 1 593 ? -18.578 15.055 34.300 1.00 87.44 593 GLN A O 1
ATOM 4802 N N . LEU A 1 594 ? -18.546 13.235 35.606 1.00 86.88 594 LEU A N 1
ATOM 4803 C CA . LEU A 1 594 ? -19.978 13.222 35.899 1.00 86.88 594 LEU A CA 1
ATOM 4804 C C . LEU A 1 594 ? -20.326 13.983 37.185 1.00 86.88 594 LEU A C 1
ATOM 4806 O O . LEU A 1 594 ? -21.499 14.032 37.546 1.00 86.88 594 LEU A O 1
ATOM 4810 N N . MET A 1 595 ? -19.346 14.590 37.856 1.00 84.31 595 MET A N 1
ATOM 4811 C CA . MET A 1 595 ? -19.543 15.367 39.077 1.00 84.31 595 MET A CA 1
ATOM 4812 C C . MET A 1 595 ? -19.467 16.865 38.765 1.00 84.31 595 MET A C 1
ATOM 4814 O O . MET A 1 595 ? -18.539 17.341 38.116 1.00 84.31 595 MET A O 1
ATOM 4818 N N . LEU A 1 596 ? -20.463 17.617 39.221 1.00 80.25 596 LEU A N 1
ATOM 4819 C CA . LEU A 1 596 ? -20.498 19.075 39.192 1.00 80.25 596 LEU A CA 1
ATOM 4820 C C . LEU A 1 596 ? -19.659 19.650 40.351 1.00 80.25 596 LEU A C 1
ATOM 4822 O O . LEU A 1 596 ? -19.414 18.950 41.343 1.00 80.25 596 LEU A O 1
ATOM 4826 N N . PRO A 1 597 ? -19.260 20.937 40.278 1.00 72.69 597 PRO A N 1
ATOM 4827 C CA . PRO A 1 597 ? -18.700 21.642 41.428 1.00 72.69 597 PRO A CA 1
ATOM 4828 C C . PRO A 1 597 ? -19.595 21.443 42.662 1.00 72.69 597 PRO A C 1
ATOM 4830 O O . PRO A 1 597 ? -20.820 21.441 42.535 1.00 72.69 597 PRO A O 1
ATOM 4833 N N . TYR A 1 598 ? -18.990 21.248 43.839 1.00 74.25 598 TYR A N 1
ATOM 4834 C CA . TYR A 1 598 ? -19.666 20.941 45.118 1.00 74.25 598 TYR A CA 1
ATOM 4835 C C . TYR A 1 598 ? -20.214 19.507 45.285 1.00 74.25 598 TYR A C 1
ATOM 4837 O O . TYR A 1 598 ? -20.909 19.232 46.259 1.00 74.25 598 TYR A O 1
ATOM 4845 N N . GLY A 1 599 ? -19.862 18.568 44.396 1.00 74.69 599 GLY A N 1
ATOM 4846 C CA . GLY A 1 599 ? -20.113 17.130 44.598 1.00 74.69 599 GLY A CA 1
ATOM 4847 C C . GLY A 1 599 ? -21.496 16.642 44.158 1.00 74.69 599 GLY A C 1
ATOM 4848 O O . GLY A 1 599 ? -21.866 15.504 44.438 1.00 74.69 599 GLY A O 1
ATOM 4849 N N . HIS A 1 600 ? -22.264 17.476 43.456 1.00 82.88 600 HIS A N 1
ATOM 4850 C CA . HIS A 1 600 ? -23.533 17.058 42.867 1.00 82.88 600 HIS A CA 1
ATOM 4851 C C . HIS A 1 600 ? -23.313 16.238 41.597 1.00 82.88 600 HIS A C 1
ATOM 4853 O O . HIS A 1 600 ? -22.486 16.577 40.758 1.00 82.88 600 HIS A O 1
ATOM 4859 N N . ILE A 1 601 ? -24.104 15.189 41.408 1.00 86.00 601 ILE A N 1
ATOM 4860 C CA . ILE A 1 601 ? -24.049 14.362 40.204 1.00 86.00 601 ILE A CA 1
ATOM 4861 C C . ILE A 1 601 ? -24.709 15.111 39.037 1.00 86.00 601 ILE A C 1
ATOM 4863 O O . ILE A 1 601 ? -25.834 15.606 39.142 1.00 86.00 601 ILE A O 1
ATOM 4867 N N . MET A 1 602 ? -24.026 15.164 37.896 1.00 87.81 602 MET A N 1
ATOM 4868 C CA . MET A 1 602 ? -24.573 15.680 36.646 1.00 87.81 602 MET A CA 1
ATOM 4869 C C . MET A 1 602 ? -25.795 14.856 36.220 1.00 87.81 602 MET A C 1
ATOM 4871 O O . MET A 1 602 ? -25.764 13.631 36.213 1.00 87.81 602 MET A O 1
ATOM 4875 N N . SER A 1 603 ? -26.882 15.505 35.799 1.00 89.38 603 SER A N 1
ATOM 4876 C CA . SER A 1 603 ? -28.057 14.778 35.306 1.00 89.38 603 SER A CA 1
ATOM 4877 C C . SER A 1 603 ? -27.791 14.105 33.951 1.00 89.38 603 SER A C 1
ATOM 4879 O O . SER A 1 603 ? -27.017 14.601 33.128 1.00 89.38 603 SER A O 1
ATOM 4881 N N . TRP A 1 604 ? -28.495 13.003 33.663 1.00 87.31 604 TRP A N 1
ATOM 4882 C CA . TRP A 1 604 ? -28.403 12.304 32.370 1.00 87.31 604 TRP A CA 1
ATOM 4883 C C . TRP A 1 604 ? -28.663 13.232 31.174 1.00 87.31 604 TRP A C 1
ATOM 4885 O O . TRP A 1 604 ? -27.963 13.165 30.164 1.00 87.31 604 TRP A O 1
ATOM 4895 N N . ALA A 1 605 ? -29.647 14.128 31.293 1.00 86.94 605 ALA A N 1
ATOM 4896 C CA . ALA A 1 605 ? -29.967 15.099 30.250 1.00 86.94 605 ALA A CA 1
ATOM 4897 C C . ALA A 1 605 ? -28.814 16.090 30.016 1.00 86.94 605 ALA A C 1
ATOM 4899 O O . ALA A 1 605 ? -28.493 16.380 28.864 1.00 86.94 605 ALA A O 1
ATOM 4900 N N . CYS A 1 606 ? -28.165 16.551 31.092 1.00 87.06 606 CYS A N 1
ATOM 4901 C CA . CYS A 1 606 ? -27.013 17.448 31.018 1.00 87.06 606 CYS A CA 1
ATOM 4902 C C . CYS A 1 606 ? -25.815 16.764 30.343 1.00 87.06 606 CYS A C 1
ATOM 4904 O O . CYS A 1 606 ? -25.290 17.290 29.363 1.00 87.06 606 CYS A O 1
ATOM 4906 N N . TYR A 1 607 ? -25.462 15.542 30.765 1.00 86.69 607 TYR A N 1
ATOM 4907 C CA . TYR A 1 607 ? -24.404 14.758 30.115 1.00 86.69 607 TYR A CA 1
ATOM 4908 C C . TYR A 1 607 ? -24.658 14.613 28.611 1.00 86.69 607 TYR A C 1
ATOM 4910 O O . TYR A 1 607 ? -23.777 14.890 27.798 1.00 86.69 607 TYR A O 1
ATOM 4918 N N . ARG A 1 608 ? -25.876 14.210 28.223 1.00 85.75 608 ARG A N 1
ATOM 4919 C CA . ARG A 1 608 ? -26.215 14.019 26.809 1.00 85.75 608 ARG A CA 1
ATOM 4920 C C . ARG A 1 608 ? -26.108 15.312 26.016 1.00 85.75 608 ARG A C 1
ATOM 4922 O O . ARG A 1 608 ? -25.576 15.269 24.913 1.00 85.75 608 ARG A O 1
ATOM 4929 N N . PHE A 1 609 ? -26.552 16.434 26.577 1.00 85.62 609 PHE A N 1
ATOM 4930 C CA . PHE A 1 609 ? -26.419 17.742 25.941 1.00 85.62 609 PHE A CA 1
ATOM 4931 C C . PHE A 1 609 ? -24.947 18.106 25.687 1.00 85.62 609 PHE A C 1
ATOM 4933 O O . PHE A 1 609 ? -24.585 18.436 24.559 1.00 85.62 609 PHE A O 1
ATOM 4940 N N . ILE A 1 610 ? -24.078 17.956 26.693 1.00 82.50 610 ILE A N 1
ATOM 4941 C CA . ILE A 1 610 ? -22.636 18.240 26.574 1.00 82.50 610 ILE A CA 1
ATOM 4942 C C . ILE A 1 610 ? -21.959 17.288 25.572 1.00 82.50 610 ILE A C 1
ATOM 4944 O O . ILE A 1 610 ? -21.125 17.709 24.768 1.00 82.50 610 ILE A O 1
ATOM 4948 N N . ALA A 1 611 ? -22.358 16.016 25.569 1.00 79.62 611 ALA A N 1
ATOM 4949 C CA . ALA A 1 611 ? -21.895 15.006 24.622 1.00 79.62 611 ALA A CA 1
ATOM 4950 C C . ALA A 1 611 ? -22.496 15.161 23.208 1.00 79.62 611 ALA A C 1
ATOM 4952 O O . ALA A 1 611 ? -22.266 14.308 22.357 1.00 79.62 611 ALA A O 1
ATOM 4953 N N . GLY A 1 612 ? -23.272 16.216 22.925 1.00 78.56 612 GLY A N 1
ATOM 4954 C CA . GLY A 1 612 ? -23.875 16.436 21.603 1.00 78.56 612 GLY A CA 1
ATOM 4955 C C . GLY A 1 612 ? -24.910 15.372 21.208 1.00 78.56 612 GLY A C 1
ATOM 4956 O O . GLY A 1 612 ? -25.166 15.151 20.026 1.00 78.56 612 GLY A O 1
ATOM 4957 N N . LEU A 1 613 ? -25.493 14.682 22.188 1.00 81.12 613 LEU A N 1
ATOM 4958 C CA . LEU A 1 613 ? -26.514 13.652 22.021 1.00 81.12 613 LEU A CA 1
ATOM 4959 C C . LEU A 1 613 ? -27.908 14.227 22.315 1.00 81.12 613 LEU A C 1
ATOM 4961 O O . LEU A 1 613 ? -28.077 15.119 23.141 1.00 81.12 613 LEU A O 1
ATOM 4965 N N . SER A 1 614 ? -28.949 13.654 21.701 1.00 79.38 614 SER A N 1
ATOM 4966 C CA . SER A 1 614 ? -30.341 14.027 22.009 1.00 79.38 614 SER A CA 1
ATOM 4967 C C . SER A 1 614 ? -30.649 13.880 23.506 1.00 79.38 614 SER A C 1
ATOM 4969 O O . SER A 1 614 ? -30.447 12.808 24.063 1.00 79.38 614 SER A O 1
ATOM 4971 N N . ALA A 1 615 ? -31.203 14.908 24.153 1.00 77.00 615 ALA A N 1
ATOM 4972 C CA . ALA A 1 615 ? -31.558 14.862 25.577 1.00 77.00 615 ALA A CA 1
ATOM 4973 C C . ALA A 1 615 ? -32.723 13.897 25.904 1.00 77.00 615 ALA A C 1
ATOM 4975 O O . ALA A 1 615 ? -32.995 13.622 27.071 1.00 77.00 615 ALA A O 1
ATOM 4976 N N . LYS A 1 616 ? -33.414 13.359 24.887 1.00 74.81 616 LYS A N 1
ATOM 4977 C CA . LYS A 1 616 ? -34.543 12.433 25.051 1.00 74.81 616 LYS A CA 1
ATOM 4978 C C . LYS A 1 616 ? -34.074 10.971 25.127 1.00 74.81 616 LYS A C 1
ATOM 4980 O O . LYS A 1 616 ? -33.174 10.540 24.402 1.00 74.81 616 LYS A O 1
ATOM 4985 N N . GLY A 1 617 ? -34.731 10.178 25.975 1.00 76.19 617 GLY A N 1
ATOM 4986 C CA . GLY A 1 617 ? -34.555 8.722 26.059 1.00 76.19 617 GLY A CA 1
ATOM 4987 C C . GLY A 1 617 ? -34.291 8.201 27.473 1.00 76.19 617 GLY A C 1
ATOM 4988 O O . GLY A 1 617 ? -34.103 8.968 28.411 1.00 76.19 617 GLY A O 1
ATOM 4989 N N . ARG A 1 618 ? -34.277 6.870 27.616 1.00 82.19 618 ARG A N 1
ATOM 4990 C CA . ARG A 1 618 ? -34.032 6.185 28.898 1.00 82.19 618 ARG A CA 1
ATOM 4991 C C . ARG A 1 618 ? -32.605 6.437 29.404 1.00 82.19 618 ARG A C 1
ATOM 4993 O O . ARG A 1 618 ? -31.682 6.565 28.598 1.00 82.19 618 ARG A O 1
ATOM 5000 N N . ILE A 1 619 ? -32.438 6.471 30.727 1.00 84.94 619 ILE A N 1
ATOM 5001 C CA . ILE A 1 619 ? -31.122 6.545 31.378 1.00 84.94 619 ILE A CA 1
ATOM 5002 C C . ILE A 1 619 ? -30.354 5.258 31.067 1.00 84.94 619 ILE A C 1
ATOM 5004 O O . ILE A 1 619 ? -30.902 4.155 31.152 1.00 84.94 619 ILE A O 1
ATOM 5008 N N . ALA A 1 620 ? -29.093 5.388 30.658 1.00 85.00 620 ALA A N 1
ATOM 5009 C CA . ALA A 1 620 ? -28.270 4.233 30.340 1.00 85.00 620 ALA A CA 1
ATOM 5010 C C . ALA A 1 620 ? -27.817 3.501 31.614 1.00 85.00 620 ALA A C 1
ATOM 5012 O O . ALA A 1 620 ? -27.413 4.127 32.589 1.00 85.00 620 ALA A O 1
ATOM 5013 N N . LYS A 1 621 ? -27.800 2.162 31.576 1.00 84.31 621 LYS A N 1
ATOM 5014 C CA . LYS A 1 621 ? -27.354 1.325 32.710 1.00 84.31 621 LYS A CA 1
ATOM 5015 C C . LYS A 1 621 ? -25.929 1.635 33.176 1.00 84.31 621 LYS A C 1
ATOM 5017 O O . LYS A 1 621 ? -25.632 1.500 34.349 1.00 84.31 621 LYS A O 1
ATOM 5022 N N . TRP A 1 622 ? -25.048 2.005 32.247 1.00 86.62 622 TRP A N 1
ATOM 5023 C CA . TRP A 1 622 ? -23.667 2.358 32.572 1.00 86.62 622 TRP A CA 1
ATOM 5024 C C . TRP A 1 622 ? -23.591 3.666 33.363 1.00 86.62 622 TRP A C 1
ATOM 5026 O O . TRP A 1 622 ? -22.741 3.791 34.230 1.00 86.62 622 TRP A O 1
ATOM 5036 N N . PHE A 1 623 ? -24.497 4.610 33.088 1.00 86.56 623 PHE A N 1
ATOM 5037 C CA . PHE A 1 623 ? -24.546 5.901 33.765 1.00 86.56 623 PHE A CA 1
ATOM 5038 C C . PHE A 1 623 ? -24.975 5.701 35.214 1.00 86.56 623 PHE A C 1
ATOM 5040 O O . PHE A 1 623 ? -24.246 6.094 36.106 1.00 86.56 623 PHE A O 1
ATOM 5047 N N . GLN A 1 624 ? -26.051 4.935 35.430 1.00 85.19 624 GLN A N 1
ATOM 5048 C CA . GLN A 1 624 ? -26.537 4.534 36.761 1.00 85.19 624 GLN A CA 1
ATOM 5049 C C . GLN A 1 624 ? -25.520 3.757 37.609 1.00 85.19 624 GLN A C 1
ATOM 5051 O O . GLN A 1 624 ? -25.741 3.582 38.797 1.00 85.19 624 GLN A O 1
ATOM 5056 N N . LEU A 1 625 ? -24.477 3.194 36.995 1.00 84.31 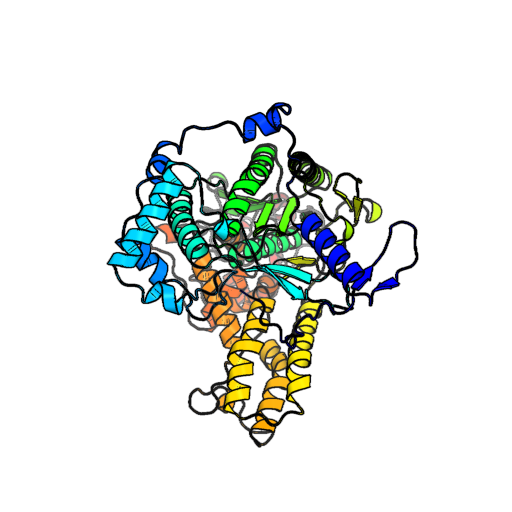625 LEU A N 1
ATOM 5057 C CA . LEU A 1 625 ? -23.427 2.465 37.707 1.00 84.31 625 LEU A CA 1
ATOM 5058 C C . LEU A 1 625 ? -22.270 3.386 38.122 1.00 84.31 625 LEU A C 1
ATOM 5060 O O . LEU A 1 625 ? -21.522 3.045 39.029 1.00 84.31 625 LEU A O 1
ATOM 5064 N N . LEU A 1 626 ? -22.103 4.518 37.433 1.00 83.12 626 LEU A N 1
ATOM 5065 C CA . LEU A 1 626 ? -21.051 5.507 37.688 1.00 83.12 626 LEU A CA 1
ATOM 5066 C C . LEU A 1 626 ? -21.528 6.691 38.536 1.00 83.12 626 LEU A C 1
ATOM 5068 O O . LEU A 1 626 ? -20.697 7.383 39.120 1.00 83.12 626 LEU A O 1
ATOM 5072 N N . THR A 1 627 ? -22.836 6.936 38.542 1.00 78.00 627 THR A N 1
ATOM 5073 C CA . THR A 1 627 ? -23.536 7.950 39.334 1.00 78.00 627 THR A CA 1
ATOM 5074 C C . THR A 1 627 ? -24.303 7.285 40.455 1.00 78.00 627 THR A C 1
ATOM 5076 O O . THR A 1 627 ? -24.205 7.760 41.602 1.00 78.00 627 THR A O 1
#

Solvent-accessible surface area (backbone atoms only — not comparable to full-atom values): 36048 Å² total; per-residue (Å²): 135,79,82,84,62,93,60,76,83,71,75,74,70,87,70,45,31,52,47,72,54,102,87,54,78,78,41,77,40,67,52,69,67,63,39,50,50,51,52,51,52,53,51,47,62,70,69,48,85,64,71,59,52,79,53,76,81,37,71,70,54,35,60,69,68,49,85,78,68,84,61,51,73,77,50,59,68,75,76,54,78,75,48,71,64,62,50,52,60,44,52,70,73,52,71,51,88,50,84,44,14,82,78,65,52,33,45,56,56,68,68,68,55,50,70,73,56,50,51,52,53,43,52,54,50,42,50,21,67,75,73,73,52,75,64,70,70,63,78,44,63,42,76,48,64,40,70,43,100,54,81,49,86,43,35,69,86,47,39,43,67,34,35,33,41,31,46,69,55,42,52,51,37,38,44,53,35,54,52,52,44,46,48,40,59,78,67,56,68,66,92,56,59,53,45,44,62,50,87,94,54,48,70,61,50,58,54,49,38,54,48,52,52,52,35,52,25,64,76,70,63,35,39,36,41,37,42,36,47,34,62,63,68,80,78,79,42,65,58,67,36,45,55,42,52,50,44,63,69,47,40,58,59,48,50,52,50,54,58,51,26,80,74,77,44,29,30,73,50,74,38,72,44,50,42,33,71,79,44,74,88,57,44,44,78,49,72,50,73,45,44,55,45,27,46,78,74,56,32,35,38,31,13,56,41,70,71,60,40,46,53,54,46,49,54,50,40,50,53,29,57,37,51,53,47,55,54,27,51,89,73,27,47,27,36,50,28,60,71,90,66,59,78,91,71,40,56,46,65,40,46,95,82,52,33,75,31,58,53,44,89,54,70,48,76,54,98,78,30,78,46,54,55,60,91,51,65,69,60,54,54,49,50,52,49,52,52,51,51,65,59,44,59,73,48,80,82,51,96,65,53,70,68,57,52,28,49,46,43,48,72,47,50,45,51,52,49,41,62,52,42,60,88,58,89,75,54,63,69,56,42,53,59,68,43,43,67,57,55,51,50,51,30,59,70,70,72,45,60,91,83,56,62,66,68,55,43,43,31,77,94,70,51,46,30,69,55,66,51,60,52,40,51,50,51,42,42,53,52,48,58,53,35,66,74,38,101,44,74,37,18,56,48,44,52,44,52,41,53,51,49,28,52,64,60,22,50,46,53,41,78,64,69,52,65,60,79,70,49,62,76,42,58,71,66,26,69,64,30,67,58,52,37,41,53,48,51,35,42,76,70,72,45,82,52,77,72,59,79,91,55,55,69,79,50,35,46,40,87,68,47,63,50,42,45,57,55,24,57,77,66,74,42,53,80,42,52,78,69,53,74,88,32,78,75,46,70,74,36,28,45,49,78,47,44,41,90,94,76,42,72,57,49,70,46,57,53,25,50,62,31,75,40,74,62,74,77,82,83,53,72,57,54,69,73,66,104